Protein 1QZU (pdb70)

Organism: Homo sapiens (NCBI:txid9606)

Sequence (630 aa):
MERKFHVLVGVTGSVAALKLPLLVSKLLGLEVAVVTTERAKHFYSPQDIPVTLYSDADEWEMWKSRSDPVLHIDLRRWADLLLVAPLDANTLGKVASGICDNLLTCVMRAWDRSKPLLFCPAMNTAMWEHPITAQQVDQLKAFGYVEIPVGTIVDKVKEVRKFHVLVGVTGSVAALKLPLLVSKLLGLEVAVVTTERAKHFYSPQDIPVTLYSDADEWEMWKSRSDPVLHIDLRRWADLLLVAPLDANTLGKVASGICDNLLTCVMRAWDRSKPLLFCPAMNTAMWEHPITAQQVDQLKAFGYVEIPVGTIVDKVMERKFHVLVGVTGSVAALKLPLLVSKLLGLEVAVVTTERAKHFYSPQDIPVTLYSDADEWEMWKSRSDPVLHIDLRRWADLLLVAPLDANTLGKVASGICDNLLTCVMRAWDRSKPLLFCPAMNTAMWEHPITAQQVDQLKAFGYVEIPVGTIVDKVKEVRKFHVLVGVTGSVAALKLPLLVSKLLGLEVAVVTTERAKHFYSPQDIPVTLYSDADEWEMWKSRSDPVLHIDLRRWADLLLVAPLDANTLGKVASGICDNLLTCVMRAWDRSKPLLFCPAMNTAMWEHPITAQQVDQLKAFGYVEIPVGTIVDKV

Secondary structure (DSSP, 8-state):
--SSEEEEEEE-SSGGGGTHHHHHHHH--EEEEEEE-TGGGGSS-GGGS-S-EE-HHHHHHT-SSTTS--HHHHHHTT-SEEEEEEE-HHHHHHHHTT---SHHHHHHHT--TTS---EEE---HHHHTSSTHHHHHHHHHTT--------HHHHHH---/---EEEEEE-SSGGGGGHHHHHHHH---EEEEEE-TGGGGSS-GGGS-S-EE-HHHHHHT-SSTTS--HHHHHHTT-SEEEEEEE-HHHHHHHHTT---SHHHHHHHT--TTS---EEE---HHHHTSSTHHHHHHHHHTT--------HHHHH-/--SSEEEEEEE-SSGGGGTHHHHHHHH--EEEEEEE-TGGGGSS-GGGS-S-EE-HHHHHHT-SSTTS--HHHHHHTT-SEEEEEEE-HHHHHHHHTT---SHHHHHHHT--TTS---EEE---HHHHTSSTHHHHHHHHHTT--------HHHHHHS--/--EEEEEEE-SSGGGGGHHHHHHHH--EEEEEEE-TGGGGSS-GGGS-S-EE-HHHHHHT-SSTTS--HHHHHHTT-SEEEEEEE-HHHHHHHHTT---SHHHHHHHT--TTS---EEE---HHHHTSSTHHHHHHHHHTT--------HHHHH-

Nearest PDB structures (foldseek):
  1qzu-assembly1_A  TM=1.005E+00  e=1.403E-34  Homo sapiens
  1mvn-assembly1_A  TM=9.849E-01  e=8.236E-20  Arabidopsis thaliana
  1e20-assembly1_A  TM=9.730E-01  e=1.568E-19  Arabidopsis thaliana
  1mvl-assembly1_A  TM=9.650E-01  e=3.623E-19  Arabidopsis thaliana
  6eoa-assembly1_A  TM=9.359E-01  e=1.672E-15  Cryptococcus neoformans

Foldseek 3Di:
DDQQAEEEEEFEQALQCLCVLVLQVLQVVHDYEYEYEVNRCVRDPPVSHPHHYHWQVNQVVQDDDPVTDGVLVVSQVRHLEYEYPAQELVNLVCLLVQHPPISVSSNSSVHDLNHAAEYEYDHDCVSCVDPCVPVRVVSNCVSPRHYQVVPSVNVVVDPD/DFAEEEEEFEQALQCLCVLVLQVLLPSHDYEYEYEVNRCVRDPPVSHPHHYHWQVNQVVQDDDPVTDGVLVVSQVRHLEYEYPADELVNLVCLLVQHPPISVSSNSSVHDLVHAAEYEYDHDCVSCVDPCVPVRVVSVCVSPRHYQVVPSVNVVD/DDAQAEEEEEFEQALQCLCVLVLQVLLVVHAYEYEYEVNRCVRDPPVSHPHHYHWQVNQVVQDDDPVTDGVLVVSQVRHLEYEYPAQELVNLVCLLVQHPPISVSSNSSVHDLNHAAAYEYDHDCVSCVDPCVPVRVVSNCVSDRHYQVVPSVNVVVDDD/DQAEEEEEEEQALQCLCVLVLQVLLVNHAYEYEYEVNRCVRDPPVSHPHHYHWQVNQVVQDDDPVTDGVLVVSQVRHLEYEYPADELVNLVCLLVQHPPISVSSNSSVHDLVHAAEYEYDHDCVSCVDPCVPVRVVSNCVSPRHYQVVPSVNVVD

InterPro domains:
  IPR003382 Flavoprotein [PF02441] (19-194)
  IPR036551 Flavin prenyltransferase-like [G3DSA:3.40.50.1950] (1-204)
  IPR036551 Flavin prenyltransferase-like [SSF52507] (15-192)

Radius of gyration: 54.29 Å; Cα contacts (8 Å, |Δi|>4): 1115; chains: 4; bounding box: 129×92×107 Å

GO terms:
  GO:0004633 phosphopantothenoylcysteine decarboxylase activity (F, IDA)
  GO:0042802 identical protein binding (F, IDA)
  GO:0010181 FMN binding (F, IDA)
  GO:0004633 phosphopantothenoylcysteine decarboxylase activity (F, EXP)
  GO:0005829 cytosol (C, TAS)
  GO:0015937 coenzyme A biosynthetic process (P, TAS)
  GO:0042802 identical protein binding (F, IPI)
  GO:0005515 protein binding (F, IPI)
  GO:0015937 coenzyme A biosynthetic process (P, IDA)

CATH classification: 3.40.50.1950

Solvent-accessible surface area: 32653 Å² total; per-residue (Å²): 167,90,108,48,36,50,4,5,2,3,0,0,31,15,92,38,0,100,140,5,41,56,11,7,50,68,19,79,98,66,81,12,5,4,2,3,16,109,179,0,50,141,48,20,49,79,140,54,7,104,44,75,42,59,27,27,53,48,20,185,145,72,107,83,47,102,102,46,58,57,5,44,26,71,9,62,190,72,0,51,20,8,5,4,15,8,1,19,35,96,3,1,20,39,27,43,72,37,76,63,94,25,3,5,1,13,6,10,166,37,20,8,160,108,52,64,6,20,2,14,12,28,35,79,83,70,107,99,88,86,98,97,11,63,80,24,22,103,55,6,46,95,38,53,27,58,52,40,111,89,42,78,14,34,78,42,16,78,88,151,145,60,47,42,3,6,1,3,0,0,31,15,91,43,0,103,57,4,41,58,10,8,50,68,18,67,114,62,74,20,5,3,2,4,15,108,177,0,49,140,48,20,50,80,141,52,7,106,45,75,43,60,28,28,52,46,20,185,143,72,104,92,46,102,105,46,56,52,6,39,35,66,9,39,168,69,0,65,17,7,5,4,15,9,0,19,36,96,2,1,19,38,27,44,72,36,78,62,95,24,4,5,2,13,6,11,164,28,29,37,112,106,48,62,6,25,2,14,13,28,36,78,113,70,109,100,81,87,92,92,11,65,140,26,22,102,55,8,49,96,60,52,42,54,53,43,113,106,41,79,15,35,95,60,56,154,119,94,57,36,51,5,5,1,3,0,0,31,15,92,39,0,102,141,5,40,58,10,8,50,68,22,74,108,75,87,10,5,4,1,3,15,110,177,0,50,142,50,18,47,81,142,53,8,104,44,74,41,59,28,28,54,48,21,188,143,71,108,90,47,104,101,45,57,55,5,44,25,70,10,70,185,68,0,68,27,8,9,3,14,8,1,19,34,98,4,1,20,40,26,43,71,37,76,63,94,24,4,5,2,12,6,12,166,35,27,8,105,109,54,73,8,16,2,15,13,28,36,79,82,70,106,99,89,88,97,96,11,64,82,24,22,99,57,7,48,97,60,53,41,62,52,42,112,92,40,80,15,36,78,46,25,84,81,159,161,69,39,10,3,5,1,3,0,0,31,15,93,42,0,104,58,4,40,59,10,8,50,70,20,71,115,69,80,13,5,3,2,4,15,111,180,0,50,142,50,20,47,82,141,53,7,106,45,74,42,59,28,29,54,47,20,187,144,71,105,82,47,103,103,45,57,52,5,38,50,69,9,2,195,81,0,70,22,8,4,3,16,8,1,19,37,96,3,1,20,39,24,42,71,36,78,64,95,24,4,5,2,13,6,11,167,33,28,54,110,105,48,63,7,20,2,14,13,29,37,77,112,69,106,99,82,88,97,95,10,65,153,26,24,101,54,6,49,96,59,54,41,57,52,41,112,109,40,80,14,36,96,59,56

Structure (mmCIF, N/CA/C/O backbone):
data_1QZU
#
_entry.id   1QZU
#
_cell.length_a   124.780
_cell.length_b   124.780
_cell.length_c   153.500
_cell.angle_alpha   90.00
_cell.angle_beta   90.00
_cell.angle_gamma   120.00
#
_symmetry.space_group_name_H-M   'H 3'
#
loop_
_entity.id
_entity.type
_entity.pdbx_description
1 polymer 'hypothetical protein MDS018'
2 non-polymer 'FLAVIN MONONUCLEOTIDE'
#
loop_
_atom_site.group_PDB
_atom_site.id
_atom_site.type_symbol
_atom_site.label_atom_id
_atom_site.label_alt_id
_atom_site.label_comp_id
_atom_site.label_asym_id
_atom_site.label_entity_id
_atom_site.label_seq_id
_atom_site.pdbx_PDB_ins_code
_atom_site.Cartn_x
_atom_site.Cartn_y
_atom_site.Cartn_z
_atom_site.occupancy
_atom_site.B_iso_or_equiv
_atom_site.auth_seq_id
_atom_site.auth_comp_id
_atom_site.auth_asym_id
_atom_site.auth_atom_id
_atom_site.pdbx_PDB_model_num
ATOM 1 N N . MET A 1 16 ? 98.101 44.264 -5.177 1.00 94.30 14 MET A N 1
ATOM 2 C CA . MET A 1 16 ? 98.452 44.300 -3.730 1.00 94.30 14 MET A CA 1
ATOM 3 C C . MET A 1 16 ? 97.984 43.035 -2.992 1.00 94.30 14 MET A C 1
ATOM 4 O O . MET A 1 16 ? 97.271 43.123 -1.980 1.00 94.30 14 MET A O 1
ATOM 6 N N . GLU A 1 17 ? 98.381 41.862 -3.498 1.00 78.61 15 GLU A N 1
ATOM 7 C CA . GLU A 1 17 ? 98.010 40.577 -2.877 1.00 78.61 15 GLU A CA 1
ATOM 8 C C . GLU A 1 17 ? 99.233 39.736 -2.490 1.00 78.61 15 GLU A C 1
ATOM 9 O O . GLU A 1 17 ? 100.172 39.549 -3.298 1.00 78.61 15 GLU A O 1
ATOM 11 N N . ARG A 1 18 ? 99.195 39.244 -1.246 1.00 94.30 16 ARG A N 1
ATOM 12 C CA . ARG A 1 18 ? 100.226 38.383 -0.659 1.00 94.30 16 ARG A CA 1
ATOM 13 C C . ARG A 1 18 ? 99.535 37.053 -0.340 1.00 94.30 16 ARG A C 1
ATOM 14 O O . ARG A 1 18 ? 99.450 36.174 -1.209 1.00 94.30 16 ARG A O 1
ATOM 16 N N . LYS A 1 19 ? 99.054 36.913 0.902 1.00 78.61 17 LYS A N 1
ATOM 17 C CA . LYS A 1 19 ? 98.328 35.714 1.331 1.00 78.61 17 LYS A CA 1
ATOM 18 C C . LYS A 1 19 ? 96.925 35.889 0.766 1.00 78.61 17 LYS A C 1
ATOM 19 O O . LYS A 1 19 ? 96.303 36.931 0.972 1.00 78.61 17 LYS A O 1
ATOM 21 N N . PHE A 1 20 ? 96.439 34.891 0.036 1.00 100.43 18 PHE A N 1
ATOM 22 C CA . PHE A 1 20 ? 95.116 34.989 -0.557 1.00 100.43 18 PHE A CA 1
ATOM 23 C C . PHE A 1 20 ? 94.002 34.985 0.505 1.00 100.43 18 PHE A C 1
ATOM 24 O O . PHE A 1 20 ? 94.063 34.239 1.488 1.00 100.43 18 PHE A O 1
ATOM 26 N N . HIS A 1 21 ? 93.000 35.842 0.302 1.00 93.81 19 HIS A N 1
ATOM 27 C CA . HIS A 1 21 ? 91.842 35.954 1.200 1.00 93.81 19 HIS A CA 1
ATOM 28 C C . HIS A 1 21 ? 90.625 35.235 0.630 1.00 93.81 19 HIS A C 1
ATOM 29 O O . HIS A 1 21 ? 89.950 35.743 -0.276 1.00 93.81 19 HIS A O 1
ATOM 36 N N . VAL A 1 22 ? 90.327 34.061 1.156 1.00 79.72 20 VAL A N 1
ATOM 37 C CA . VAL A 1 22 ? 89.159 33.358 0.684 1.00 79.72 20 VAL A CA 1
ATOM 38 C C . VAL A 1 22 ? 88.054 33.445 1.738 1.00 79.72 20 VAL A C 1
ATOM 39 O O . VAL A 1 22 ? 88.282 33.409 2.960 1.00 79.72 20 VAL A O 1
ATOM 43 N N . LEU A 1 23 ? 86.846 33.604 1.235 1.00 54.13 21 LEU A N 1
ATOM 44 C CA . LEU A 1 23 ? 85.699 33.697 2.073 1.00 54.13 21 LEU A CA 1
ATOM 45 C C . LEU A 1 23 ? 84.762 32.549 1.730 1.00 54.13 21 LEU A C 1
ATOM 46 O O . LEU A 1 23 ? 84.271 32.448 0.591 1.00 54.13 21 LEU A O 1
ATOM 51 N N . VAL A 1 24 ? 84.548 31.666 2.704 1.00 52.85 22 VAL A N 1
ATOM 52 C CA . VAL A 1 24 ? 83.618 30.555 2.515 1.00 52.85 22 VAL A CA 1
ATOM 53 C C . VAL A 1 24 ? 82.223 30.871 3.100 1.00 52.85 22 VAL A C 1
ATOM 54 O O . VAL A 1 24 ? 82.098 31.175 4.280 1.00 52.85 22 VAL A O 1
ATOM 58 N N . GLY A 1 25 ? 81.199 30.803 2.251 1.00 52.26 23 GLY A N 1
ATOM 59 C CA . GLY A 1 25 ? 79.834 31.044 2.674 1.00 52.26 23 GLY A CA 1
ATOM 60 C C . GLY A 1 25 ? 79.166 29.696 2.928 1.00 52.26 23 GLY A C 1
ATOM 61 O O . GLY A 1 25 ? 79.379 28.757 2.176 1.00 52.26 23 GLY A O 1
ATOM 62 N N . VAL A 1 26 ? 78.366 29.581 3.985 1.00 59.98 24 VAL A N 1
ATOM 63 C CA . VAL A 1 26 ? 77.711 28.306 4.281 1.00 59.98 24 VAL A CA 1
ATOM 64 C C . VAL A 1 26 ? 76.212 28.516 4.474 1.00 59.98 24 VAL A C 1
ATOM 65 O O . VAL A 1 26 ? 75.802 29.462 5.136 1.00 59.98 24 VAL A O 1
ATOM 69 N N . THR A 1 27 ? 75.403 27.634 3.891 1.00 44.83 25 THR A N 1
ATOM 70 C CA . THR A 1 27 ? 73.951 27.731 3.989 1.00 44.83 25 THR A CA 1
ATOM 71 C C . THR A 1 27 ? 73.374 26.485 4.636 1.00 44.83 25 THR A C 1
ATOM 72 O O . THR A 1 27 ? 74.119 25.585 5.024 1.00 44.83 25 THR A O 1
ATOM 76 N N . GLY A 1 28 ? 72.042 26.431 4.708 1.00 54.26 26 GLY A N 1
ATOM 77 C CA . GLY A 1 28 ? 71.334 25.334 5.359 1.00 54.26 26 GLY A CA 1
ATOM 78 C C . GLY A 1 28 ? 71.178 23.967 4.719 1.00 54.26 26 GLY A C 1
ATOM 79 O O . GLY A 1 28 ? 70.106 23.371 4.778 1.00 54.26 26 GLY A O 1
ATOM 80 N N . SER A 1 29 ? 72.248 23.446 4.136 1.00 52.40 27 SER A N 1
ATOM 81 C CA . SER A 1 29 ? 72.201 22.126 3.519 1.00 52.40 27 SER A CA 1
ATOM 82 C C . SER A 1 29 ? 72.972 21.130 4.383 1.00 52.40 27 SER A C 1
ATOM 83 O O . SER A 1 29 ? 73.980 21.488 4.987 1.00 52.40 27 SER A O 1
ATOM 86 N N . VAL A 1 30 ? 72.505 19.889 4.454 1.00 60.40 28 VAL A N 1
ATOM 87 C CA . VAL A 1 30 ? 73.202 18.882 5.240 1.00 60.40 28 VAL A CA 1
ATOM 88 C C . VAL A 1 30 ? 74.698 18.834 4.885 1.00 60.40 28 VAL A C 1
ATOM 89 O O . VAL A 1 30 ? 75.528 18.361 5.674 1.00 60.40 28 VAL A O 1
ATOM 93 N N . ALA A 1 31 ? 75.036 19.316 3.693 1.00 66.21 29 ALA A N 1
ATOM 94 C CA . ALA A 1 31 ? 76.424 19.338 3.245 1.00 66.21 29 ALA A CA 1
ATOM 95 C C . ALA A 1 31 ? 77.352 20.082 4.205 1.00 66.21 29 ALA A C 1
ATOM 96 O O . ALA A 1 31 ? 78.513 19.707 4.366 1.00 66.21 29 ALA A O 1
ATOM 98 N N . ALA A 1 32 ? 76.849 21.141 4.831 1.00 68.44 30 ALA A N 1
ATOM 99 C CA . ALA A 1 32 ? 77.659 21.925 5.761 1.00 68.44 30 ALA A CA 1
ATOM 100 C C . ALA A 1 32 ? 78.163 21.003 6.858 1.00 68.44 30 ALA A C 1
ATOM 101 O O . ALA A 1 32 ? 79.085 21.335 7.614 1.00 68.44 30 ALA A O 1
ATOM 103 N N . LEU A 1 33 ? 77.541 19.836 6.941 1.00 55.97 31 LEU A N 1
ATOM 104 C CA . LEU A 1 33 ? 77.948 18.852 7.914 1.00 55.97 31 LEU A CA 1
ATOM 105 C C . LEU A 1 33 ? 79.447 18.678 7.671 1.00 55.97 31 LEU A C 1
ATOM 106 O O . LEU A 1 33 ? 80.243 18.654 8.597 1.00 55.97 31 LEU A O 1
ATOM 111 N N . LYS A 1 34 ? 79.833 18.621 6.403 1.00 75.71 32 LYS A N 1
ATOM 112 C CA . LYS A 1 34 ? 81.234 18.462 6.030 1.00 75.71 32 LYS A CA 1
ATOM 113 C C . LYS A 1 34 ? 82.091 19.732 6.101 1.00 75.71 32 LYS A C 1
ATOM 114 O O . LYS A 1 34 ? 83.320 19.642 6.130 1.00 75.71 32 LYS A O 1
ATOM 120 N N . LEU A 1 35 ? 81.445 20.898 6.126 1.00 58.73 33 LEU A N 1
ATOM 121 C CA . LEU A 1 35 ? 82.128 22.210 6.176 1.00 58.73 33 LEU A CA 1
ATOM 122 C C . LEU A 1 35 ? 83.477 22.242 6.918 1.00 58.73 33 LEU A C 1
ATOM 123 O O . LEU A 1 35 ? 84.439 22.890 6.471 1.00 58.73 33 LEU A O 1
ATOM 128 N N . PRO A 1 36 ? 83.558 21.564 8.071 1.00 99.48 34 PRO A N 1
ATOM 129 C CA . PRO A 1 36 ? 84.843 21.603 8.767 1.00 99.48 34 PRO A CA 1
ATOM 130 C C . PRO A 1 36 ? 85.974 21.155 7.838 1.00 99.48 34 PRO A C 1
ATOM 131 O O . PRO A 1 36 ? 86.986 21.848 7.703 1.00 99.48 34 PRO A O 1
ATOM 135 N N . LEU A 1 37 ? 85.782 20.003 7.190 1.00 93.71 35 LEU A N 1
ATOM 136 C CA . LEU A 1 37 ? 86.769 19.430 6.269 1.00 93.71 35 LEU A CA 1
ATOM 137 C C . LEU A 1 37 ? 87.324 20.488 5.320 1.00 93.71 35 LEU A C 1
ATOM 138 O O . LEU A 1 37 ? 88.535 20.685 5.209 1.00 93.71 35 LEU A O 1
ATOM 140 N N . LEU A 1 38 ? 86.413 21.159 4.634 1.00 39.93 36 LEU A N 1
ATOM 141 C CA . LEU A 1 38 ? 86.763 22.195 3.700 1.00 39.93 36 LEU A CA 1
ATOM 142 C C . LEU A 1 38 ? 87.707 23.205 4.335 1.00 39.93 36 LEU A C 1
ATOM 143 O O . LEU A 1 38 ? 88.761 23.536 3.775 1.00 39.93 36 LEU A O 1
ATOM 148 N N . VAL A 1 39 ? 87.307 23.711 5.497 1.00 127.83 37 VAL A N 1
ATOM 149 C CA . VAL A 1 39 ? 88.102 24.702 6.198 1.00 127.83 37 VAL A CA 1
ATOM 150 C C . VAL A 1 39 ? 89.514 24.269 6.547 1.00 127.83 37 VAL A C 1
ATOM 151 O O . VAL A 1 39 ? 90.471 24.979 6.239 1.00 127.83 37 VAL A O 1
ATOM 152 N N . SER A 1 40 ? 89.636 23.110 7.195 1.00 150.00 38 SER A N 1
ATOM 153 C CA . SER A 1 40 ? 90.933 22.584 7.600 1.00 150.00 38 SER A CA 1
ATOM 154 C C . SER A 1 40 ? 91.851 22.325 6.425 1.00 150.00 38 SER A C 1
ATOM 155 O O . SER A 1 40 ? 93.075 22.401 6.544 1.00 150.00 38 SER A O 1
ATOM 156 N N . LYS A 1 41 ? 91.249 22.001 5.286 1.00 92.67 39 LYS A N 1
ATOM 157 C CA . LYS A 1 41 ? 91.988 21.751 4.063 1.00 92.67 39 LYS A CA 1
ATOM 158 C C . LYS A 1 41 ? 92.330 23.124 3.496 1.00 92.67 39 LYS A C 1
ATOM 159 O O . LYS A 1 41 ? 93.477 23.565 3.560 1.00 92.67 39 LYS A O 1
ATOM 161 N N . LEU A 1 42 ? 91.322 23.808 2.965 1.00 78.34 40 LEU A N 1
ATOM 162 C CA . LEU A 1 42 ? 91.514 25.142 2.406 1.00 78.34 40 LEU A CA 1
ATOM 163 C C . LEU A 1 42 ? 92.455 26.002 3.267 1.00 78.34 40 LEU A C 1
ATOM 164 O O . LEU A 1 42 ? 93.083 26.917 2.752 1.00 78.34 40 LEU A O 1
ATOM 166 N N . LEU A 1 43 ? 92.552 25.721 4.568 1.00 137.12 41 LEU A N 1
ATOM 167 C CA . LEU A 1 43 ? 93.454 26.487 5.442 1.00 137.12 41 LEU A CA 1
ATOM 168 C C . LEU A 1 43 ? 94.840 25.848 5.422 1.00 137.12 41 LEU A C 1
ATOM 169 O O . LEU A 1 43 ? 95.122 24.912 6.171 1.00 137.12 41 LEU A O 1
ATOM 171 N N . GLY A 1 47 ? 99.349 29.446 1.446 1.00 86.13 45 GLY A N 1
ATOM 172 C CA . GLY A 1 47 ? 99.212 30.874 1.208 1.00 86.13 45 GLY A CA 1
ATOM 173 C C . GLY A 1 47 ? 97.782 31.397 1.277 1.00 86.13 45 GLY A C 1
ATOM 174 O O . GLY A 1 47 ? 97.531 32.608 1.197 1.00 86.13 45 GLY A O 1
ATOM 175 N N . LEU A 1 48 ? 96.835 30.475 1.413 1.00 149.65 46 LEU A N 1
ATOM 176 C CA . LEU A 1 48 ? 95.430 30.834 1.503 1.00 149.65 46 LEU A CA 1
ATOM 177 C C . LEU A 1 48 ? 95.218 31.362 2.924 1.00 149.65 46 LEU A C 1
ATOM 178 O O . LEU A 1 48 ? 96.044 31.128 3.804 1.00 149.65 46 LEU A O 1
ATOM 183 N N . GLU A 1 49 ? 94.127 32.084 3.146 1.00 76.91 47 GLU A N 1
ATOM 184 C CA . GLU A 1 49 ? 93.839 32.664 4.457 1.00 76.91 47 GLU A CA 1
ATOM 185 C C . GLU A 1 49 ? 92.329 32.822 4.418 1.00 76.91 47 GLU A C 1
ATOM 186 O O . GLU A 1 49 ? 91.815 33.628 3.634 1.00 76.91 47 GLU A O 1
ATOM 192 N N . VAL A 1 50 ? 91.613 32.099 5.279 1.00 92.96 48 VAL A N 1
ATOM 193 C CA . VAL A 1 50 ? 90.149 32.102 5.191 1.00 92.96 48 VAL A CA 1
ATOM 194 C C . VAL A 1 50 ? 89.280 32.674 6.304 1.00 92.96 48 VAL A C 1
ATOM 195 O O . VAL A 1 50 ? 89.762 33.070 7.366 1.00 92.96 48 VAL A O 1
ATOM 199 N N . ALA A 1 51 ? 87.980 32.710 6.013 1.00 60.84 49 ALA A N 1
ATOM 200 C CA . ALA A 1 51 ? 86.936 33.168 6.935 1.00 60.84 49 ALA A CA 1
ATOM 201 C C . ALA A 1 51 ? 85.583 32.655 6.426 1.00 60.84 49 ALA A C 1
ATOM 202 O O . ALA A 1 51 ? 85.327 32.634 5.222 1.00 60.84 49 ALA A O 1
ATOM 204 N N . VAL A 1 52 ? 84.721 32.225 7.336 1.00 83.05 50 VAL A N 1
ATOM 205 C CA . VAL A 1 52 ? 83.421 31.743 6.909 1.00 83.05 50 VAL A CA 1
ATOM 206 C C . VAL A 1 52 ? 82.291 32.672 7.343 1.00 83.05 50 VAL A C 1
ATOM 207 O O . VAL A 1 52 ? 82.324 33.266 8.417 1.00 83.05 50 VAL A O 1
ATOM 211 N N . VAL A 1 53 ? 81.307 32.798 6.464 1.00 65.76 51 VAL A N 1
ATOM 212 C CA . VAL A 1 53 ? 80.129 33.610 6.681 1.00 65.76 51 VAL A CA 1
ATOM 213 C C . VAL A 1 53 ? 78.929 32.675 6.515 1.00 65.76 51 VAL A C 1
ATOM 214 O O . VAL A 1 53 ? 78.739 32.097 5.443 1.00 65.76 51 VAL A O 1
ATOM 218 N N . THR A 1 54 ? 78.119 32.526 7.567 1.00 37.64 52 THR A N 1
ATOM 219 C CA . THR A 1 54 ? 76.978 31.628 7.482 1.00 37.64 52 THR A CA 1
ATOM 220 C C . THR A 1 54 ? 75.614 32.224 7.521 1.00 37.64 52 THR A C 1
ATOM 221 O O . THR A 1 54 ? 75.392 33.412 7.737 1.00 37.64 52 THR A O 1
ATOM 225 N N . THR A 1 55 ? 74.677 31.335 7.293 1.00 49.34 53 THR A N 1
ATOM 226 C CA . THR A 1 55 ? 73.303 31.689 7.350 1.00 49.34 53 THR A CA 1
ATOM 227 C C . THR A 1 55 ? 72.973 31.137 8.719 1.00 49.34 53 THR A C 1
ATOM 228 O O . THR A 1 55 ? 73.784 30.444 9.327 1.00 49.34 53 THR A O 1
ATOM 232 N N . GLU A 1 56 ? 71.798 31.444 9.224 1.00 44.37 54 GLU A N 1
ATOM 233 C CA . GLU A 1 56 ? 71.467 30.918 10.514 1.00 44.37 54 GLU A CA 1
ATOM 234 C C . GLU A 1 56 ? 71.263 29.410 10.440 1.00 44.37 54 GLU A C 1
ATOM 235 O O . GLU A 1 56 ? 71.933 28.649 11.131 1.00 44.37 54 GLU A O 1
ATOM 241 N N . ARG A 1 57 ? 70.359 28.964 9.569 1.00 63.88 55 ARG A N 1
ATOM 242 C CA . ARG A 1 57 ? 70.079 27.541 9.496 1.00 63.88 55 ARG A CA 1
ATOM 243 C C . ARG A 1 57 ? 71.298 26.657 9.277 1.00 63.88 55 ARG A C 1
ATOM 244 O O . ARG A 1 57 ? 71.402 25.581 9.874 1.00 63.88 55 ARG A O 1
ATOM 252 N N . ALA A 1 58 ? 72.232 27.132 8.458 1.00 44.49 56 ALA A N 1
ATOM 253 C CA . ALA A 1 58 ? 73.463 26.396 8.194 1.00 44.49 56 ALA A CA 1
ATOM 254 C C . ALA A 1 58 ? 74.099 25.909 9.488 1.00 44.49 56 ALA A C 1
ATOM 255 O O . ALA A 1 58 ? 74.552 24.784 9.584 1.00 44.49 56 ALA A O 1
ATOM 257 N N . LYS A 1 59 ? 74.113 26.786 10.483 1.00 53.68 57 LYS A N 1
ATOM 258 C CA . LYS A 1 59 ? 74.690 26.488 11.784 1.00 53.68 57 LYS A CA 1
ATOM 259 C C . LYS A 1 59 ? 73.977 25.309 12.392 1.00 53.68 57 LYS A C 1
ATOM 260 O O . LYS A 1 59 ? 74.275 24.903 13.505 1.00 53.68 57 LYS A O 1
ATOM 262 N N . HIS A 1 60 ? 73.033 24.748 11.657 1.00 57.47 58 HIS A N 1
ATOM 263 C CA . HIS A 1 60 ? 72.319 23.601 12.175 1.00 57.47 58 HIS A CA 1
ATOM 264 C C . HIS A 1 60 ? 73.080 22.317 11.837 1.00 57.47 58 HIS A C 1
ATOM 265 O O . HIS A 1 60 ? 72.749 21.235 12.305 1.00 57.47 58 HIS A O 1
ATOM 272 N N . PHE A 1 61 ? 74.137 22.449 11.050 1.00 50.06 59 PHE A N 1
ATOM 273 C CA . PHE A 1 61 ? 74.912 21.299 10.646 1.00 50.06 59 PHE A CA 1
ATOM 274 C C . PHE A 1 61 ? 76.338 21.239 11.153 1.00 50.06 59 PHE A C 1
ATOM 275 O O . PHE A 1 61 ? 77.044 20.269 10.901 1.00 50.06 59 PHE A O 1
ATOM 283 N N . TYR A 1 62 ? 76.783 22.255 11.870 1.00 45.39 60 TYR A N 1
ATOM 284 C CA . TYR A 1 62 ? 78.140 22.221 12.416 1.00 45.39 60 TYR A CA 1
ATOM 285 C C . TYR A 1 62 ? 78.206 23.067 13.647 1.00 45.39 60 TYR A C 1
ATOM 286 O O . TYR A 1 62 ? 77.286 23.826 13.907 1.00 45.39 60 TYR A O 1
ATOM 295 N N . SER A 1 63 ? 79.283 22.952 14.410 1.00 48.65 61 SER A N 1
ATOM 296 C CA . SER A 1 63 ? 79.427 23.767 15.612 1.00 48.65 61 SER A CA 1
ATOM 297 C C . SER A 1 63 ? 80.573 24.727 15.327 1.00 48.65 61 SER A C 1
ATOM 298 O O . SER A 1 63 ? 81.586 24.339 14.744 1.00 48.65 61 SER A O 1
ATOM 301 N N . PRO A 1 64 ? 80.413 26.006 15.715 1.00 39.22 62 PRO A N 1
ATOM 302 C CA . PRO A 1 64 ? 81.420 27.042 15.488 1.00 39.22 62 PRO A CA 1
ATOM 303 C C . PRO A 1 64 ? 82.823 26.605 15.865 1.00 39.22 62 PRO A C 1
ATOM 304 O O . PRO A 1 64 ? 83.749 26.774 15.079 1.00 39.22 62 PRO A O 1
ATOM 308 N N . GLN A 1 65 ? 82.971 26.018 17.052 1.00 66.44 63 GLN A N 1
ATOM 309 C CA . GLN A 1 65 ? 84.278 25.584 17.548 1.00 66.44 63 GLN A CA 1
ATOM 310 C C . GLN A 1 65 ? 85.011 24.630 16.597 1.00 66.44 63 GLN A C 1
ATOM 311 O O . GLN A 1 65 ? 86.236 24.676 16.461 1.00 66.44 63 GLN A O 1
ATOM 317 N N . ASP A 1 66 ? 84.254 23.783 15.917 1.00 54.87 64 ASP A N 1
ATOM 318 C CA . ASP A 1 66 ? 84.828 22.830 14.969 1.00 54.87 64 ASP A CA 1
ATOM 319 C C . ASP A 1 66 ? 85.393 23.507 13.688 1.00 54.87 64 ASP A C 1
ATOM 320 O O . ASP A 1 66 ? 85.825 22.829 12.763 1.00 54.87 64 ASP A O 1
ATOM 322 N N . ILE A 1 67 ? 85.384 24.841 13.656 1.00 61.15 65 ILE A N 1
ATOM 323 C CA . ILE A 1 67 ? 85.911 25.627 12.534 1.00 61.15 65 ILE A CA 1
ATOM 324 C C . ILE A 1 67 ? 86.911 26.634 13.107 1.00 61.15 65 ILE A C 1
ATOM 325 O O . ILE A 1 67 ? 86.529 27.684 13.613 1.00 61.15 65 ILE A O 1
ATOM 330 N N . PRO A 1 68 ? 88.212 26.342 13.004 1.00 66.40 66 PRO A N 1
ATOM 331 C CA . PRO A 1 68 ? 89.274 27.207 13.525 1.00 66.40 66 PRO A CA 1
ATOM 332 C C . PRO A 1 68 ? 89.472 28.518 12.793 1.00 66.40 66 PRO A C 1
ATOM 333 O O . PRO A 1 68 ? 90.586 28.871 12.458 1.00 66.40 66 PRO A O 1
ATOM 337 N N . VAL A 1 69 ? 88.398 29.247 12.537 1.00 56.46 67 VAL A N 1
ATOM 338 C CA . VAL A 1 69 ? 88.529 30.523 11.844 1.00 56.46 67 VAL A CA 1
ATOM 339 C C . VAL A 1 69 ? 87.476 31.553 12.294 1.00 56.46 67 VAL A C 1
ATOM 340 O O . VAL A 1 69 ? 86.553 31.236 13.038 1.00 56.46 67 VAL A O 1
ATOM 344 N N . THR A 1 70 ? 87.628 32.796 11.860 1.00 40.90 68 THR A N 1
ATOM 345 C CA . THR A 1 70 ? 86.651 33.827 12.204 1.00 40.90 68 THR A CA 1
ATOM 346 C C . THR A 1 70 ? 85.344 33.531 11.472 1.00 40.90 68 THR A C 1
ATOM 347 O O . THR A 1 70 ? 85.310 33.400 10.236 1.00 40.90 68 THR A O 1
ATOM 351 N N . LEU A 1 71 ? 84.264 33.411 12.237 1.00 52.59 69 LEU A N 1
ATOM 352 C CA . LEU A 1 71 ? 82.952 33.132 11.656 1.00 52.59 69 LEU A CA 1
ATOM 353 C C . LEU A 1 71 ? 82.055 34.363 11.709 1.00 52.59 69 LEU A C 1
ATOM 354 O O . LEU A 1 71 ? 81.711 34.827 12.782 1.00 52.59 69 LEU A O 1
ATOM 359 N N . TYR A 1 72 ? 81.704 34.914 10.553 1.00 50.32 70 TYR A N 1
ATOM 360 C CA . TYR A 1 72 ? 80.828 36.068 10.533 1.00 50.32 70 TYR A CA 1
ATOM 361 C C . TYR A 1 72 ? 79.392 35.626 10.326 1.00 50.32 70 TYR A C 1
ATOM 362 O O . TYR A 1 72 ? 79.118 34.818 9.420 1.00 50.32 70 TYR A O 1
ATOM 371 N N . SER A 1 73 ? 78.498 36.171 11.167 1.00 42.90 71 SER A N 1
ATOM 372 C CA . SER A 1 73 ? 77.060 35.879 11.149 1.00 42.90 71 SER A CA 1
ATOM 373 C C . SER A 1 73 ? 76.231 37.166 11.025 1.00 42.90 71 SER A C 1
ATOM 374 O O . SER A 1 73 ? 76.714 38.268 11.289 1.00 42.90 71 SER A O 1
ATOM 377 N N . ASP A 1 74 ? 74.963 37.014 10.653 1.00 38.42 72 ASP A N 1
ATOM 378 C CA . ASP A 1 74 ? 74.077 38.146 10.459 1.00 38.42 72 ASP A CA 1
ATOM 379 C C . ASP A 1 74 ? 74.227 39.139 11.570 1.00 38.42 72 ASP A C 1
ATOM 380 O O . ASP A 1 74 ? 74.631 40.256 11.368 1.00 38.42 72 ASP A O 1
ATOM 385 N N . ALA A 1 75 ? 73.906 38.702 12.766 1.00 28.63 73 ALA A N 1
ATOM 386 C CA . ALA A 1 75 ? 73.962 39.564 13.934 1.00 28.63 73 ALA A CA 1
ATOM 387 C C . ALA A 1 75 ? 75.244 40.325 14.044 1.00 28.63 73 ALA A C 1
ATOM 388 O O . ALA A 1 75 ? 75.243 41.438 14.554 1.00 28.63 73 ALA A O 1
ATOM 390 N N . ASP A 1 76 ? 76.337 39.719 13.569 1.00 37.36 74 ASP A N 1
ATOM 391 C CA . ASP A 1 76 ? 77.651 40.352 13.633 1.00 37.36 74 ASP A CA 1
ATOM 392 C C . ASP A 1 76 ? 77.646 41.699 12.902 1.00 37.36 74 ASP A C 1
ATOM 393 O O . ASP A 1 76 ? 78.195 42.695 13.374 1.00 37.36 74 ASP A O 1
ATOM 398 N N . GLU A 1 77 ? 77.008 41.745 11.752 1.00 32.20 75 GLU A N 1
ATOM 399 C CA . GLU A 1 77 ? 76.989 42.990 11.046 1.00 32.20 75 GLU A CA 1
ATOM 400 C C . GLU A 1 77 ? 76.356 44.108 11.859 1.00 32.20 75 GLU A C 1
ATOM 401 O O . GLU A 1 77 ? 77.000 45.117 12.139 1.00 32.20 75 GLU A O 1
ATOM 407 N N . TRP A 1 78 ? 75.103 43.936 12.246 1.00 50.83 76 TRP A N 1
ATOM 408 C CA . TRP A 1 78 ? 74.423 44.993 12.960 1.00 50.83 76 TRP A CA 1
ATOM 409 C C . TRP A 1 78 ? 74.977 45.384 14.307 1.00 50.83 76 TRP A C 1
ATOM 410 O O . TRP A 1 78 ? 74.872 46.552 14.682 1.00 50.83 76 TRP A O 1
ATOM 421 N N . GLU A 1 79 ? 75.559 44.448 15.051 1.00 43.07 77 GLU A N 1
ATOM 422 C CA . GLU A 1 79 ? 76.090 44.817 16.363 1.00 43.07 77 GLU A CA 1
ATOM 423 C C . GLU A 1 79 ? 77.239 45.819 16.280 1.00 43.07 77 GLU A C 1
ATOM 424 O O . GLU A 1 79 ? 77.468 46.595 17.216 1.00 43.07 77 GLU A O 1
ATOM 430 N N . MET A 1 80 ? 77.941 45.837 15.151 1.00 68.55 78 MET A N 1
ATOM 431 C CA . MET A 1 80 ? 79.034 46.781 15.007 1.00 68.55 78 MET A CA 1
ATOM 432 C C . MET A 1 80 ? 78.668 48.103 14.331 1.00 68.55 78 MET A C 1
ATOM 433 O O . MET A 1 80 ? 79.513 48.998 14.179 1.00 68.55 78 MET A O 1
ATOM 438 N N . TRP A 1 81 ? 77.409 48.256 13.945 1.00 27.54 79 TRP A N 1
ATOM 439 C CA . TRP A 1 81 ? 77.034 49.510 13.306 1.00 27.54 79 TRP A CA 1
ATOM 440 C C . TRP A 1 81 ? 76.060 50.370 14.111 1.00 27.54 79 TRP A C 1
ATOM 441 O O . TRP A 1 81 ? 74.940 49.956 14.427 1.00 27.54 79 TRP A O 1
ATOM 452 N N . LYS A 1 82 ? 76.462 51.585 14.434 1.00 85.73 80 LYS A N 1
ATOM 453 C CA . LYS A 1 82 ? 75.553 52.433 15.172 1.00 85.73 80 LYS A CA 1
ATOM 454 C C . LYS A 1 82 ? 75.518 53.835 14.563 1.00 85.73 80 LYS A C 1
ATOM 455 O O . LYS A 1 82 ? 74.608 54.617 14.838 1.00 85.73 80 LYS A O 1
ATOM 457 N N . SER A 1 83 ? 76.494 54.135 13.708 1.00 61.32 81 SER A N 1
ATOM 458 C CA . SER A 1 83 ? 76.573 55.449 13.050 1.00 61.32 81 SER A CA 1
ATOM 459 C C . SER A 1 83 ? 77.137 55.348 11.626 1.00 61.32 81 SER A C 1
ATOM 460 O O . SER A 1 83 ? 77.857 54.403 11.295 1.00 61.32 81 SER A O 1
ATOM 462 N N . ARG A 1 84 ? 76.807 56.324 10.788 1.00 83.18 82 ARG A N 1
ATOM 463 C CA . ARG A 1 84 ? 77.281 56.332 9.406 1.00 83.18 82 ARG A CA 1
ATOM 464 C C . ARG A 1 84 ? 78.800 56.194 9.330 1.00 83.18 82 ARG A C 1
ATOM 465 O O . ARG A 1 84 ? 79.351 55.807 8.295 1.00 83.18 82 ARG A O 1
ATOM 467 N N . SER A 1 85 ? 79.466 56.519 10.435 1.00 67.54 83 SER A N 1
ATOM 468 C CA . SER A 1 85 ? 80.914 56.438 10.519 1.00 67.54 83 SER A CA 1
ATOM 469 C C . SER A 1 85 ? 81.292 54.980 10.659 1.00 67.54 83 SER A C 1
ATOM 470 O O . SER A 1 85 ? 82.261 54.516 10.061 1.00 67.54 83 SER A O 1
ATOM 472 N N . ASP A 1 86 ? 80.500 54.266 11.454 1.00 100.65 84 ASP A N 1
ATOM 473 C CA . ASP A 1 86 ? 80.710 52.850 11.708 1.00 100.65 84 ASP A CA 1
ATOM 474 C C . ASP A 1 86 ? 80.789 52.031 10.431 1.00 100.65 84 ASP A C 1
ATOM 475 O O . ASP A 1 86 ? 80.232 52.416 9.404 1.00 100.65 84 ASP A O 1
ATOM 480 N N . PRO A 1 87 ? 81.493 50.883 10.488 1.00 79.74 85 PRO A N 1
ATOM 481 C CA . PRO A 1 87 ? 81.716 49.926 9.391 1.00 79.74 85 PRO A CA 1
ATOM 482 C C . PRO A 1 87 ? 80.496 49.118 8.929 1.00 79.74 85 PRO A C 1
ATOM 483 O O . PRO A 1 87 ? 79.521 48.970 9.664 1.00 79.74 85 PRO A O 1
ATOM 487 N N . VAL A 1 88 ? 80.574 48.588 7.708 1.00 53.94 86 VAL A N 1
ATOM 488 C CA . VAL A 1 88 ? 79.480 47.813 7.115 1.00 53.94 86 VAL A CA 1
ATOM 489 C C . VAL A 1 88 ? 79.912 46.389 6.758 1.00 53.94 86 VAL A C 1
ATOM 490 O O . VAL A 1 88 ? 80.076 46.048 5.591 1.00 53.94 86 VAL A O 1
ATOM 494 N N . LEU A 1 89 ? 80.056 45.563 7.790 1.00 63.18 87 LEU A N 1
ATOM 495 C CA . LEU A 1 89 ? 80.523 44.199 7.650 1.00 63.18 87 LEU A CA 1
ATOM 496 C C . LEU A 1 89 ? 80.349 43.619 6.284 1.00 63.18 87 LEU A C 1
ATOM 497 O O . LEU A 1 89 ? 81.333 43.322 5.632 1.00 63.18 87 LEU A O 1
ATOM 502 N N . HIS A 1 90 ? 79.121 43.465 5.818 1.00 48.65 88 HIS A N 1
ATOM 503 C CA . HIS A 1 90 ? 78.965 42.868 4.504 1.00 48.65 88 HIS A CA 1
ATOM 504 C C . HIS A 1 90 ? 79.777 43.589 3.446 1.00 48.65 88 HIS A C 1
ATOM 505 O O . HIS A 1 90 ? 80.283 42.942 2.524 1.00 48.65 88 HIS A O 1
ATOM 512 N N . ILE A 1 91 ? 79.931 44.908 3.596 1.00 67.95 89 ILE A N 1
ATOM 513 C CA . ILE A 1 91 ? 80.740 45.705 2.663 1.00 67.95 89 ILE A CA 1
ATOM 514 C C . ILE A 1 91 ? 82.218 45.390 2.948 1.00 67.95 89 ILE A C 1
ATOM 515 O O . ILE A 1 91 ? 82.957 44.981 2.054 1.00 67.95 89 ILE A O 1
ATOM 517 N N . ASP A 1 92 ? 82.622 45.562 4.206 1.00 81.45 90 ASP A N 1
ATOM 518 C CA . ASP A 1 92 ? 83.997 45.297 4.647 1.00 81.45 90 ASP A CA 1
ATOM 519 C C . ASP A 1 92 ? 84.496 43.939 4.154 1.00 81.45 90 ASP A C 1
ATOM 520 O O . ASP A 1 92 ? 85.647 43.800 3.750 1.00 81.45 90 ASP A O 1
ATOM 525 N N . LEU A 1 93 ? 83.625 42.937 4.209 1.00 63.89 91 LEU A N 1
ATOM 526 C CA . LEU A 1 93 ? 83.966 41.589 3.787 1.00 63.89 91 LEU A CA 1
ATOM 527 C C . LEU A 1 93 ? 84.069 41.473 2.278 1.00 63.89 91 LEU A C 1
ATOM 528 O O . LEU A 1 93 ? 84.826 40.646 1.759 1.00 63.89 91 LEU A O 1
ATOM 533 N N . ARG A 1 94 ? 83.297 42.286 1.571 1.00 59.81 92 ARG A N 1
ATOM 534 C CA . ARG A 1 94 ? 83.329 42.244 0.117 1.00 59.81 92 ARG A CA 1
ATOM 535 C C . ARG A 1 94 ? 84.591 42.878 -0.481 1.00 59.81 92 ARG A C 1
ATOM 536 O O . ARG A 1 94 ? 85.007 42.509 -1.577 1.00 59.81 92 ARG A O 1
ATOM 544 N N . ARG A 1 95 ? 85.208 43.807 0.243 1.00 145.20 93 ARG A N 1
ATOM 545 C CA . ARG A 1 95 ? 86.429 44.459 -0.229 1.00 145.20 93 ARG A CA 1
ATOM 546 C C . ARG A 1 95 ? 87.679 43.723 0.270 1.00 145.20 93 ARG A C 1
ATOM 547 O O . ARG A 1 95 ? 88.802 44.040 -0.120 1.00 145.20 93 ARG A O 1
ATOM 555 N N . TRP A 1 96 ? 87.470 42.726 1.120 1.00 56.22 94 TRP A N 1
ATOM 556 C CA . TRP A 1 96 ? 88.562 41.944 1.708 1.00 56.22 94 TRP A CA 1
ATOM 557 C C . TRP A 1 96 ? 88.832 40.593 1.063 1.00 56.22 94 TRP A C 1
ATOM 558 O O . TRP A 1 96 ? 89.946 40.093 1.115 1.00 56.22 94 TRP A O 1
ATOM 569 N N . ALA A 1 97 ? 87.801 39.978 0.511 1.00 75.61 95 ALA A N 1
ATOM 570 C CA . ALA A 1 97 ? 87.977 38.679 -0.086 1.00 75.61 95 ALA A CA 1
ATOM 571 C C . ALA A 1 97 ? 88.549 38.808 -1.477 1.00 75.61 95 ALA A C 1
ATOM 572 O O . ALA A 1 97 ? 88.206 39.743 -2.211 1.00 75.61 95 ALA A O 1
ATOM 574 N N . ASP A 1 98 ? 89.432 37.874 -1.825 1.00 159.75 96 ASP A N 1
ATOM 575 C CA . ASP A 1 98 ? 90.046 37.828 -3.145 1.00 159.75 96 ASP A CA 1
ATOM 576 C C . ASP A 1 98 ? 89.197 36.832 -3.917 1.00 159.75 96 ASP A C 1
ATOM 577 O O . ASP A 1 98 ? 88.957 36.993 -5.113 1.00 159.75 96 ASP A O 1
ATOM 582 N N . LEU A 1 99 ? 88.740 35.808 -3.198 1.00 98.33 97 LEU A N 1
ATOM 583 C CA . LEU A 1 99 ? 87.880 34.753 -3.738 1.00 98.33 97 LEU A CA 1
ATOM 584 C C . LEU A 1 99 ? 86.755 34.477 -2.723 1.00 98.33 97 LEU A C 1
ATOM 585 O O . LEU A 1 99 ? 86.995 34.475 -1.509 1.00 98.33 97 LEU A O 1
ATOM 590 N N . LEU A 1 100 ? 85.537 34.256 -3.224 1.00 77.91 98 LEU A N 1
ATOM 591 C CA . LEU A 1 100 ? 84.377 33.962 -2.373 1.00 77.91 98 LEU A CA 1
ATOM 592 C C . LEU A 1 100 ? 83.758 32.608 -2.731 1.00 77.91 98 LEU A C 1
ATOM 593 O O . LEU A 1 100 ? 82.984 32.510 -3.677 1.00 77.91 98 LEU A O 1
ATOM 595 N N . LEU A 1 101 ? 84.100 31.561 -1.986 1.00 78.89 99 LEU A N 1
ATOM 596 C CA . LEU A 1 101 ? 83.537 30.241 -2.265 1.00 78.89 99 LEU A CA 1
ATOM 597 C C . LEU A 1 101 ? 82.344 30.027 -1.369 1.00 78.89 99 LEU A C 1
ATOM 598 O O . LEU A 1 101 ? 82.376 30.337 -0.187 1.00 78.89 99 LEU A O 1
ATOM 603 N N . VAL A 1 102 ? 81.296 29.466 -1.938 1.00 45.33 100 VAL A N 1
ATOM 604 C CA . VAL A 1 102 ? 80.079 29.221 -1.204 1.00 45.33 100 VAL A CA 1
ATOM 605 C C . VAL A 1 102 ? 79.776 27.741 -1.166 1.00 45.33 100 VAL A C 1
ATOM 606 O O . VAL A 1 102 ? 79.040 27.236 -1.996 1.00 45.33 100 VAL A O 1
ATOM 610 N N . ALA A 1 103 ? 80.310 27.046 -0.177 1.00 84.53 101 ALA A N 1
ATOM 611 C CA . ALA A 1 103 ? 80.097 25.624 -0.115 1.00 84.53 101 ALA A CA 1
ATOM 612 C C . ALA A 1 103 ? 79.412 25.151 1.151 1.00 84.53 101 ALA A C 1
ATOM 613 O O . ALA A 1 103 ? 80.006 25.175 2.221 1.00 84.53 101 ALA A O 1
ATOM 615 N N . PRO A 1 104 ? 78.144 24.710 1.053 1.00 38.13 102 PRO A N 1
ATOM 616 C CA . PRO A 1 104 ? 77.189 24.571 -0.080 1.00 38.13 102 PRO A CA 1
ATOM 617 C C . PRO A 1 104 ? 76.227 25.734 -0.335 1.00 38.13 102 PRO A C 1
ATOM 618 O O . PRO A 1 104 ? 75.971 26.567 0.534 1.00 38.13 102 PRO A O 1
ATOM 622 N N . LEU A 1 105 ? 75.669 25.766 -1.528 1.00 55.26 103 LEU A N 1
ATOM 623 C CA . LEU A 1 105 ? 74.724 26.811 -1.890 1.00 55.26 103 LEU A CA 1
ATOM 624 C C . LEU A 1 105 ? 73.403 26.054 -1.946 1.00 55.26 103 LEU A C 1
ATOM 625 O O . LEU A 1 105 ? 73.232 25.180 -2.802 1.00 55.26 103 LEU A O 1
ATOM 630 N N . ASP A 1 106 ? 72.472 26.361 -1.044 1.00 54.03 104 ASP A N 1
ATOM 631 C CA . ASP A 1 106 ? 71.223 25.621 -1.053 1.00 54.03 104 ASP A CA 1
ATOM 632 C C . ASP A 1 106 ? 70.223 26.119 -2.062 1.00 54.03 104 ASP A C 1
ATOM 633 O O . ASP A 1 106 ? 70.373 27.200 -2.639 1.00 54.03 104 ASP A O 1
ATOM 638 N N . ALA A 1 107 ? 69.192 25.314 -2.274 1.00 48.13 105 ALA A N 1
ATOM 639 C CA . ALA A 1 107 ? 68.176 25.667 -3.244 1.00 48.13 105 ALA A CA 1
ATOM 640 C C . ALA A 1 107 ? 67.529 26.981 -2.902 1.00 48.13 105 ALA A C 1
ATOM 641 O O . ALA A 1 107 ? 66.982 27.656 -3.784 1.00 48.13 105 ALA A O 1
ATOM 643 N N . ASN A 1 108 ? 67.616 27.349 -1.626 1.00 32.02 106 ASN A N 1
ATOM 644 C CA . ASN A 1 108 ? 66.981 28.553 -1.135 1.00 32.02 106 ASN A CA 1
ATOM 645 C C . ASN A 1 108 ? 67.815 29.793 -1.467 1.00 32.02 106 ASN A C 1
ATOM 646 O O . ASN A 1 108 ? 67.323 30.756 -2.084 1.00 32.02 106 ASN A O 1
ATOM 651 N N . THR A 1 109 ? 69.075 29.767 -1.073 1.00 49.02 107 THR A N 1
ATOM 652 C CA . THR A 1 109 ? 69.941 30.910 -1.311 1.00 49.02 107 THR A CA 1
ATOM 653 C C . THR A 1 109 ? 70.174 31.139 -2.796 1.00 49.02 107 THR A C 1
ATOM 654 O O . THR A 1 109 ? 70.518 32.258 -3.213 1.00 49.02 107 THR A O 1
ATOM 658 N N . LEU A 1 110 ? 70.001 30.068 -3.577 1.00 67.56 108 LEU A N 1
ATOM 659 C CA . LEU A 1 110 ? 70.162 30.122 -5.024 1.00 67.56 108 LEU A CA 1
ATOM 660 C C . LEU A 1 110 ? 69.057 31.034 -5.558 1.00 67.56 108 LEU A C 1
ATOM 661 O O . LEU A 1 110 ? 69.303 31.944 -6.363 1.00 67.56 108 LEU A O 1
ATOM 666 N N . GLY A 1 111 ? 67.837 30.780 -5.092 1.00 58.11 109 GLY A N 1
ATOM 667 C CA . GLY A 1 111 ? 66.694 31.577 -5.501 1.00 58.11 109 GLY A CA 1
ATOM 668 C C . GLY A 1 111 ? 66.765 32.981 -4.949 1.00 58.11 109 GLY A C 1
ATOM 669 O O . GLY A 1 111 ? 66.167 33.896 -5.503 1.00 58.11 109 GLY A O 1
ATOM 670 N N . LYS A 1 112 ? 67.480 33.165 -3.848 1.00 45.18 110 LYS A N 1
ATOM 671 C CA . LYS A 1 112 ? 67.597 34.508 -3.267 1.00 45.18 110 LYS A CA 1
ATOM 672 C C . LYS A 1 112 ? 68.544 35.328 -4.127 1.00 45.18 110 LYS A C 1
ATOM 673 O O . LYS A 1 112 ? 68.245 36.483 -4.513 1.00 45.18 110 LYS A O 1
ATOM 679 N N . VAL A 1 113 ? 69.681 34.693 -4.424 1.00 48.92 111 VAL A N 1
ATOM 680 C CA . VAL A 1 113 ? 70.726 35.279 -5.251 1.00 48.92 111 VAL A CA 1
ATOM 681 C C . VAL A 1 113 ? 70.205 35.524 -6.675 1.00 48.92 111 VAL A C 1
ATOM 682 O O . VAL A 1 113 ? 70.450 36.583 -7.296 1.00 48.92 111 VAL A O 1
ATOM 686 N N . ALA A 1 114 ? 69.476 34.531 -7.174 1.00 58.55 112 ALA A N 1
ATOM 687 C CA . ALA A 1 114 ? 68.894 34.596 -8.495 1.00 58.55 112 ALA A CA 1
ATOM 688 C C . ALA A 1 114 ? 68.007 35.809 -8.573 1.00 58.55 112 ALA A C 1
ATOM 689 O O . ALA A 1 114 ? 67.964 36.480 -9.591 1.00 58.55 112 ALA A O 1
ATOM 691 N N . SER A 1 115 ? 67.316 36.109 -7.483 1.00 74.83 113 SER A N 1
ATOM 692 C CA . SER A 1 115 ? 66.406 37.244 -7.463 1.00 74.83 113 SER A CA 1
ATOM 693 C C . SER A 1 115 ? 66.914 38.511 -6.780 1.00 74.83 113 SER A C 1
ATOM 694 O O . SER A 1 115 ? 66.117 39.379 -6.435 1.00 74.83 113 SER A O 1
ATOM 697 N N . GLY A 1 116 ? 68.230 38.623 -6.601 1.00 54.83 114 GLY A N 1
ATOM 698 C CA . GLY A 1 116 ? 68.810 39.803 -5.972 1.00 54.83 114 GLY A CA 1
ATOM 699 C C . GLY A 1 116 ? 68.100 40.120 -4.672 1.00 54.83 114 GLY A C 1
ATOM 700 O O . GLY A 1 116 ? 67.559 41.211 -4.485 1.00 54.83 114 GLY A O 1
ATOM 701 N N . ILE A 1 117 ? 68.122 39.144 -3.770 1.00 45.58 115 ILE A N 1
ATOM 702 C CA . ILE A 1 117 ? 67.459 39.234 -2.489 1.00 45.58 115 ILE A CA 1
ATOM 703 C C . ILE A 1 117 ? 68.496 39.200 -1.373 1.00 45.58 115 ILE A C 1
ATOM 704 O O . ILE A 1 117 ? 69.012 38.143 -1.042 1.00 45.58 115 ILE A O 1
ATOM 709 N N . CYS A 1 118 ? 68.829 40.340 -0.784 1.00 56.05 116 CYS A N 1
ATOM 710 C CA . CYS A 1 118 ? 69.827 40.320 0.280 1.00 56.05 116 CYS A CA 1
ATOM 711 C C . CYS A 1 118 ? 69.154 40.446 1.666 1.00 56.05 116 CYS A C 1
ATOM 712 O O . CYS A 1 118 ? 69.029 41.535 2.225 1.00 56.05 116 CYS A O 1
ATOM 715 N N . ASP A 1 119 ? 68.710 39.322 2.226 1.00 56.68 117 ASP A N 1
ATOM 716 C CA . ASP A 1 119 ? 68.020 39.379 3.517 1.00 56.68 117 ASP A CA 1
ATOM 717 C C . ASP A 1 119 ? 68.829 38.846 4.661 1.00 56.68 117 ASP A C 1
ATOM 718 O O . ASP A 1 119 ? 68.318 38.670 5.766 1.00 56.68 117 ASP A O 1
ATOM 723 N N . ASN A 1 120 ? 70.094 38.566 4.381 1.00 47.21 118 ASN A N 1
ATOM 724 C CA . ASN A 1 120 ? 71.008 38.065 5.396 1.00 47.21 118 ASN A CA 1
ATOM 725 C C . ASN A 1 120 ? 72.459 38.369 4.987 1.00 47.21 118 ASN A C 1
ATOM 726 O O . ASN A 1 120 ? 72.757 38.534 3.817 1.00 47.21 118 ASN A O 1
ATOM 731 N N . LEU A 1 121 ? 73.353 38.440 5.960 1.00 52.80 119 LEU A N 1
ATOM 732 C CA . LEU A 1 121 ? 74.755 38.751 5.718 1.00 52.80 119 LEU A CA 1
ATOM 733 C C . LEU A 1 121 ? 75.387 38.040 4.513 1.00 52.80 119 LEU A C 1
ATOM 734 O O . LEU A 1 121 ? 76.197 38.637 3.801 1.00 52.80 119 LEU A O 1
ATOM 739 N N . LEU A 1 122 ? 75.039 36.776 4.286 1.00 69.15 120 LEU A N 1
ATOM 740 C CA . LEU A 1 122 ? 75.601 36.076 3.145 1.00 69.15 120 LEU A CA 1
ATOM 741 C C . LEU A 1 122 ? 75.081 36.733 1.883 1.00 69.15 120 LEU A C 1
ATOM 742 O O . LEU A 1 122 ? 75.787 37.504 1.245 1.00 69.15 120 LEU A O 1
ATOM 747 N N . THR A 1 123 ? 73.835 36.452 1.528 1.00 40.37 121 THR A N 1
ATOM 748 C CA . THR A 1 123 ? 73.286 37.027 0.325 1.00 40.37 121 THR A CA 1
ATOM 749 C C . THR A 1 123 ? 73.620 38.505 0.112 1.00 40.37 121 THR A C 1
ATOM 750 O O . THR A 1 123 ? 73.619 38.975 -1.031 1.00 40.37 121 THR A O 1
ATOM 754 N N . CYS A 1 124 ? 73.913 39.246 1.169 1.00 58.46 122 CYS A N 1
ATOM 755 C CA . CYS A 1 124 ? 74.255 40.631 0.948 1.00 58.46 122 CYS A CA 1
ATOM 756 C C . CYS A 1 124 ? 75.701 40.728 0.456 1.00 58.46 122 CYS A C 1
ATOM 757 O O . CYS A 1 124 ? 76.006 41.473 -0.484 1.00 58.46 122 CYS A O 1
ATOM 760 N N . VAL A 1 125 ? 76.600 39.971 1.066 1.00 79.66 123 VAL A N 1
ATOM 761 C CA . VAL A 1 125 ? 77.974 39.998 0.603 1.00 79.66 123 VAL A CA 1
ATOM 762 C C . VAL A 1 125 ? 77.993 39.688 -0.897 1.00 79.66 123 VAL A C 1
ATOM 763 O O . VAL A 1 125 ? 78.671 40.362 -1.667 1.00 79.66 123 VAL A O 1
ATOM 767 N N . MET A 1 126 ? 77.232 38.677 -1.308 1.00 83.25 124 MET A N 1
ATOM 768 C CA . MET A 1 126 ? 77.169 38.283 -2.716 1.00 83.25 124 MET A CA 1
ATOM 769 C C . MET A 1 126 ? 76.644 39.398 -3.605 1.00 83.25 124 MET A C 1
ATOM 770 O O . MET A 1 126 ? 77.295 39.780 -4.567 1.00 83.25 124 MET A O 1
ATOM 775 N N . ARG A 1 127 ? 75.464 39.916 -3.277 1.00 65.58 125 ARG A N 1
ATOM 776 C CA . ARG A 1 127 ? 74.853 40.975 -4.063 1.00 65.58 125 ARG A CA 1
ATOM 777 C C . ARG A 1 127 ? 75.671 42.254 -4.114 1.00 65.58 125 ARG A C 1
ATOM 778 O O . ARG A 1 127 ? 75.343 43.168 -4.874 1.00 65.58 125 ARG A O 1
ATOM 786 N N . ALA A 1 128 ? 76.724 42.348 -3.312 1.00 95.97 126 ALA A N 1
ATOM 787 C CA . ALA A 1 128 ? 77.545 43.552 -3.341 1.00 95.97 126 ALA A CA 1
ATOM 788 C C . ALA A 1 128 ? 78.905 43.173 -3.886 1.00 95.97 126 ALA A C 1
ATOM 789 O O . ALA A 1 128 ? 79.801 44.010 -4.011 1.00 95.97 126 ALA A O 1
ATOM 791 N N . TRP A 1 129 ? 79.032 41.896 -4.229 1.00 141.98 127 TRP A N 1
ATOM 792 C CA . TRP A 1 129 ? 80.269 41.347 -4.743 1.00 141.98 127 TRP A CA 1
ATOM 793 C C . TRP A 1 129 ? 80.960 42.181 -5.793 1.00 141.98 127 TRP A C 1
ATOM 794 O O . TRP A 1 129 ? 80.381 43.091 -6.392 1.00 141.98 127 TRP A O 1
ATOM 805 N N . ASP A 1 130 ? 82.228 41.838 -5.981 1.00 107.76 128 ASP A N 1
ATOM 806 C CA . ASP A 1 130 ? 83.094 42.475 -6.942 1.00 107.76 128 ASP A CA 1
ATOM 807 C C . ASP A 1 130 ? 83.156 41.547 -8.136 1.00 107.76 128 ASP A C 1
ATOM 808 O O . ASP A 1 130 ? 83.468 40.363 -8.000 1.00 107.76 128 ASP A O 1
ATOM 810 N N . ARG A 1 131 ? 82.832 42.081 -9.302 1.00 97.13 129 ARG A N 1
ATOM 811 C CA . ARG A 1 131 ? 82.898 41.296 -10.517 1.00 97.13 129 ARG A CA 1
ATOM 812 C C . ARG A 1 131 ? 84.344 40.843 -10.660 1.00 97.13 129 ARG A C 1
ATOM 813 O O . ARG A 1 131 ? 84.643 39.659 -10.824 1.00 97.13 129 ARG A O 1
ATOM 821 N N . SER A 1 132 ? 85.223 41.836 -10.564 1.00 73.07 130 SER A N 1
ATOM 822 C CA . SER A 1 132 ? 86.680 41.717 -10.692 1.00 73.07 130 SER A CA 1
ATOM 823 C C . SER A 1 132 ? 87.310 40.534 -9.948 1.00 73.07 130 SER A C 1
ATOM 824 O O . SER A 1 132 ? 88.421 40.088 -10.274 1.00 73.07 130 SER A O 1
ATOM 827 N N . LYS A 1 133 ? 86.593 40.040 -8.941 1.00 68.74 131 LYS A N 1
ATOM 828 C CA . LYS A 1 133 ? 87.054 38.914 -8.146 1.00 68.74 131 LYS A CA 1
ATOM 829 C C . LYS A 1 133 ? 86.154 37.731 -8.489 1.00 68.74 131 LYS A C 1
ATOM 830 O O . LYS A 1 133 ? 85.048 37.909 -8.989 1.00 68.74 131 LYS A O 1
ATOM 836 N N . PRO A 1 134 ? 86.624 36.508 -8.233 1.00 61.84 132 PRO A N 1
ATOM 837 C CA . PRO A 1 134 ? 85.883 35.274 -8.517 1.00 61.84 132 PRO A CA 1
ATOM 838 C C . PRO A 1 134 ? 84.957 34.782 -7.397 1.00 61.84 132 PRO A C 1
ATOM 839 O O . PRO A 1 134 ? 85.278 34.850 -6.201 1.00 61.84 132 PRO A O 1
ATOM 843 N N . LEU A 1 135 ? 83.825 34.239 -7.820 1.00 99.21 133 LEU A N 1
ATOM 844 C CA . LEU A 1 135 ? 82.809 33.736 -6.915 1.00 99.21 133 LEU A CA 1
ATOM 845 C C . LEU A 1 135 ? 82.446 32.334 -7.370 1.00 99.21 133 LEU A C 1
ATOM 846 O O . LEU A 1 135 ? 81.526 32.167 -8.154 1.00 99.21 133 LEU A O 1
ATOM 851 N N . LEU A 1 136 ? 83.173 31.323 -6.914 1.00 80.04 134 LEU A N 1
ATOM 852 C CA . LEU A 1 136 ? 82.831 29.962 -7.325 1.00 80.04 134 LEU A CA 1
ATOM 853 C C . LEU A 1 136 ? 81.901 29.349 -6.295 1.00 80.04 134 LEU A C 1
ATOM 854 O O . LEU A 1 136 ? 82.178 29.366 -5.091 1.00 80.04 134 LEU A O 1
ATOM 859 N N . PHE A 1 137 ? 80.800 28.796 -6.786 1.00 93.79 135 PHE A N 1
ATOM 860 C CA . PHE A 1 137 ? 79.802 28.182 -5.929 1.00 93.79 135 PHE A CA 1
ATOM 861 C C . PHE A 1 137 ? 79.546 26.745 -6.313 1.00 93.79 135 PHE A C 1
ATOM 862 O O . PHE A 1 137 ? 80.000 26.295 -7.353 1.00 93.79 135 PHE A O 1
ATOM 870 N N . CYS A 1 138 ? 78.791 26.034 -5.480 1.00 63.27 136 CYS A N 1
ATOM 871 C CA . CYS A 1 138 ? 78.440 24.636 -5.759 1.00 63.27 136 CYS A CA 1
ATOM 872 C C . CYS A 1 138 ? 77.186 24.204 -5.125 1.00 63.27 136 CYS A C 1
ATOM 873 O O . CYS A 1 138 ? 77.167 23.774 -3.983 1.00 63.27 136 CYS A O 1
ATOM 876 N N . PRO A 1 139 ? 76.119 24.271 -5.889 1.00 69.02 137 PRO A N 1
ATOM 877 C CA . PRO A 1 139 ? 74.792 23.885 -5.455 1.00 69.02 137 PRO A CA 1
ATOM 878 C C . PRO A 1 139 ? 74.907 22.553 -4.766 1.00 69.02 137 PRO A C 1
ATOM 879 O O . PRO A 1 139 ? 75.728 21.730 -5.161 1.00 69.02 137 PRO A O 1
ATOM 883 N N . ALA A 1 140 ? 74.097 22.340 -3.737 1.00 78.92 138 ALA A N 1
ATOM 884 C CA . ALA A 1 140 ? 74.146 21.084 -3.003 1.00 78.92 138 ALA A CA 1
ATOM 885 C C . ALA A 1 140 ? 72.826 20.758 -2.328 1.00 78.92 138 ALA A C 1
ATOM 886 O O . ALA A 1 140 ? 72.719 20.759 -1.108 1.00 78.92 138 ALA A O 1
ATOM 888 N N . MET A 1 141 ? 71.814 20.469 -3.123 1.00 60.14 139 MET A N 1
ATOM 889 C CA . MET A 1 141 ? 70.523 20.146 -2.569 1.00 60.14 139 MET A CA 1
ATOM 890 C C . MET A 1 141 ? 70.326 18.643 -2.523 1.00 60.14 139 MET A C 1
ATOM 891 O O . MET A 1 141 ? 71.223 17.905 -2.124 1.00 60.14 139 MET A O 1
ATOM 896 N N . ASN A 1 142 ? 69.144 18.201 -2.929 1.00 68.57 140 ASN A N 1
ATOM 897 C CA . ASN A 1 142 ? 68.779 16.793 -2.934 1.00 68.57 140 ASN A CA 1
ATOM 898 C C . ASN A 1 142 ? 68.204 16.453 -4.303 1.00 68.57 140 ASN A C 1
ATOM 899 O O . ASN A 1 142 ? 67.631 17.323 -4.973 1.00 68.57 140 ASN A O 1
ATOM 904 N N . THR A 1 143 ? 68.377 15.194 -4.715 1.00 80.02 141 THR A N 1
ATOM 905 C CA . THR A 1 143 ? 67.874 14.709 -5.997 1.00 80.02 141 THR A CA 1
ATOM 906 C C . THR A 1 143 ? 66.562 15.407 -6.381 1.00 80.02 141 THR A C 1
ATO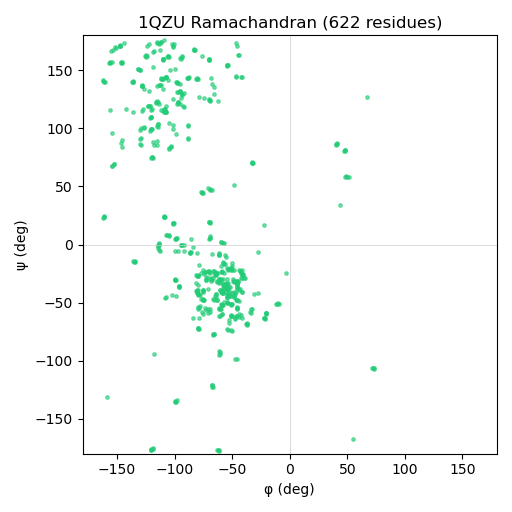M 907 O O . THR A 1 143 ? 66.462 16.019 -7.451 1.00 80.02 141 THR A O 1
ATOM 909 N N . ALA A 1 144 ? 65.573 15.333 -5.490 1.00 60.42 142 ALA A N 1
ATOM 910 C CA . ALA A 1 144 ? 64.267 15.950 -5.724 1.00 60.42 142 ALA A CA 1
ATOM 911 C C . ALA A 1 144 ? 64.393 17.428 -6.055 1.00 60.42 142 ALA A C 1
ATOM 912 O O . ALA A 1 144 ? 64.206 17.821 -7.218 1.00 60.42 142 ALA A O 1
ATOM 914 N N . MET A 1 145 ? 64.723 18.236 -5.040 1.00 78.73 143 MET A N 1
ATOM 915 C CA . MET A 1 145 ? 64.858 19.687 -5.207 1.00 78.73 143 MET A CA 1
ATOM 916 C C . MET A 1 145 ? 65.666 20.038 -6.439 1.00 78.73 143 MET A C 1
ATOM 917 O O . MET A 1 145 ? 65.405 21.048 -7.102 1.00 78.73 143 MET A O 1
ATOM 922 N N . TRP A 1 146 ? 66.649 19.198 -6.744 1.00 103.25 144 TRP A N 1
ATOM 923 C CA . TRP A 1 146 ? 67.491 19.426 -7.903 1.00 103.25 144 TRP A CA 1
ATOM 924 C C . TRP A 1 146 ? 66.793 18.943 -9.167 1.00 103.25 144 TRP A C 1
ATOM 925 O O . TRP A 1 146 ? 66.856 19.617 -10.194 1.00 103.25 144 TRP A O 1
ATOM 936 N N . GLU A 1 147 ? 66.111 17.798 -9.088 1.00 100.14 145 GLU A N 1
ATOM 937 C CA . GLU A 1 147 ? 65.397 17.241 -10.246 1.00 100.14 145 GLU A CA 1
ATOM 938 C C . GLU A 1 147 ? 64.167 18.073 -10.649 1.00 100.14 145 GLU A C 1
ATOM 939 O O . GLU A 1 147 ? 63.275 17.588 -11.352 1.00 100.14 145 GLU A O 1
ATOM 941 N N . HIS A 1 148 ? 64.142 19.327 -10.201 1.00 63.90 146 HIS A N 1
ATOM 942 C CA . HIS A 1 148 ? 63.058 20.276 -10.477 1.00 63.90 146 HIS A CA 1
ATOM 943 C C . HIS A 1 148 ? 63.579 21.295 -11.503 1.00 63.90 146 HIS A C 1
ATOM 944 O O . HIS A 1 148 ? 64.785 21.426 -11.696 1.00 63.90 146 HIS A O 1
ATOM 951 N N . PRO A 1 149 ? 62.665 22.004 -12.186 1.00 64.80 147 PRO A N 1
ATOM 952 C CA . PRO A 1 149 ? 63.041 22.997 -13.184 1.00 64.80 147 PRO A CA 1
ATOM 953 C C . PRO A 1 149 ? 63.886 24.152 -12.671 1.00 64.80 147 PRO A C 1
ATOM 954 O O . PRO A 1 149 ? 65.114 24.059 -12.641 1.00 64.80 147 PRO A O 1
ATOM 958 N N . ILE A 1 150 ? 63.220 25.234 -12.280 1.00 78.01 148 ILE A N 1
ATOM 959 C CA . ILE A 1 150 ? 63.888 26.450 -11.814 1.00 78.01 148 ILE A CA 1
ATOM 960 C C . ILE A 1 150 ? 65.380 26.289 -11.560 1.00 78.01 148 ILE A C 1
ATOM 961 O O . ILE A 1 150 ? 66.184 27.066 -12.072 1.00 78.01 148 ILE A O 1
ATOM 966 N N . THR A 1 151 ? 65.735 25.271 -10.778 1.00 59.41 149 THR A N 1
ATOM 967 C CA . THR A 1 151 ? 67.128 25.023 -10.431 1.00 59.41 149 THR A CA 1
ATOM 968 C C . THR A 1 151 ? 68.032 25.232 -11.631 1.00 59.41 149 THR A C 1
ATOM 969 O O . THR A 1 151 ? 69.121 25.806 -11.509 1.00 59.41 149 THR A O 1
ATOM 973 N N . ALA A 1 152 ? 67.559 24.773 -12.788 1.00 63.63 150 ALA A N 1
ATOM 974 C CA . ALA A 1 152 ? 68.303 24.901 -14.033 1.00 63.63 150 ALA A CA 1
ATOM 975 C C . ALA A 1 152 ? 68.204 26.347 -14.531 1.00 63.63 150 ALA A C 1
ATOM 976 O O . ALA A 1 152 ? 69.219 27.034 -14.685 1.00 63.63 150 ALA A O 1
ATOM 978 N N . GLN A 1 153 ? 66.971 26.804 -14.747 1.00 80.20 151 GLN A N 1
ATOM 979 C CA . GLN A 1 153 ? 66.694 28.167 -15.225 1.00 80.20 151 GLN A CA 1
ATOM 980 C C . GLN A 1 153 ? 67.307 29.204 -14.301 1.00 80.20 151 GLN A C 1
ATOM 981 O O . GLN A 1 153 ? 67.331 30.399 -14.606 1.00 80.20 151 GLN A O 1
ATOM 983 N N . GLN A 1 154 ? 67.796 28.725 -13.165 1.00 68.12 152 GLN A N 1
ATOM 984 C CA . GLN A 1 154 ? 68.369 29.583 -12.141 1.00 68.12 152 GLN A CA 1
ATOM 985 C C . GLN A 1 154 ? 69.877 29.447 -12.041 1.00 68.12 152 GLN A C 1
ATOM 986 O O . GLN A 1 154 ? 70.594 30.448 -11.946 1.00 68.12 152 GLN A O 1
ATOM 992 N N . VAL A 1 155 ? 70.356 28.206 -12.040 1.00 74.19 153 VAL A N 1
ATOM 993 C CA . VAL A 1 155 ? 71.790 27.967 -11.965 1.00 74.19 153 VAL A CA 1
ATOM 994 C C . VAL A 1 155 ? 72.503 28.654 -13.144 1.00 74.19 153 VAL A C 1
ATOM 995 O O . VAL A 1 155 ? 73.562 29.264 -12.975 1.00 74.19 153 VAL A O 1
ATOM 999 N N . ASP A 1 156 ? 71.918 28.559 -14.334 1.00 95.78 154 ASP A N 1
ATOM 1000 C CA . ASP A 1 156 ? 72.509 29.196 -15.495 1.00 95.78 154 ASP A CA 1
ATOM 1001 C C . ASP A 1 156 ? 72.118 30.670 -15.500 1.00 95.78 154 ASP A C 1
ATOM 1002 O O . ASP A 1 156 ? 72.843 31.508 -16.035 1.00 95.78 154 ASP A O 1
ATOM 1007 N N . GLN A 1 157 ? 70.982 30.991 -14.879 1.00 51.90 155 GLN A N 1
ATOM 1008 C CA . GLN A 1 157 ? 70.549 32.388 -14.759 1.00 51.90 155 GLN A CA 1
ATOM 1009 C C . GLN A 1 157 ? 71.599 33.005 -13.855 1.00 51.90 155 GLN A C 1
ATOM 1010 O O . GLN A 1 157 ? 71.903 34.185 -13.932 1.00 51.90 155 GLN A O 1
ATOM 1012 N N . LEU A 1 158 ? 72.170 32.172 -12.999 1.00 52.52 156 LEU A N 1
ATOM 1013 C CA . LEU A 1 158 ? 73.199 32.622 -12.073 1.00 52.52 156 LEU A CA 1
ATOM 1014 C C . LEU A 1 158 ? 74.509 32.701 -12.811 1.00 52.52 156 LEU A C 1
ATOM 1015 O O . LEU A 1 158 ? 75.389 33.464 -12.438 1.00 52.52 156 LEU A O 1
ATOM 1020 N N . LYS A 1 159 ? 74.636 31.880 -13.850 1.00 83.61 157 LYS A N 1
ATOM 1021 C CA . LYS A 1 159 ? 75.845 31.849 -14.657 1.00 83.61 157 LYS A CA 1
ATOM 1022 C C . LYS A 1 159 ? 75.925 33.164 -15.399 1.00 83.61 157 LYS A C 1
ATOM 1023 O O . LYS A 1 159 ? 77.005 33.651 -15.698 1.00 83.61 157 LYS A O 1
ATOM 1025 N N . ALA A 1 160 ? 74.770 33.734 -15.708 1.00 59.85 158 ALA A N 1
ATOM 1026 C CA . ALA A 1 160 ? 74.733 35.024 -16.389 1.00 59.85 158 ALA A CA 1
ATOM 1027 C C . ALA A 1 160 ? 75.721 35.982 -15.715 1.00 59.85 158 ALA A C 1
ATOM 1028 O O . ALA A 1 160 ? 76.287 36.861 -16.356 1.00 59.85 158 ALA A O 1
ATOM 1030 N N . PHE A 1 161 ? 75.923 35.823 -14.414 1.00 88.97 159 PHE A N 1
ATOM 1031 C CA . PHE A 1 161 ? 76.861 36.681 -13.708 1.00 88.97 159 PHE A CA 1
ATOM 1032 C C . PHE A 1 161 ? 78.154 35.900 -13.567 1.00 88.97 159 PHE A C 1
ATOM 1033 O O . PHE A 1 161 ? 79.102 36.347 -12.931 1.00 88.97 159 PHE A O 1
ATOM 1035 N N . GLY A 1 162 ? 78.176 34.723 -14.180 1.00 104.92 160 GLY A N 1
ATOM 1036 C CA . GLY A 1 162 ? 79.350 33.877 -14.146 1.00 104.92 160 GLY A CA 1
ATOM 1037 C C . GLY A 1 162 ? 79.901 33.715 -12.753 1.00 104.92 160 GLY A C 1
ATOM 1038 O O . GLY A 1 162 ? 80.856 34.395 -12.377 1.00 104.92 160 GLY A O 1
ATOM 1039 N N . TYR A 1 163 ? 79.294 32.821 -11.983 1.00 126.21 161 TYR A N 1
ATOM 1040 C CA . TYR A 1 163 ? 79.746 32.572 -10.626 1.00 126.21 161 TYR A CA 1
ATOM 1041 C C . TYR A 1 163 ? 80.421 31.202 -10.507 1.00 126.21 161 TYR A C 1
ATOM 1042 O O . TYR A 1 163 ? 80.473 30.611 -9.429 1.00 126.21 161 TYR A O 1
ATOM 1051 N N . VAL A 1 164 ? 80.928 30.693 -11.624 1.00 106.44 162 VAL A N 1
ATOM 1052 C CA . VAL A 1 164 ? 81.627 29.408 -11.639 1.00 106.44 162 VAL A CA 1
ATOM 1053 C C . VAL A 1 164 ? 81.013 28.294 -10.796 1.00 106.44 162 VAL A C 1
ATOM 1054 O O . VAL A 1 164 ? 81.405 28.097 -9.643 1.00 106.44 162 VAL A O 1
ATOM 1056 N N . GLU A 1 165 ? 80.072 27.556 -11.376 1.00 68.57 163 GLU A N 1
ATOM 1057 C CA . GLU A 1 165 ? 79.427 26.435 -10.688 1.00 68.57 163 GLU A CA 1
ATOM 1058 C C . GLU A 1 165 ? 80.441 25.347 -10.337 1.00 68.57 163 GLU A C 1
ATOM 1059 O O . GLU A 1 165 ? 81.626 25.510 -10.596 1.00 68.57 163 GLU A O 1
ATOM 1061 N N . ILE A 1 166 ? 79.968 24.235 -9.770 1.00 89.63 164 ILE A N 1
ATOM 1062 C CA . ILE A 1 166 ? 80.834 23.117 -9.357 1.00 89.63 164 ILE A CA 1
ATOM 1063 C C . ILE A 1 166 ? 79.988 21.836 -9.160 1.00 89.63 164 ILE A C 1
ATOM 1064 O O . ILE A 1 166 ? 80.382 20.906 -8.444 1.00 89.63 164 ILE A O 1
ATOM 1069 N N . PRO A 1 167 ? 78.828 21.790 -9.814 1.00 119.37 165 PRO A N 1
ATOM 1070 C CA . PRO A 1 167 ? 77.914 20.647 -9.710 1.00 119.37 165 PRO A CA 1
ATOM 1071 C C . PRO A 1 167 ? 78.635 19.317 -9.509 1.00 119.37 165 PRO A C 1
ATOM 1072 O O . PRO A 1 167 ? 78.767 18.838 -8.384 1.00 119.37 165 PRO A O 1
ATOM 1074 N N . VAL A 1 186 ? 84.043 16.334 -0.040 1.00 116.14 184 VAL A N 1
ATOM 1075 C CA . VAL A 1 186 ? 84.657 17.594 -0.446 1.00 116.14 184 VAL A CA 1
ATOM 1076 C C . VAL A 1 186 ? 85.431 17.376 -1.741 1.00 116.14 184 VAL A C 1
ATOM 1077 O O . VAL A 1 186 ? 84.846 16.989 -2.755 1.00 116.14 184 VAL A O 1
ATOM 1079 N N . GLY A 1 187 ? 86.735 17.644 -1.704 1.00 101.74 185 GLY A N 1
ATOM 1080 C CA . GLY A 1 187 ? 87.617 17.442 -2.853 1.00 101.74 185 GLY A CA 1
ATOM 1081 C C . GLY A 1 187 ? 87.469 18.425 -4.006 1.00 101.74 185 GLY A C 1
ATOM 1082 O O . GLY A 1 187 ? 87.898 19.570 -3.903 1.00 101.74 185 GLY A O 1
ATOM 1083 N N . THR A 1 188 ? 86.873 17.951 -5.103 1.00 69.15 186 THR A N 1
ATOM 1084 C CA . THR A 1 188 ? 86.680 18.752 -6.315 1.00 69.15 186 THR A CA 1
ATOM 1085 C C . THR A 1 188 ? 86.759 20.238 -6.024 1.00 69.15 186 THR A C 1
ATOM 1086 O O . THR A 1 188 ? 87.615 20.943 -6.579 1.00 69.15 186 THR A O 1
ATOM 1088 N N . ILE A 1 189 ? 85.865 20.702 -5.145 1.00 63.21 187 ILE A N 1
ATOM 1089 C CA . ILE A 1 189 ? 85.814 22.104 -4.748 1.00 63.21 187 ILE A CA 1
ATOM 1090 C C . ILE A 1 189 ? 87.215 22.540 -4.359 1.00 63.21 187 ILE A C 1
ATOM 1091 O O . ILE A 1 189 ? 87.803 23.420 -4.993 1.00 63.21 187 ILE A O 1
ATOM 1093 N N . VAL A 1 190 ? 87.749 21.889 -3.330 1.00 74.39 188 VAL A N 1
ATOM 1094 C CA . VAL A 1 190 ? 89.071 22.213 -2.814 1.00 74.39 188 VAL A CA 1
ATOM 1095 C C . VAL A 1 190 ? 90.063 22.554 -3.908 1.00 74.39 188 VAL A C 1
ATOM 1096 O O . VAL A 1 190 ? 90.492 23.702 -4.018 1.00 74.39 188 VAL A O 1
ATOM 1098 N N . ASP A 1 191 ? 90.430 21.567 -4.717 1.00 71.33 189 ASP A N 1
ATOM 1099 C CA . ASP A 1 191 ? 91.372 21.809 -5.797 1.00 71.33 189 ASP A CA 1
ATOM 1100 C C . ASP A 1 191 ? 90.933 23.068 -6.527 1.00 71.33 189 ASP A C 1
ATOM 1101 O O . ASP A 1 191 ? 91.643 24.078 -6.550 1.00 71.33 189 ASP A O 1
ATOM 1103 N N . LYS A 1 192 ? 89.732 23.001 -7.085 1.00 68.18 190 LYS A N 1
ATOM 1104 C CA . LYS A 1 192 ? 89.166 24.107 -7.838 1.00 68.18 190 LYS A CA 1
ATOM 1105 C C . LYS A 1 192 ? 89.387 25.485 -7.218 1.00 68.18 190 LYS A C 1
ATOM 1106 O O . LYS A 1 192 ? 89.450 26.480 -7.937 1.00 68.18 190 LYS A O 1
ATOM 1108 N N . VAL A 1 193 ? 89.503 25.566 -5.897 1.00 85.76 191 VAL A N 1
ATOM 1109 C CA . VAL A 1 193 ? 89.714 26.875 -5.292 1.00 85.76 191 VAL A CA 1
ATOM 1110 C C . VAL A 1 193 ? 90.906 27.502 -5.991 1.00 85.76 191 VAL A C 1
ATOM 1111 O O . VAL A 1 193 ? 90.766 28.461 -6.750 1.00 85.76 191 VAL A O 1
ATOM 1113 N N . LYS A 1 194 ? 92.075 26.918 -5.766 1.00 116.01 192 LYS A N 1
ATOM 1114 C CA . LYS A 1 194 ? 93.318 27.403 -6.355 1.00 116.01 192 LYS A CA 1
ATOM 1115 C C . LYS A 1 194 ? 93.224 27.696 -7.848 1.00 116.01 192 LYS A C 1
ATOM 1116 O O . LYS A 1 194 ? 92.763 28.770 -8.270 1.00 116.01 192 LYS A O 1
ATOM 1118 N N . GLU A 1 195 ? 93.685 26.718 -8.627 1.00 71.65 193 GLU A N 1
ATOM 1119 C CA . GLU A 1 195 ? 93.707 26.792 -10.082 1.00 71.65 193 GLU A CA 1
ATOM 1120 C C . GLU A 1 195 ? 94.201 28.160 -10.640 1.00 71.65 193 GLU A C 1
ATOM 1121 O O . GLU A 1 195 ? 93.749 28.618 -11.698 1.00 71.65 193 GLU A O 1
ATOM 1123 N N . VAL A 1 196 ? 95.148 28.784 -9.929 1.00 71.65 194 VAL A N 1
ATOM 1124 C CA . VAL A 1 196 ? 95.721 30.086 -10.309 1.00 71.65 194 VAL A CA 1
ATOM 1125 C C . VAL A 1 196 ? 95.605 30.401 -11.808 1.00 71.65 194 VAL A C 1
ATOM 1126 O O . VAL A 1 196 ? 94.727 31.160 -12.245 1.00 71.65 194 VAL A O 1
ATOM 1128 N N . ARG B 1 18 ? 100.235 41.074 74.568 1.00 133.77 16 ARG B N 1
ATOM 1129 C CA . ARG B 1 18 ? 99.639 40.300 73.483 1.00 133.77 16 ARG B CA 1
ATOM 1130 C C . ARG B 1 18 ? 98.767 39.176 74.018 1.00 133.77 16 ARG B C 1
ATOM 1131 O O . ARG B 1 18 ? 97.865 39.402 74.826 1.00 133.77 16 ARG B O 1
ATOM 1133 N N . LYS B 1 19 ? 99.052 37.961 73.555 1.00 141.32 17 LYS B N 1
ATOM 1134 C CA . LYS B 1 19 ? 98.312 36.773 73.960 1.00 141.32 17 LYS B CA 1
ATOM 1135 C C . LYS B 1 19 ? 96.910 36.912 73.395 1.00 141.32 17 LYS B C 1
ATOM 1136 O O . LYS B 1 19 ? 96.256 37.932 73.597 1.00 141.32 17 LYS B O 1
ATOM 1138 N N . PHE B 1 20 ? 96.452 35.898 72.673 1.00 126.64 18 PHE B N 1
ATOM 1139 C CA . PHE B 1 20 ? 95.127 35.958 72.076 1.00 126.64 18 PHE B CA 1
ATOM 1140 C C . PHE B 1 20 ? 94.008 35.911 73.122 1.00 126.64 18 PHE B C 1
ATOM 1141 O O . PHE B 1 20 ? 94.117 35.204 74.130 1.00 126.64 18 PHE B O 1
ATOM 1143 N N . HIS B 1 21 ? 92.933 36.666 72.859 1.00 101.96 19 HIS B N 1
ATOM 1144 C CA . HIS B 1 21 ? 91.741 36.741 73.729 1.00 101.96 19 HIS B CA 1
ATOM 1145 C C . HIS B 1 21 ? 90.562 35.957 73.158 1.00 101.96 19 HIS B C 1
ATOM 1146 O O . HIS B 1 21 ? 89.903 36.404 72.211 1.00 101.96 19 HIS B O 1
ATOM 1153 N N . VAL B 1 22 ? 90.289 34.793 73.727 1.00 101.49 20 VAL B N 1
ATOM 1154 C CA . VAL B 1 22 ? 89.151 34.031 73.258 1.00 101.49 20 VAL B CA 1
ATOM 1155 C C . VAL B 1 22 ? 88.087 34.066 74.338 1.00 101.49 20 VAL B C 1
ATOM 1156 O O . VAL B 1 22 ? 88.348 33.907 75.535 1.00 101.49 20 VAL B O 1
ATOM 1160 N N . LEU B 1 23 ? 86.880 34.330 73.879 1.00 50.30 21 LEU B N 1
ATOM 1161 C CA . LEU B 1 23 ? 85.731 34.404 74.724 1.00 50.30 21 LEU B CA 1
ATOM 1162 C C . LEU B 1 23 ? 84.829 33.227 74.397 1.00 50.30 21 LEU B C 1
ATOM 1163 O O . LEU B 1 23 ? 84.327 33.103 73.266 1.00 50.30 21 LEU B O 1
ATOM 1168 N N . VAL B 1 24 ? 84.654 32.344 75.378 1.00 56.60 22 VAL B N 1
ATOM 1169 C CA . VAL B 1 24 ? 83.775 31.194 75.195 1.00 56.60 22 VAL B CA 1
ATOM 1170 C C . VAL B 1 24 ? 82.386 31.461 75.779 1.00 56.60 22 VAL B C 1
ATOM 1171 O O . VAL B 1 24 ? 82.258 31.747 76.968 1.00 56.60 22 VAL B O 1
ATOM 1175 N N . GLY B 1 25 ? 81.363 31.369 74.925 1.00 68.99 23 GLY B N 1
ATOM 1176 C CA . GLY B 1 25 ? 79.993 31.580 75.356 1.00 68.99 23 GLY B CA 1
ATOM 1177 C C . GLY B 1 25 ? 79.368 30.227 75.610 1.00 68.99 23 GLY B C 1
ATOM 1178 O O . GLY B 1 25 ? 79.612 29.311 74.847 1.00 68.99 23 GLY B O 1
ATOM 1179 N N . VAL B 1 26 ? 78.571 30.088 76.666 1.00 57.08 24 VAL B N 1
ATOM 1180 C CA . VAL B 1 26 ? 77.949 28.800 76.975 1.00 57.08 24 VAL B CA 1
ATOM 1181 C C . VAL B 1 26 ? 76.443 28.955 77.167 1.00 57.08 24 VAL B C 1
ATOM 1182 O O . VAL B 1 26 ? 75.992 29.885 77.819 1.00 57.08 24 VAL B O 1
ATOM 1186 N N . THR B 1 27 ? 75.675 28.037 76.593 1.00 38.49 25 THR B N 1
ATOM 1187 C CA . THR B 1 27 ? 74.227 28.077 76.695 1.00 38.49 25 THR B CA 1
ATOM 1188 C C . THR B 1 27 ? 73.680 26.821 77.358 1.00 38.49 25 THR B C 1
ATOM 1189 O O . THR B 1 27 ? 74.451 25.933 77.772 1.00 38.49 25 THR B O 1
ATOM 1193 N N . GLY B 1 28 ? 72.349 26.742 77.437 1.00 63.80 26 GLY B N 1
ATOM 1194 C CA . GLY B 1 28 ? 71.672 25.635 78.096 1.00 63.80 26 GLY B CA 1
ATOM 1195 C C . GLY B 1 28 ? 71.561 24.263 77.452 1.00 63.80 26 GLY B C 1
ATOM 1196 O O . GLY B 1 28 ? 70.497 23.643 77.509 1.00 63.80 26 GLY B O 1
ATOM 1197 N N . SER B 1 29 ? 72.645 23.765 76.868 1.00 60.35 27 SER B N 1
ATOM 1198 C CA . SER B 1 29 ? 72.638 22.445 76.245 1.00 60.35 27 SER B CA 1
ATOM 1199 C C . SER B 1 29 ? 73.436 21.472 77.094 1.00 60.35 27 SER B C 1
ATOM 1200 O O . SER B 1 29 ? 74.440 21.858 77.683 1.00 60.35 27 SER B O 1
ATOM 1203 N N . VAL B 1 30 ? 73.004 20.215 77.163 1.00 60.00 28 VAL B N 1
ATOM 1204 C CA . VAL B 1 30 ? 73.725 19.223 77.958 1.00 60.00 28 VAL B CA 1
ATOM 1205 C C . VAL B 1 30 ? 75.198 19.205 77.605 1.00 60.00 28 VAL B C 1
ATOM 1206 O O . VAL B 1 30 ? 76.019 18.730 78.392 1.00 60.00 28 VAL B O 1
ATOM 1210 N N . ALA B 1 31 ? 75.529 19.719 76.423 1.00 47.37 29 ALA B N 1
ATOM 1211 C CA . ALA B 1 31 ? 76.924 19.769 75.982 1.00 47.37 29 ALA B CA 1
ATOM 1212 C C . ALA B 1 31 ? 77.836 20.546 76.943 1.00 47.37 29 ALA B C 1
ATOM 1213 O O . ALA B 1 31 ? 79.010 20.202 77.112 1.00 47.37 29 ALA B O 1
ATOM 1215 N N . ALA B 1 32 ? 77.299 21.592 77.575 1.00 54.56 30 ALA B N 1
ATOM 1216 C CA . ALA B 1 32 ? 78.082 22.406 78.510 1.00 54.56 30 ALA B CA 1
ATOM 1217 C C . ALA B 1 32 ? 78.628 21.506 79.589 1.00 54.56 30 ALA B C 1
ATOM 1218 O O . ALA B 1 32 ? 79.548 21.863 80.324 1.00 54.56 30 ALA B O 1
ATOM 1220 N N . LEU B 1 33 ? 78.033 20.328 79.685 1.00 75.79 31 LEU B N 1
ATOM 1221 C CA . LEU B 1 33 ? 78.473 19.345 80.645 1.00 75.79 31 LEU B CA 1
ATOM 1222 C C . LEU B 1 33 ? 79.972 19.222 80.397 1.00 75.79 31 LEU B C 1
ATOM 1223 O O . LEU B 1 33 ? 80.766 19.238 81.333 1.00 75.79 31 LEU B O 1
ATOM 1228 N N . LYS B 1 34 ? 80.349 19.157 79.119 1.00 60.72 32 LYS B N 1
ATOM 1229 C CA . LYS B 1 34 ? 81.750 19.028 78.719 1.00 60.72 32 LYS B CA 1
ATOM 1230 C C . LYS B 1 34 ? 82.520 20.360 78.606 1.00 60.72 32 LYS B C 1
ATOM 1231 O O . LYS B 1 34 ? 83.687 20.381 78.207 1.00 60.72 32 LYS B O 1
ATOM 1233 N N . LEU B 1 35 ? 81.866 21.461 78.972 1.00 70.02 33 LEU B N 1
ATOM 1234 C CA . LEU B 1 35 ? 82.475 22.801 78.940 1.00 70.02 33 LEU B CA 1
ATOM 1235 C C . LEU B 1 35 ? 83.847 22.898 79.631 1.00 70.02 33 LEU B C 1
ATOM 1236 O O . LEU B 1 35 ? 84.764 23.554 79.133 1.00 70.02 33 LEU B O 1
ATOM 1241 N N . PRO B 1 36 ? 84.000 22.261 80.799 1.00 81.88 34 PRO B N 1
ATOM 1242 C CA . PRO B 1 36 ? 85.290 22.334 81.483 1.00 81.88 34 PRO B CA 1
ATOM 1243 C C . PRO B 1 36 ? 86.429 21.910 80.551 1.00 81.88 34 PRO B C 1
ATOM 1244 O O . PRO B 1 36 ? 87.418 22.626 80.423 1.00 81.88 34 PRO B O 1
ATOM 1248 N N . LEU B 1 37 ? 86.269 20.750 79.902 1.00 124.93 35 LEU B N 1
ATOM 1249 C CA . LEU B 1 37 ? 87.269 20.194 78.976 1.00 124.93 35 LEU B CA 1
ATOM 1250 C C . LEU B 1 37 ? 87.786 21.255 78.026 1.00 124.93 35 LEU B C 1
ATOM 1251 O O . LEU B 1 37 ? 88.989 21.480 77.900 1.00 124.93 35 LEU B O 1
ATOM 1253 N N . LEU B 1 38 ? 86.849 21.895 77.348 1.00 44.69 36 LEU B N 1
ATOM 1254 C CA . LEU B 1 38 ? 87.169 22.938 76.406 1.00 44.69 36 LEU B CA 1
ATOM 1255 C C . LEU B 1 38 ? 88.084 23.981 77.028 1.00 44.69 36 LEU B C 1
ATOM 1256 O O . LEU B 1 38 ? 89.118 24.337 76.460 1.00 44.69 36 LEU B O 1
ATOM 1261 N N . VAL B 1 39 ? 87.684 24.478 78.195 1.00 84.24 37 VAL B N 1
ATOM 1262 C CA . VAL B 1 39 ? 88.449 25.502 78.887 1.00 84.24 37 VAL B CA 1
ATOM 1263 C C . VAL B 1 39 ? 89.872 25.117 79.231 1.00 84.24 37 VAL B C 1
ATOM 1264 O O . VAL B 1 39 ? 90.806 25.859 78.921 1.00 84.24 37 VAL B O 1
ATOM 1265 N N . SER B 1 40 ? 90.032 23.961 79.881 1.00 150.00 38 SER B N 1
ATOM 1266 C CA . SER B 1 40 ? 91.346 23.470 80.283 1.00 150.00 38 SER B CA 1
ATOM 1267 C C . SER B 1 40 ? 92.273 23.235 79.107 1.00 150.00 38 SER B C 1
ATOM 1268 O O . SER B 1 40 ? 93.495 23.348 79.225 1.00 150.00 38 SER B O 1
ATOM 1269 N N . LYS B 1 41 ? 91.679 22.888 77.971 1.00 95.56 39 LYS B N 1
ATOM 1270 C CA . LYS B 1 41 ? 92.417 22.661 76.745 1.00 95.56 39 LYS B CA 1
ATOM 1271 C C . LYS B 1 41 ? 92.710 24.045 76.172 1.00 95.56 39 LYS B C 1
ATOM 1272 O O . LYS B 1 41 ? 93.844 24.515 76.223 1.00 95.56 39 LYS B O 1
ATOM 1274 N N . LEU B 1 42 ? 91.679 24.703 75.650 1.00 92.44 40 LEU B N 1
ATOM 1275 C CA . LEU B 1 42 ? 91.827 26.036 75.080 1.00 92.44 40 LEU B CA 1
ATOM 1276 C C . LEU B 1 42 ? 92.745 26.922 75.932 1.00 92.44 40 LEU B C 1
ATOM 1277 O O . LEU B 1 42 ? 93.343 27.858 75.410 1.00 92.44 40 LEU B O 1
ATOM 1279 N N . LEU B 1 43 ? 92.861 26.638 77.232 1.00 126.84 41 LEU B N 1
ATOM 1280 C CA . LEU B 1 43 ? 93.737 27.430 78.110 1.00 126.84 41 LEU B CA 1
ATOM 1281 C C . LEU B 1 43 ? 95.152 26.850 78.103 1.00 126.84 41 LEU B C 1
ATOM 1282 O O . LEU B 1 43 ? 95.469 25.935 78.863 1.00 126.84 41 LEU B O 1
ATOM 1284 N N . GLY B 1 47 ? 98.500 28.606 74.748 1.00 113.95 45 GLY B N 1
ATOM 1285 C CA . GLY B 1 47 ? 99.022 29.693 73.936 1.00 113.95 45 GLY B CA 1
ATOM 1286 C C . GLY B 1 47 ? 98.242 31.005 74.000 1.00 113.95 45 GLY B C 1
ATOM 1287 O O . GLY B 1 47 ? 98.808 32.071 73.751 1.00 113.95 45 GLY B O 1
ATOM 1288 N N . LEU B 1 48 ? 96.955 30.938 74.345 1.00 145.05 46 LEU B N 1
ATOM 1289 C CA . LEU B 1 48 ? 96.084 32.123 74.422 1.00 145.05 46 LEU B CA 1
ATOM 1290 C C . LEU B 1 48 ? 95.500 32.372 75.830 1.00 145.05 46 LEU B C 1
ATOM 1291 O O . LEU B 1 48 ? 95.868 31.684 76.778 1.00 145.05 46 LEU B O 1
ATOM 1296 N N . GLU B 1 49 ? 94.620 33.365 75.975 1.00 99.56 47 GLU B N 1
ATOM 1297 C CA . GLU B 1 49 ? 93.992 33.648 77.276 1.00 99.56 47 GLU B CA 1
ATOM 1298 C C . GLU B 1 49 ? 92.461 33.676 77.113 1.00 99.56 47 GLU B C 1
ATOM 1299 O O . GLU B 1 49 ? 91.941 34.299 76.191 1.00 99.56 47 GLU B O 1
ATOM 1305 N N . VAL B 1 50 ? 91.731 33.015 78.007 1.00 59.14 48 VAL B N 1
ATOM 1306 C CA . VAL B 1 50 ? 90.270 32.952 77.862 1.00 59.14 48 VAL B CA 1
ATOM 1307 C C . VAL B 1 50 ? 89.382 33.469 78.992 1.00 59.14 48 VAL B C 1
ATOM 1308 O O . VAL B 1 50 ? 89.849 33.838 80.072 1.00 59.14 48 VAL B O 1
ATOM 1312 N N . ALA B 1 51 ? 88.085 33.502 78.693 1.00 63.70 49 ALA B N 1
ATOM 1313 C CA . ALA B 1 51 ? 87.022 33.929 79.610 1.00 63.70 49 ALA B CA 1
ATOM 1314 C C . ALA B 1 51 ? 85.697 33.383 79.089 1.00 63.70 49 ALA B C 1
ATOM 1315 O O . ALA B 1 51 ? 85.441 33.382 77.881 1.00 63.70 49 ALA B O 1
ATOM 1317 N N . VAL B 1 52 ? 84.851 32.919 80.000 1.00 84.03 50 VAL B N 1
ATOM 1318 C CA . VAL B 1 52 ? 83.563 32.406 79.587 1.00 84.03 50 VAL B CA 1
ATOM 1319 C C . VAL B 1 52 ? 82.411 33.313 80.029 1.00 84.03 50 VAL B C 1
ATOM 1320 O O . VAL B 1 52 ? 82.427 33.911 81.104 1.00 84.03 50 VAL B O 1
ATOM 1324 N N . VAL B 1 53 ? 81.426 33.420 79.146 1.00 59.48 51 VAL B N 1
ATOM 1325 C CA . VAL B 1 53 ? 80.220 34.183 79.361 1.00 59.48 51 VAL B CA 1
ATOM 1326 C C . VAL B 1 53 ? 79.050 33.196 79.214 1.00 59.48 51 VAL B C 1
ATOM 1327 O O . VAL B 1 53 ? 78.869 32.594 78.143 1.00 59.48 51 VAL B O 1
ATOM 1331 N N . THR B 1 54 ? 78.260 33.019 80.276 1.00 50.65 52 THR B N 1
ATOM 1332 C CA . THR B 1 54 ? 77.146 32.084 80.173 1.00 50.65 52 THR B CA 1
ATOM 1333 C C . THR B 1 54 ? 75.762 32.641 80.198 1.00 50.65 52 THR B C 1
ATOM 1334 O O . THR B 1 54 ? 75.518 33.823 80.396 1.00 50.65 52 THR B O 1
ATOM 1338 N N . THR B 1 55 ? 74.840 31.732 79.974 1.00 48.83 53 THR B N 1
ATOM 1339 C CA . THR B 1 55 ? 73.449 32.042 80.036 1.00 48.83 53 THR B CA 1
ATOM 1340 C C . THR B 1 55 ? 73.138 31.468 81.395 1.00 48.83 53 THR B C 1
ATOM 1341 O O . THR B 1 55 ? 73.963 30.779 81.998 1.00 48.83 53 THR B O 1
ATOM 1345 N N . GLU B 1 56 ? 71.958 31.738 81.902 1.00 31.02 54 GLU B N 1
ATOM 1346 C CA . GLU B 1 56 ? 71.648 31.206 83.187 1.00 31.02 54 GLU B CA 1
ATOM 1347 C C . GLU B 1 56 ? 71.498 29.697 83.116 1.00 31.02 54 GLU B C 1
ATOM 1348 O O . GLU B 1 56 ? 72.209 28.964 83.795 1.00 31.02 54 GLU B O 1
ATOM 1354 N N . ARG B 1 57 ? 70.586 29.220 82.276 1.00 66.26 55 ARG B N 1
ATOM 1355 C CA . ARG B 1 57 ? 70.346 27.794 82.210 1.00 66.26 55 ARG B CA 1
ATOM 1356 C C . ARG B 1 57 ? 71.581 26.949 81.988 1.00 66.26 55 ARG B C 1
ATOM 1357 O O . ARG B 1 57 ? 71.704 25.877 82.562 1.00 66.26 55 ARG B O 1
ATOM 1365 N N . ALA B 1 58 ? 72.510 27.446 81.184 1.00 56.19 56 ALA B N 1
ATOM 1366 C CA . ALA B 1 58 ? 73.760 26.749 80.929 1.00 56.19 56 ALA B CA 1
ATOM 1367 C C . ALA B 1 58 ? 74.394 26.285 82.226 1.00 56.19 56 ALA B C 1
ATOM 1368 O O . ALA B 1 58 ? 74.862 25.156 82.334 1.00 56.19 56 ALA B O 1
ATOM 1370 N N . LYS B 1 59 ? 74.406 27.178 83.208 1.00 51.84 57 LYS B N 1
ATOM 1371 C CA . LYS B 1 59 ? 74.999 26.904 84.508 1.00 51.84 57 LYS B CA 1
ATOM 1372 C C . LYS B 1 59 ? 74.334 25.707 85.133 1.00 51.84 57 LYS B C 1
ATOM 1373 O O . LYS B 1 59 ? 74.667 25.307 86.248 1.00 51.84 57 LYS B O 1
ATOM 1375 N N . HIS B 1 60 ? 73.397 25.121 84.407 1.00 60.58 58 HIS B N 1
ATOM 1376 C CA . HIS B 1 60 ? 72.718 23.954 84.922 1.00 60.58 58 HIS B CA 1
ATOM 1377 C C . HIS B 1 60 ? 73.518 22.689 84.584 1.00 60.58 58 HIS B C 1
ATOM 1378 O O . HIS B 1 60 ? 73.216 21.589 85.074 1.00 60.58 58 HIS B O 1
ATOM 1385 N 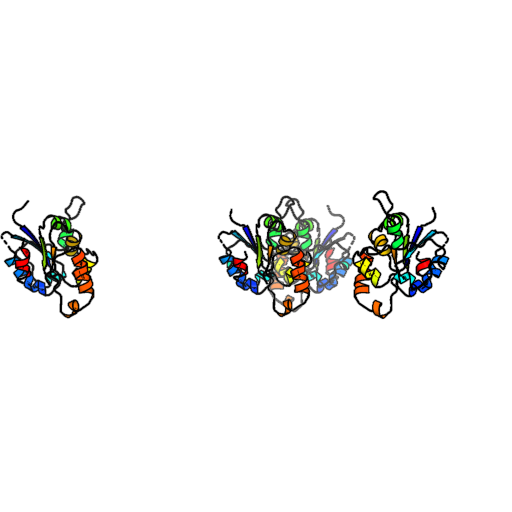N . PHE B 1 61 ? 74.565 22.857 83.775 1.00 58.76 59 PHE B N 1
ATOM 1386 C CA . PHE B 1 61 ? 75.382 21.725 83.365 1.00 58.76 59 PHE B CA 1
ATOM 1387 C C . PHE B 1 61 ? 76.809 21.685 83.875 1.00 58.76 59 PHE B C 1
ATOM 1388 O O . PHE B 1 61 ? 77.509 20.712 83.670 1.00 58.76 59 PHE B O 1
ATOM 1396 N N . TYR B 1 62 ? 77.242 22.726 84.564 1.00 69.50 60 TYR B N 1
ATOM 1397 C CA . TYR B 1 62 ? 78.587 22.730 85.116 1.00 69.50 60 TYR B CA 1
ATOM 1398 C C . TYR B 1 62 ? 78.609 23.584 86.370 1.00 69.50 60 TYR B C 1
ATOM 1399 O O . TYR B 1 62 ? 77.650 24.298 86.652 1.00 69.50 60 TYR B O 1
ATOM 1408 N N . SER B 1 63 ? 79.693 23.521 87.128 1.00 51.76 61 SER B N 1
ATOM 1409 C CA . SER B 1 63 ? 79.799 24.329 88.331 1.00 51.76 61 SER B CA 1
ATOM 1410 C C . SER B 1 63 ? 80.916 25.316 88.041 1.00 51.76 61 SER B C 1
ATOM 1411 O O . SER B 1 63 ? 81.932 24.948 87.476 1.00 51.76 61 SER B O 1
ATOM 1414 N N . PRO B 1 64 ? 80.724 26.592 88.406 1.00 57.07 62 PRO B N 1
ATOM 1415 C CA . PRO B 1 64 ? 81.703 27.651 88.179 1.00 57.07 62 PRO B CA 1
ATOM 1416 C C . PRO B 1 64 ? 83.130 27.273 88.557 1.00 57.07 62 PRO B C 1
ATOM 1417 O O . PRO B 1 64 ? 84.047 27.505 87.778 1.00 57.07 62 PRO B O 1
ATOM 1421 N N . GLN B 1 65 ? 83.307 26.694 89.747 1.00 49.71 63 GLN B N 1
ATOM 1422 C CA . GLN B 1 65 ? 84.630 26.306 90.239 1.00 49.71 63 GLN B CA 1
ATOM 1423 C C . GLN B 1 65 ? 85.385 25.378 89.280 1.00 49.71 63 GLN B C 1
ATOM 1424 O O . GLN B 1 65 ? 86.606 25.470 89.126 1.00 49.71 63 GLN B O 1
ATOM 1430 N N . ASP B 1 66 ? 84.650 24.501 88.611 1.00 75.73 64 ASP B N 1
ATOM 1431 C CA . ASP B 1 66 ? 85.240 23.562 87.651 1.00 75.73 64 ASP B CA 1
ATOM 1432 C C . ASP B 1 66 ? 85.774 24.241 86.347 1.00 75.73 64 ASP B C 1
ATOM 1433 O O . ASP B 1 66 ? 86.184 23.566 85.394 1.00 75.73 64 ASP B O 1
ATOM 1435 N N . ILE B 1 67 ? 85.770 25.576 86.334 1.00 51.41 65 ILE B N 1
ATOM 1436 C CA . ILE B 1 67 ? 86.258 26.383 85.206 1.00 51.41 65 ILE B CA 1
ATOM 1437 C C . ILE B 1 67 ? 87.219 27.427 85.782 1.00 51.41 65 ILE B C 1
ATOM 1438 O O . ILE B 1 67 ? 86.800 28.480 86.269 1.00 51.41 65 ILE B O 1
ATOM 1443 N N . PRO B 1 68 ? 88.532 27.162 85.703 1.00 86.93 66 PRO B N 1
ATOM 1444 C CA . PRO B 1 68 ? 89.568 28.060 86.223 1.00 86.93 66 PRO B CA 1
ATOM 144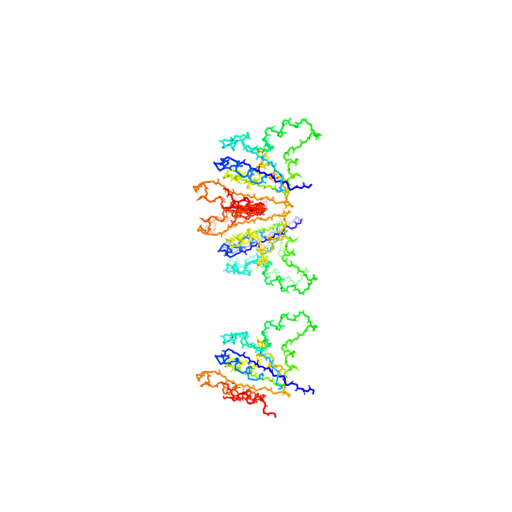5 C C . PRO B 1 68 ? 89.721 29.384 85.493 1.00 86.93 66 PRO B C 1
ATOM 1446 O O . PRO B 1 68 ? 90.832 29.773 85.183 1.00 86.93 66 PRO B O 1
ATOM 1450 N N . VAL B 1 69 ? 88.626 30.082 85.216 1.00 58.73 67 VAL B N 1
ATOM 1451 C CA . VAL B 1 69 ? 88.729 31.355 84.512 1.00 58.73 67 VAL B CA 1
ATOM 1452 C C . VAL B 1 69 ? 87.642 32.345 84.952 1.00 58.73 67 VAL B C 1
ATOM 1453 O O . VAL B 1 69 ? 86.724 31.980 85.690 1.00 58.73 67 VAL B O 1
ATOM 1457 N N . THR B 1 70 ? 87.753 33.598 84.511 1.00 37.81 68 THR B N 1
ATOM 1458 C CA . THR B 1 70 ? 86.751 34.599 84.855 1.00 37.81 68 THR B CA 1
ATOM 1459 C C . THR B 1 70 ? 85.448 34.267 84.135 1.00 37.81 68 THR B C 1
ATOM 1460 O O . THR B 1 70 ? 85.417 34.129 82.905 1.00 37.81 68 THR B O 1
ATOM 1464 N N . LEU B 1 71 ? 84.373 34.123 84.903 1.00 56.05 69 LEU B N 1
ATOM 1465 C CA . LEU B 1 71 ? 83.073 33.800 84.326 1.00 56.05 69 LEU B CA 1
ATOM 1466 C C . LEU B 1 71 ? 82.137 35.004 84.396 1.00 56.05 69 LEU B C 1
ATOM 1467 O O . LEU B 1 71 ? 81.804 35.475 85.472 1.00 56.05 69 LEU B O 1
ATOM 1472 N N . TYR B 1 72 ? 81.736 35.517 83.242 1.00 40.05 70 TYR B N 1
ATOM 1473 C CA . TYR B 1 72 ? 80.818 36.646 83.210 1.00 40.05 70 TYR B CA 1
ATOM 1474 C C . TYR B 1 72 ? 79.401 36.151 83.005 1.00 40.05 70 TYR B C 1
ATOM 1475 O O . TYR B 1 72 ? 79.141 35.326 82.115 1.00 40.05 70 TYR B O 1
ATOM 1484 N N . SER B 1 73 ? 78.499 36.664 83.851 1.00 44.13 71 SER B N 1
ATOM 1485 C CA . SER B 1 73 ? 77.069 36.328 83.844 1.00 44.13 71 SER B CA 1
ATOM 1486 C C . SER B 1 73 ? 76.195 37.571 83.703 1.00 44.13 71 SER B C 1
ATOM 1487 O O . SER B 1 73 ? 76.619 38.687 83.968 1.00 44.13 71 SER B O 1
ATOM 1490 N N . ASP B 1 74 ? 74.944 37.378 83.320 1.00 55.51 72 ASP B N 1
ATOM 1491 C CA . ASP B 1 74 ? 74.041 38.508 83.131 1.00 55.51 72 ASP B CA 1
ATOM 1492 C C . ASP B 1 74 ? 74.148 39.496 84.242 1.00 55.51 72 ASP B C 1
ATOM 1493 O O . ASP B 1 74 ? 74.491 40.635 84.033 1.00 55.51 72 ASP B O 1
ATOM 1498 N N . ALA B 1 75 ? 73.871 39.041 85.443 1.00 26.57 73 ALA B N 1
ATOM 1499 C CA . ALA B 1 75 ? 73.910 39.909 86.604 1.00 26.57 73 ALA B CA 1
ATOM 1500 C C . ALA B 1 75 ? 75.162 40.742 86.725 1.00 26.57 73 ALA B C 1
ATOM 1501 O O . ALA B 1 75 ? 75.112 41.863 87.263 1.00 26.57 73 ALA B O 1
ATOM 1503 N N . ASP B 1 76 ? 76.283 40.188 86.243 1.00 29.17 74 ASP B N 1
ATOM 1504 C CA . ASP B 1 76 ? 77.573 40.872 86.300 1.00 29.17 74 ASP B CA 1
ATOM 1505 C C . ASP B 1 76 ? 77.526 42.215 85.560 1.00 29.17 74 ASP B C 1
ATOM 1506 O O . ASP B 1 76 ? 78.065 43.223 86.029 1.00 29.17 74 ASP B O 1
ATOM 1511 N N . GLU B 1 77 ? 76.848 42.247 84.426 1.00 35.21 75 GLU B N 1
ATOM 1512 C CA . GLU B 1 77 ? 76.803 43.480 83.703 1.00 35.21 75 GLU B CA 1
ATOM 1513 C C . GLU B 1 77 ? 76.148 44.561 84.521 1.00 35.21 75 GLU B C 1
ATOM 1514 O O . GLU B 1 77 ? 76.776 45.580 84.848 1.00 35.21 75 GLU B O 1
ATOM 1520 N N . TRP B 1 78 ? 74.888 44.362 84.884 1.00 52.03 76 TRP B N 1
ATOM 1521 C CA . TRP B 1 78 ? 74.181 45.411 85.625 1.00 52.03 76 TRP B CA 1
ATOM 1522 C C . TRP B 1 78 ? 74.737 45.824 86.980 1.00 52.03 76 TRP B C 1
ATOM 1523 O O . TRP B 1 78 ? 74.630 46.990 87.360 1.00 52.03 76 TRP B O 1
ATOM 1534 N N . GLU B 1 79 ? 75.332 44.896 87.715 1.00 60.84 77 GLU B N 1
ATOM 1535 C CA . GLU B 1 79 ? 75.859 45.269 89.009 1.00 60.84 77 GLU B CA 1
ATOM 1536 C C . GLU B 1 79 ? 76.976 46.305 88.909 1.00 60.84 77 GLU B C 1
ATOM 1537 O O . GLU B 1 79 ? 77.202 47.081 89.852 1.00 60.84 77 GLU B O 1
ATOM 1543 N N . MET B 1 80 ? 77.653 46.355 87.761 1.00 57.09 78 MET B N 1
ATOM 1544 C CA . MET B 1 80 ? 78.730 47.321 87.619 1.00 57.09 78 MET B CA 1
ATOM 1545 C C . MET B 1 80 ? 78.349 48.631 86.966 1.00 57.09 78 MET B C 1
ATOM 1546 O O . MET B 1 80 ? 79.173 49.538 86.833 1.00 57.09 78 MET B O 1
ATOM 1551 N N . TRP B 1 81 ? 77.090 48.761 86.591 1.00 40.32 79 TRP B N 1
ATOM 1552 C CA . TRP B 1 81 ? 76.673 49.997 85.953 1.00 40.32 79 TRP B CA 1
ATOM 1553 C C . TRP B 1 81 ? 75.643 50.795 86.746 1.00 40.32 79 TRP B C 1
ATOM 1554 O O . TRP B 1 81 ? 74.543 50.326 87.038 1.00 40.32 79 TRP B O 1
ATOM 1565 N N . LYS B 1 82 ? 75.990 52.027 87.073 1.00 70.12 80 LYS B N 1
ATOM 1566 C CA . LYS B 1 82 ? 75.065 52.849 87.809 1.00 70.12 80 LYS B CA 1
ATOM 1567 C C . LYS B 1 82 ? 74.994 54.261 87.203 1.00 70.12 80 LYS B C 1
ATOM 1568 O O . LYS B 1 82 ? 74.073 55.014 87.499 1.00 70.12 80 LYS B O 1
ATOM 1570 N N . SER B 1 83 ? 75.949 54.598 86.334 1.00 69.32 81 SER B N 1
ATOM 1571 C CA . SER B 1 83 ? 75.993 55.916 85.673 1.00 69.32 81 SER B CA 1
ATOM 1572 C C . SER B 1 83 ? 76.558 55.827 84.249 1.00 69.32 81 SER B C 1
ATOM 1573 O O . SER B 1 83 ? 77.296 54.894 83.918 1.00 69.32 81 SER B O 1
ATOM 1575 N N . ARG B 1 84 ? 76.212 56.795 83.407 1.00 103.97 82 ARG B N 1
ATOM 1576 C CA . ARG B 1 84 ? 76.689 56.800 82.023 1.00 103.97 82 ARG B CA 1
ATOM 1577 C C . ARG B 1 84 ? 78.225 56.698 81.931 1.00 103.97 82 ARG B C 1
ATOM 1578 O O . ARG B 1 84 ? 78.780 56.300 80.900 1.00 103.97 82 ARG B O 1
ATOM 1580 N N . SER B 1 85 ? 78.901 57.056 83.021 1.00 72.43 83 SER B N 1
ATOM 1581 C CA . SER B 1 85 ? 80.355 57.014 83.094 1.00 72.43 83 SER B CA 1
ATOM 1582 C C . SER B 1 85 ? 80.773 55.567 83.253 1.00 72.43 83 SER B C 1
ATOM 1583 O O . SER B 1 85 ? 81.767 55.122 82.677 1.00 72.43 83 SER B O 1
ATOM 1585 N N . ASP B 1 86 ? 79.997 54.839 84.051 1.00 104.13 84 ASP B N 1
ATOM 1586 C CA . ASP B 1 86 ? 80.245 53.432 84.316 1.00 104.13 84 ASP B CA 1
ATOM 1587 C C . ASP B 1 86 ? 80.342 52.614 83.038 1.00 104.13 84 ASP B C 1
ATOM 1588 O O . ASP B 1 86 ? 79.775 52.974 82.007 1.00 104.13 84 ASP B O 1
ATOM 1593 N N . PRO B 1 87 ? 81.066 51.491 83.102 1.00 92.18 85 PRO B N 1
ATOM 1594 C CA . PRO B 1 87 ? 81.313 50.546 82.008 1.00 92.18 85 PRO B CA 1
ATOM 1595 C C . PRO B 1 87 ? 80.116 49.700 81.546 1.00 92.18 85 PRO B C 1
ATOM 1596 O O . PRO B 1 87 ? 79.147 49.523 82.281 1.00 92.18 85 PRO B O 1
ATOM 1600 N N . VAL B 1 88 ? 80.201 49.184 80.320 1.00 62.75 86 VAL B N 1
ATOM 1601 C CA . VAL B 1 88 ? 79.135 48.360 79.743 1.00 62.75 86 VAL B CA 1
ATOM 1602 C C . VAL B 1 88 ? 79.610 46.930 79.393 1.00 62.75 86 VAL B C 1
ATOM 1603 O O . VAL B 1 88 ? 79.786 46.577 78.227 1.00 62.75 86 VAL B O 1
ATOM 1607 N N . LEU B 1 89 ? 79.776 46.111 80.426 1.00 61.02 87 LEU B N 1
ATOM 1608 C CA . LEU B 1 89 ? 80.282 44.757 80.283 1.00 61.02 87 LEU B CA 1
ATOM 1609 C C . LEU B 1 89 ? 80.130 44.162 78.921 1.00 61.02 87 LEU B C 1
ATOM 1610 O O . LEU B 1 89 ? 81.130 43.871 78.285 1.00 61.02 87 LEU B O 1
ATOM 1615 N N . HIS B 1 90 ? 78.904 43.982 78.445 1.00 74.93 88 HIS B N 1
ATOM 1616 C CA . HIS B 1 90 ? 78.761 43.365 77.130 1.00 74.93 88 HIS B CA 1
ATOM 1617 C C . HIS B 1 90 ? 79.543 44.098 76.054 1.00 74.93 88 HIS B C 1
ATOM 1618 O O . HIS B 1 90 ? 80.059 43.472 75.135 1.00 74.93 88 HIS B O 1
ATOM 1625 N N . ILE B 1 91 ? 79.657 45.415 76.170 1.00 56.65 89 ILE B N 1
ATOM 1626 C CA . ILE B 1 91 ? 80.445 46.188 75.210 1.00 56.65 89 ILE B CA 1
ATOM 1627 C C . ILE B 1 91 ? 81.964 46.063 75.564 1.00 56.65 89 ILE B C 1
ATOM 1628 O O . ILE B 1 91 ? 82.790 45.877 74.681 1.00 56.65 89 ILE B O 1
ATOM 1633 N N . ASP B 1 92 ? 82.320 46.139 76.849 1.00 66.89 90 ASP B N 1
ATOM 1634 C CA . ASP B 1 92 ? 83.712 45.971 77.284 1.00 66.89 90 ASP B CA 1
ATOM 1635 C C . ASP B 1 92 ? 84.263 44.629 76.791 1.00 66.89 90 ASP B C 1
ATOM 1636 O O . ASP B 1 92 ? 85.423 44.536 76.379 1.00 66.89 90 ASP B O 1
ATOM 1641 N N . LEU B 1 93 ? 83.433 43.589 76.867 1.00 58.25 91 LEU B N 1
ATOM 1642 C CA . LEU B 1 93 ? 83.825 42.252 76.444 1.00 58.25 91 LEU B CA 1
ATOM 1643 C C . LEU B 1 93 ? 83.916 42.152 74.931 1.00 58.25 91 LEU B C 1
ATOM 1644 O O . LEU B 1 93 ? 84.685 41.351 74.404 1.00 58.25 91 LEU B O 1
ATOM 1649 N N . ARG B 1 94 ? 83.122 42.967 74.241 1.00 95.04 92 ARG B N 1
ATOM 1650 C CA . ARG B 1 94 ? 83.092 42.969 72.784 1.00 95.04 92 ARG B CA 1
ATOM 1651 C C . ARG B 1 94 ? 84.314 43.617 72.144 1.00 95.04 92 ARG B C 1
ATOM 1652 O O . ARG B 1 94 ? 84.643 43.332 70.996 1.00 95.04 92 ARG B O 1
ATOM 1660 N N . ARG B 1 95 ? 84.977 44.492 72.886 1.00 107.48 93 ARG B N 1
ATOM 1661 C CA . ARG B 1 95 ? 86.171 45.167 72.397 1.00 107.48 93 ARG B CA 1
ATOM 1662 C C . ARG B 1 95 ? 87.442 44.462 72.894 1.00 107.48 93 ARG B C 1
ATOM 1663 O O . ARG B 1 95 ? 88.553 44.803 72.489 1.00 107.48 93 ARG B O 1
ATOM 1671 N N . TRP B 1 96 ? 87.267 43.461 73.752 1.00 78.17 94 TRP B N 1
ATOM 1672 C CA . TRP B 1 96 ? 88.390 42.728 74.332 1.00 78.17 94 TRP B CA 1
ATOM 1673 C C . TRP B 1 96 ? 88.704 41.391 73.679 1.00 78.17 94 TRP B C 1
ATOM 1674 O O . TRP B 1 96 ? 89.843 40.937 73.689 1.00 78.17 94 TRP B O 1
ATOM 1685 N N . ALA B 1 97 ? 87.690 40.739 73.145 1.00 72.77 95 ALA B N 1
ATOM 1686 C CA . ALA B 1 97 ? 87.909 39.447 72.535 1.00 72.77 95 ALA B CA 1
ATOM 1687 C C . ALA B 1 97 ? 88.475 39.590 71.141 1.00 72.77 95 ALA B C 1
ATOM 1688 O O . ALA B 1 97 ? 88.116 40.506 70.397 1.00 72.77 95 ALA B O 1
ATOM 1690 N N . ASP B 1 98 ? 89.377 38.674 70.804 1.00 89.95 96 ASP B N 1
ATOM 1691 C CA . ASP B 1 98 ? 89.986 38.639 69.491 1.00 89.95 96 ASP B CA 1
ATOM 1692 C C . ASP B 1 98 ? 89.158 37.625 68.730 1.00 89.95 96 ASP B C 1
ATOM 1693 O O . ASP B 1 98 ? 88.901 37.788 67.540 1.00 89.95 96 ASP B O 1
ATOM 1698 N N . LEU B 1 99 ? 88.735 36.585 69.450 1.00 88.28 97 LEU B N 1
ATOM 1699 C CA . LEU B 1 99 ? 87.892 35.509 68.916 1.00 88.28 97 LEU B CA 1
ATOM 1700 C C . LEU B 1 99 ? 86.783 35.197 69.928 1.00 88.28 97 LEU B C 1
ATOM 1701 O O . LEU B 1 99 ? 87.018 35.196 71.136 1.00 88.28 97 LEU B O 1
ATOM 1706 N N . LEU B 1 100 ? 85.578 34.940 69.429 1.00 82.05 98 LEU B N 1
ATOM 1707 C CA . LEU B 1 100 ? 84.438 34.620 70.285 1.00 82.05 98 LEU B CA 1
ATOM 1708 C C . LEU B 1 100 ? 83.884 33.240 69.948 1.00 82.05 98 LEU B C 1
ATOM 1709 O O . LEU B 1 100 ? 83.128 33.083 68.987 1.00 82.05 98 LEU B O 1
ATOM 1711 N N . LEU B 1 101 ? 84.269 32.249 70.750 1.00 87.27 99 LEU B N 1
ATOM 1712 C CA . LEU B 1 101 ? 83.827 30.868 70.571 1.00 87.27 99 LEU B CA 1
ATOM 1713 C C . LEU B 1 101 ? 82.586 30.584 71.431 1.00 87.27 99 LEU B C 1
ATOM 1714 O O . LEU 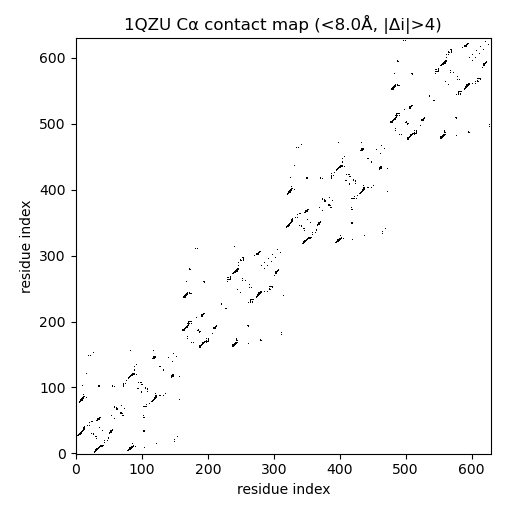B 1 101 ? 82.584 30.854 72.632 1.00 87.27 99 LEU B O 1
ATOM 1719 N N . VAL B 1 102 ? 81.538 30.040 70.810 1.00 47.62 100 VAL B N 1
ATOM 1720 C CA . VAL B 1 102 ? 80.298 29.741 71.509 1.00 47.62 100 VAL B CA 1
ATOM 1721 C C . VAL B 1 102 ? 80.027 28.248 71.545 1.00 47.62 100 VAL B C 1
ATOM 1722 O O . VAL B 1 102 ? 79.289 27.714 70.720 1.00 47.62 100 VAL B O 1
ATOM 1726 N N . ALA B 1 103 ? 80.585 27.566 72.524 1.00 90.27 101 ALA B N 1
ATOM 1727 C CA . ALA B 1 103 ? 80.403 26.132 72.584 1.00 90.27 101 ALA B CA 1
ATOM 1728 C C . ALA B 1 103 ? 79.732 25.665 73.859 1.00 90.27 101 ALA B C 1
ATOM 1729 O O . ALA B 1 103 ? 80.341 25.717 74.928 1.00 90.27 101 ALA B O 1
ATOM 1731 N N . PRO B 1 104 ? 78.465 25.196 73.775 1.00 43.53 102 PRO B N 1
ATOM 1732 C CA . PRO B 1 104 ? 77.520 25.022 72.654 1.00 43.53 102 PRO B CA 1
ATOM 1733 C C . PRO B 1 104 ? 76.518 26.157 72.416 1.00 43.53 102 PRO B C 1
ATOM 1734 O O . PRO B 1 104 ? 76.242 26.966 73.292 1.00 43.53 102 PRO B O 1
ATOM 1738 N N . LEU B 1 105 ? 75.970 26.190 71.216 1.00 68.22 103 LEU B N 1
ATOM 1739 C CA . LEU B 1 105 ? 74.984 27.189 70.847 1.00 68.22 103 LEU B CA 1
ATOM 1740 C C . LEU B 1 105 ? 73.693 26.382 70.786 1.00 68.22 103 LEU B C 1
ATOM 1741 O O . LEU B 1 105 ? 73.548 25.496 69.940 1.00 68.22 103 LEU B O 1
ATOM 1746 N N . ASP B 1 106 ? 72.757 26.664 71.683 1.00 78.06 104 ASP B N 1
ATOM 1747 C CA . ASP B 1 106 ? 71.529 25.892 71.671 1.00 78.06 104 ASP B CA 1
ATOM 1748 C C . ASP B 1 106 ? 70.513 26.371 70.669 1.00 78.06 104 ASP B C 1
ATOM 1749 O O . ASP B 1 106 ? 70.627 27.463 70.101 1.00 78.06 104 ASP B O 1
ATOM 1754 N N . ALA B 1 107 ? 69.509 25.529 70.458 1.00 45.98 105 ALA B N 1
ATOM 1755 C CA . ALA B 1 107 ? 68.460 25.833 69.497 1.00 45.98 105 ALA B CA 1
ATOM 1756 C C . ALA B 1 107 ? 67.784 27.128 69.827 1.00 45.98 105 ALA B C 1
ATOM 1757 O O . ALA B 1 107 ? 67.203 27.774 68.953 1.00 45.98 105 ALA B O 1
ATOM 1759 N N . ASN B 1 108 ? 67.862 27.492 71.103 1.00 35.01 106 ASN B N 1
ATOM 1760 C CA . ASN B 1 108 ? 67.196 28.678 71.596 1.00 35.01 106 ASN B CA 1
ATOM 1761 C C . ASN B 1 108 ? 67.987 29.955 71.250 1.00 35.01 106 ASN B C 1
ATOM 1762 O O . ASN B 1 108 ? 67.460 30.878 70.630 1.00 35.01 106 ASN B O 1
ATOM 1767 N N . THR B 1 109 ? 69.252 29.978 71.641 1.00 61.00 107 THR B N 1
ATOM 1768 C CA . THR B 1 109 ? 70.076 31.141 71.404 1.00 61.00 107 THR B CA 1
ATOM 1769 C C . THR B 1 109 ? 70.286 31.368 69.919 1.00 61.00 107 THR B C 1
ATOM 1770 O O . THR B 1 109 ? 70.543 32.511 69.496 1.00 61.00 107 THR B O 1
ATOM 1774 N N . LEU B 1 110 ? 70.181 30.281 69.138 1.00 64.36 108 LEU B N 1
ATOM 1775 C CA . LEU B 1 110 ? 70.337 30.346 67.681 1.00 64.36 108 LEU B CA 1
ATOM 1776 C C . LEU B 1 110 ? 69.211 31.236 67.128 1.00 64.36 108 LEU B C 1
ATOM 1777 O O . LEU B 1 110 ? 69.450 32.149 66.327 1.00 64.36 108 LEU B O 1
ATOM 1782 N N . GLY B 1 111 ? 67.990 30.954 67.585 1.00 55.89 109 GLY B N 1
ATOM 1783 C CA . GLY B 1 111 ? 66.821 31.712 67.176 1.00 55.89 109 GLY B CA 1
ATOM 1784 C C . GLY B 1 111 ? 66.829 33.109 67.761 1.00 55.89 109 GLY B C 1
ATOM 1785 O O . GLY B 1 111 ? 66.185 34.003 67.231 1.00 55.89 109 GLY B O 1
ATOM 1786 N N . LYS B 1 112 ? 67.545 33.315 68.858 1.00 61.72 110 LYS B N 1
ATOM 1787 C CA . LYS B 1 112 ? 67.602 34.649 69.439 1.00 61.72 110 LYS B CA 1
ATOM 1788 C C . LYS B 1 112 ? 68.527 35.489 68.578 1.00 61.72 110 LYS B C 1
ATOM 1789 O O . LYS B 1 112 ? 68.196 36.627 68.216 1.00 61.72 110 LYS B O 1
ATOM 1795 N N . VAL B 1 113 ? 69.690 34.902 68.274 1.00 64.26 111 VAL B N 1
ATOM 1796 C CA . VAL B 1 113 ? 70.723 35.532 67.450 1.00 64.26 111 VAL B CA 1
ATOM 1797 C C . VAL B 1 113 ? 70.175 35.746 66.039 1.00 64.26 111 VAL B C 1
ATOM 1798 O O . VAL B 1 113 ? 70.334 36.824 65.442 1.00 64.26 111 VAL B O 1
ATOM 1802 N N . ALA B 1 114 ? 69.516 34.707 65.533 1.00 40.14 112 ALA B N 1
ATOM 1803 C CA . ALA B 1 114 ? 68.929 34.743 64.221 1.00 40.14 112 ALA B CA 1
ATOM 1804 C C . ALA B 1 114 ? 68.024 35.946 64.125 1.00 40.14 112 ALA B C 1
ATOM 1805 O O . ALA B 1 114 ? 67.988 36.618 63.097 1.00 40.14 112 ALA B O 1
ATOM 1807 N N . SER B 1 115 ? 67.298 36.224 65.205 1.00 63.64 113 SER B N 1
ATOM 1808 C CA . SER B 1 115 ? 66.352 37.343 65.232 1.00 63.64 113 SER B CA 1
ATOM 1809 C C . SER B 1 115 ? 66.832 38.617 65.918 1.00 63.64 113 SER B C 1
ATOM 1810 O O . SER B 1 115 ? 66.020 39.454 66.283 1.00 63.64 113 SER B O 1
ATOM 1813 N N . GLY B 1 116 ? 68.147 38.762 66.084 1.00 65.79 114 GLY B N 1
ATOM 1814 C CA . GLY B 1 116 ? 68.697 39.948 66.731 1.00 65.79 114 GLY B CA 1
ATOM 1815 C C . GLY B 1 116 ? 67.978 40.269 68.030 1.00 65.79 114 GLY B C 1
ATOM 1816 O O . GLY B 1 116 ? 67.438 41.358 68.233 1.00 65.79 114 GLY B O 1
ATOM 1817 N N . ILE B 1 117 ? 68.006 39.293 68.924 1.00 55.22 115 ILE B N 1
ATOM 1818 C CA . ILE B 1 117 ? 67.339 39.374 70.197 1.00 55.22 115 ILE B CA 1
ATOM 1819 C C . ILE B 1 117 ? 68.382 39.379 71.295 1.00 55.22 115 ILE B C 1
ATOM 1820 O O . ILE B 1 117 ? 68.954 38.346 71.582 1.00 55.22 115 ILE B O 1
ATOM 1825 N N . CYS B 1 118 ? 68.663 40.527 71.899 1.00 43.68 116 CYS B N 1
ATOM 1826 C CA . CYS B 1 118 ? 69.669 40.540 72.960 1.00 43.68 116 CYS B CA 1
ATOM 1827 C C . CYS B 1 118 ? 69.019 40.646 74.345 1.00 43.68 116 CYS B C 1
ATOM 1828 O O . CYS B 1 118 ? 68.904 41.725 74.914 1.00 43.68 116 CYS B O 1
ATOM 1831 N N . ASP B 1 119 ? 68.573 39.523 74.895 1.00 46.24 117 ASP B N 1
ATOM 1832 C CA . ASP B 1 119 ? 67.911 39.579 76.199 1.00 46.24 117 ASP B CA 1
ATOM 1833 C C . ASP B 1 119 ? 68.756 39.072 77.356 1.00 46.24 117 ASP B C 1
ATOM 1834 O O . ASP B 1 119 ? 68.262 38.940 78.473 1.00 46.24 117 ASP B O 1
ATOM 1839 N N . ASN B 1 120 ? 70.027 38.781 77.074 1.00 42.56 118 ASN B N 1
ATOM 1840 C CA . ASN B 1 120 ? 70.965 38.308 78.083 1.00 42.56 118 ASN B CA 1
ATOM 1841 C C . ASN B 1 120 ? 72.386 38.659 77.680 1.00 42.56 118 ASN B C 1
ATOM 1842 O O . ASN B 1 120 ? 72.663 38.859 76.512 1.00 42.56 118 ASN B O 1
ATOM 1847 N N . LEU B 1 121 ? 73.292 38.724 78.650 1.00 48.49 119 LEU B N 1
ATOM 1848 C CA . LEU B 1 121 ? 74.678 39.108 78.391 1.00 48.49 119 LEU B CA 1
ATOM 1849 C C . LEU B 1 121 ? 75.334 38.436 77.175 1.00 48.49 119 LEU B C 1
ATOM 1850 O O . LEU B 1 121 ? 76.109 39.061 76.454 1.00 48.49 119 LEU B O 1
ATOM 1855 N N . LEU B 1 122 ? 75.021 37.169 76.942 1.00 75.38 120 LEU B N 1
ATOM 1856 C CA . LEU B 1 122 ? 75.599 36.488 75.802 1.00 75.38 120 LEU B CA 1
ATOM 1857 C C . LEU B 1 122 ? 75.059 37.127 74.566 1.00 75.38 120 LEU B C 1
ATOM 1858 O O . LEU B 1 122 ? 75.719 37.929 73.935 1.00 75.38 120 LEU B O 1
ATOM 1863 N N . THR B 1 123 ? 73.839 36.785 74.219 1.00 49.37 121 THR B N 1
ATOM 1864 C CA . THR B 1 123 ? 73.269 37.358 73.015 1.00 49.37 121 THR B CA 1
ATOM 1865 C C . THR B 1 123 ? 73.545 38.853 72.804 1.00 49.37 121 THR B C 1
ATOM 1866 O O . THR B 1 123 ? 73.488 39.347 71.677 1.00 49.37 121 THR B O 1
ATOM 1870 N N . CYS B 1 124 ? 73.856 39.587 73.857 1.00 59.33 122 CYS B N 1
ATOM 1871 C CA . CYS B 1 124 ? 74.132 40.988 73.620 1.00 59.33 122 CYS B CA 1
ATOM 1872 C C . CYS B 1 124 ? 75.564 41.138 73.123 1.00 59.33 122 CYS B C 1
ATOM 1873 O O . CYS B 1 124 ? 75.833 41.897 72.198 1.00 59.33 122 CYS B O 1
ATOM 1876 N N . VAL B 1 125 ? 76.488 40.404 73.724 1.00 81.91 123 VAL B N 1
ATOM 1877 C CA . VAL B 1 125 ? 77.859 40.471 73.260 1.00 81.91 123 VAL B CA 1
ATOM 1878 C C . VAL B 1 125 ? 77.877 40.160 71.754 1.00 81.91 123 VAL B C 1
ATOM 1879 O O . VAL B 1 125 ? 78.532 40.858 70.976 1.00 81.91 123 VAL B O 1
ATOM 1883 N N . MET B 1 126 ? 77.148 39.120 71.348 1.00 76.55 124 MET B N 1
ATOM 1884 C CA . MET B 1 126 ? 77.097 38.722 69.946 1.00 76.55 124 MET B CA 1
ATOM 1885 C C . MET B 1 126 ? 76.531 39.828 69.066 1.00 76.55 124 MET B C 1
ATOM 1886 O O . MET B 1 126 ? 77.168 40.256 68.111 1.00 76.55 124 MET B O 1
ATOM 1891 N N . ARG B 1 127 ? 75.334 40.298 69.391 1.00 50.49 125 ARG B N 1
ATOM 1892 C CA . ARG B 1 127 ? 74.691 41.340 68.603 1.00 50.49 125 ARG B CA 1
ATOM 1893 C C . ARG B 1 127 ? 75.467 42.640 68.556 1.00 50.49 125 ARG B C 1
ATOM 1894 O O . ARG B 1 127 ? 75.103 43.544 67.828 1.00 50.49 125 ARG B O 1
ATOM 1902 N N . ALA B 1 128 ? 76.527 42.753 69.339 1.00 87.82 126 ALA B N 1
ATOM 1903 C CA . ALA B 1 128 ? 77.322 43.979 69.320 1.00 87.82 126 ALA B CA 1
ATOM 1904 C C . ALA B 1 128 ? 78.699 43.646 68.756 1.00 87.82 126 ALA B C 1
ATOM 1905 O O . ALA B 1 128 ? 79.565 44.519 68.604 1.00 87.82 126 ALA B O 1
ATOM 1907 N N . TRP B 1 129 ? 78.876 42.370 68.431 1.00 107.64 127 TRP B N 1
ATOM 1908 C CA . TRP B 1 129 ? 80.131 41.863 67.907 1.00 107.64 127 TRP B CA 1
ATOM 1909 C C . TRP B 1 129 ? 80.750 42.713 66.811 1.00 107.64 127 TRP B C 1
ATOM 1910 O O . TRP B 1 129 ? 80.120 43.635 66.298 1.00 107.64 127 TRP B O 1
ATOM 1921 N N . ASP B 1 130 ? 81.988 42.384 66.447 1.00 130.23 128 ASP B N 1
ATOM 1922 C CA . ASP B 1 130 ? 82.687 43.085 65.373 1.00 130.23 128 ASP B CA 1
ATOM 1923 C C . ASP B 1 130 ? 82.949 42.096 64.248 1.00 130.23 128 ASP B C 1
ATOM 1924 O O . ASP B 1 130 ? 83.571 41.064 64.472 1.00 130.23 128 ASP B O 1
ATOM 1929 N N . ARG B 1 131 ? 82.473 42.397 63.044 1.00 124.84 129 ARG B N 1
ATOM 1930 C CA . ARG B 1 131 ? 82.703 41.494 61.926 1.00 124.84 129 ARG B CA 1
ATOM 1931 C C . ARG B 1 131 ? 84.189 41.470 61.556 1.00 124.84 129 ARG B C 1
ATOM 1932 O O . ARG B 1 131 ? 84.599 40.663 60.727 1.00 124.84 129 ARG B O 1
ATOM 1934 N N . SER B 1 132 ? 84.984 42.362 62.158 1.00 64.59 130 SER B N 1
ATOM 1935 C CA . SER B 1 132 ? 86.437 42.413 61.929 1.00 64.59 130 SER B CA 1
ATOM 1936 C C . SER B 1 132 ? 87.127 41.261 62.683 1.00 64.59 130 SER B C 1
ATOM 1937 O O . SER B 1 132 ? 88.257 40.854 62.349 1.00 64.59 130 SER B O 1
ATOM 1940 N N . LYS B 1 133 ? 86.443 40.749 63.709 1.00 52.04 131 LYS B N 1
ATOM 1941 C CA . LYS B 1 133 ? 86.965 39.635 64.496 1.00 52.04 131 LYS B CA 1
ATOM 1942 C C . LYS B 1 133 ? 86.098 38.421 64.159 1.00 52.04 131 LYS B C 1
ATOM 1943 O O . LYS B 1 133 ? 84.987 38.572 63.663 1.00 52.04 131 LYS B O 1
ATOM 1949 N N . PRO B 1 134 ? 86.596 37.209 64.415 1.00 92.32 132 PRO B N 1
ATOM 1950 C CA . PRO B 1 134 ? 85.885 35.953 64.138 1.00 92.32 132 PRO B CA 1
ATOM 1951 C C . PRO B 1 134 ? 84.976 35.449 65.256 1.00 92.32 132 PRO B C 1
ATOM 1952 O O . PRO B 1 134 ? 85.308 35.551 66.446 1.00 92.32 132 PRO B O 1
ATOM 1956 N N . LEU B 1 135 ? 83.848 34.866 64.848 1.00 80.32 133 LEU B N 1
ATOM 1957 C CA . LEU B 1 135 ? 82.839 34.331 65.763 1.00 80.32 133 LEU B CA 1
ATOM 1958 C C . LEU B 1 135 ? 82.537 32.909 65.319 1.00 80.32 133 LEU B C 1
ATOM 1959 O O . LEU B 1 135 ? 81.665 32.697 64.488 1.00 80.32 133 LEU B O 1
ATOM 1964 N N . LEU B 1 136 ? 83.257 31.944 65.880 1.00 98.34 134 LEU B N 1
ATOM 1965 C CA . LEU B 1 136 ? 83.086 30.538 65.517 1.00 98.34 134 LEU B CA 1
ATOM 1966 C C . LEU B 1 136 ? 82.093 29.864 66.452 1.00 98.34 134 LEU B C 1
ATOM 1967 O O . LEU B 1 136 ? 82.320 29.799 67.657 1.00 98.34 134 LEU B O 1
ATOM 1972 N N . PHE B 1 137 ? 80.995 29.351 65.908 1.00 77.57 135 PHE B N 1
ATOM 1973 C CA . PHE B 1 137 ? 80.012 28.705 66.754 1.00 77.57 135 PHE B CA 1
ATOM 1974 C C . PHE B 1 137 ? 79.820 27.249 66.407 1.00 77.57 135 PHE B C 1
ATOM 1975 O O . PHE B 1 137 ? 80.225 26.807 65.340 1.00 77.57 135 PHE B O 1
ATOM 1983 N N . CYS B 1 138 ? 79.176 26.508 67.299 1.00 70.38 136 CYS B N 1
ATOM 1984 C CA . CYS B 1 138 ? 78.959 25.103 67.049 1.00 70.38 136 CYS B CA 1
ATOM 1985 C C . CYS B 1 138 ? 77.620 24.619 67.624 1.00 70.38 136 CYS B C 1
ATOM 1986 O O . CYS B 1 138 ? 77.570 24.183 68.766 1.00 70.38 136 CYS B O 1
ATOM 1988 N N . PRO B 1 139 ? 76.521 24.685 66.834 1.00 73.39 137 PRO B N 1
ATOM 1989 C CA . PRO B 1 139 ? 75.191 24.256 67.272 1.00 73.39 137 PRO B CA 1
ATOM 1990 C C . PRO B 1 139 ? 75.312 22.917 67.949 1.00 73.39 137 PRO B C 1
ATOM 1991 O O . PRO B 1 139 ? 76.121 22.098 67.524 1.00 73.39 137 PRO B O 1
ATOM 1995 N N . ALA B 1 140 ? 74.517 22.687 68.993 1.00 65.78 138 ALA B N 1
ATOM 1996 C CA . ALA B 1 140 ? 74.581 21.420 69.725 1.00 65.78 138 ALA B CA 1
ATOM 1997 C C . ALA B 1 140 ? 73.268 21.062 70.393 1.00 65.78 138 ALA B C 1
ATOM 1998 O O . ALA B 1 140 ? 73.147 21.080 71.614 1.00 65.78 138 ALA B O 1
ATOM 2000 N N . MET B 1 141 ? 72.277 20.725 69.594 1.00 59.60 139 MET B N 1
ATOM 2001 C CA . MET B 1 141 ? 70.998 20.375 70.165 1.00 59.60 139 MET B CA 1
ATOM 2002 C C . MET B 1 141 ? 70.832 18.866 70.224 1.00 59.60 139 MET B C 1
ATOM 2003 O O . MET B 1 141 ? 71.741 18.139 70.639 1.00 59.60 139 MET B O 1
ATOM 2008 N N . ASN B 1 142 ? 69.659 18.402 69.823 1.00 74.51 140 ASN B N 1
ATOM 2009 C CA . ASN B 1 142 ? 69.341 16.990 69.833 1.00 74.51 140 ASN B CA 1
ATOM 2010 C C . ASN B 1 142 ? 68.780 16.637 68.474 1.00 74.51 140 ASN B C 1
ATOM 2011 O O . ASN B 1 142 ? 68.177 17.476 67.798 1.00 74.51 140 ASN B O 1
ATOM 2016 N N . THR B 1 143 ? 68.998 15.395 68.069 1.00 90.92 141 THR B N 1
ATOM 2017 C CA . THR B 1 143 ? 68.511 14.926 66.790 1.00 90.92 141 THR B CA 1
ATOM 2018 C C . THR B 1 143 ? 67.182 15.589 66.439 1.00 90.92 141 THR B C 1
ATOM 2019 O O . THR B 1 143 ? 67.077 16.272 65.419 1.00 90.92 141 THR B O 1
ATOM 2023 N N . ALA B 1 144 ? 66.185 15.412 67.301 1.00 83.25 142 ALA B N 1
ATOM 2024 C CA . ALA B 1 144 ? 64.868 15.997 67.071 1.00 83.25 142 ALA B CA 1
ATOM 2025 C C . ALA B 1 144 ? 64.951 17.481 66.731 1.00 83.25 142 ALA B C 1
ATOM 2026 O O . ALA B 1 144 ? 64.772 17.864 65.573 1.00 83.25 142 ALA B O 1
ATOM 2028 N N . MET B 1 145 ? 65.230 18.308 67.738 1.00 138.93 143 MET B N 1
ATOM 2029 C CA . MET B 1 145 ? 65.319 19.759 67.550 1.00 138.93 143 MET B CA 1
ATOM 2030 C C . MET B 1 145 ? 66.127 20.118 66.316 1.00 138.93 143 MET B C 1
ATOM 2031 O O . MET B 1 145 ? 65.850 21.115 65.649 1.00 138.93 143 MET B O 1
ATOM 2036 N N . TRP B 1 146 ? 67.132 19.303 66.016 1.00 117.02 144 TRP B N 1
ATOM 2037 C CA . TRP B 1 146 ? 67.965 19.552 64.857 1.00 117.02 144 TRP B CA 1
ATOM 2038 C C . TRP B 1 146 ? 67.283 19.043 63.591 1.00 117.02 144 TRP B C 1
ATOM 2039 O O . TRP B 1 146 ? 67.327 19.708 62.557 1.00 117.02 144 TRP B O 1
ATOM 2050 N N . GLU B 1 147 ? 66.633 17.884 63.675 1.00 79.60 145 GLU B N 1
ATOM 2051 C CA . GLU B 1 147 ? 65.946 17.307 62.515 1.00 79.60 145 GLU B CA 1
ATOM 2052 C C . GLU B 1 147 ? 64.692 18.100 62.108 1.00 79.60 145 GLU B C 1
ATOM 2053 O O . GLU B 1 147 ? 63.815 17.590 61.401 1.00 79.60 145 GLU B O 1
ATOM 2055 N N . HIS B 1 148 ? 64.622 19.349 62.562 1.00 78.98 146 HIS B N 1
ATOM 2056 C CA . HIS B 1 148 ? 63.511 20.263 62.273 1.00 78.98 146 HIS B CA 1
ATOM 2057 C C . HIS B 1 148 ? 63.997 21.294 61.238 1.00 78.98 146 HIS B C 1
ATOM 2058 O O . HIS B 1 148 ? 65.199 21.448 61.015 1.00 78.98 146 HIS B O 1
ATOM 2065 N N . PRO B 1 149 ? 63.064 21.984 60.570 1.00 58.59 147 PRO B N 1
ATOM 2066 C CA . PRO B 1 149 ? 63.395 22.989 59.569 1.00 58.59 147 PRO B CA 1
ATOM 2067 C C . PRO B 1 149 ? 64.202 24.160 60.097 1.00 58.59 147 PRO B C 1
ATOM 2068 O O . PRO B 1 149 ? 65.432 24.081 60.170 1.00 58.59 147 PRO B O 1
ATOM 2072 N N . ILE B 1 150 ? 63.512 25.240 60.456 1.00 107.84 148 ILE B N 1
ATOM 2073 C CA . ILE B 1 150 ? 64.155 26.470 60.927 1.00 107.84 148 ILE B CA 1
ATOM 2074 C C . ILE B 1 150 ? 65.656 26.372 61.188 1.00 107.84 148 ILE B C 1
ATOM 2075 O O . ILE B 1 150 ? 66.423 27.193 60.688 1.00 107.84 148 ILE B O 1
ATOM 2080 N N . THR B 1 151 ? 66.065 25.369 61.964 1.00 69.43 149 THR B N 1
ATOM 2081 C CA . THR B 1 151 ? 67.473 25.155 62.308 1.00 69.43 149 THR B CA 1
ATOM 2082 C C . THR B 1 151 ? 68.390 25.284 61.097 1.00 69.43 149 THR B C 1
ATOM 2083 O O . THR B 1 151 ? 69.554 25.678 61.214 1.00 69.43 149 THR B O 1
ATOM 2085 N N . ALA B 1 152 ? 67.862 24.923 59.934 1.00 73.00 150 ALA B N 1
ATOM 2086 C CA . ALA B 1 152 ? 68.620 25.018 58.700 1.00 73.00 150 ALA B CA 1
ATOM 2087 C C . ALA B 1 152 ? 68.490 26.452 58.202 1.00 73.00 150 ALA B C 1
ATOM 2088 O O . ALA B 1 152 ? 69.461 27.198 58.094 1.00 73.00 150 ALA B O 1
ATOM 2090 N N . GLN B 1 153 ? 67.258 26.813 57.901 1.00 92.08 151 GLN B N 1
ATOM 2091 C CA . GLN B 1 153 ? 66.933 28.134 57.416 1.00 92.08 151 GLN B CA 1
ATOM 2092 C C . GLN B 1 153 ? 67.546 29.211 58.331 1.00 92.08 151 GLN B C 1
ATOM 2093 O O . GLN B 1 153 ? 67.671 30.377 57.923 1.00 92.08 151 GLN B O 1
ATOM 2099 N N . GLN B 1 154 ? 67.960 28.792 59.539 1.00 42.64 152 GLN B N 1
ATOM 2100 C CA . GLN B 1 154 ? 68.526 29.681 60.569 1.00 42.64 152 GLN B CA 1
ATOM 2101 C C . GLN B 1 154 ? 70.041 29.619 60.696 1.00 42.64 152 GLN B C 1
ATOM 2102 O O . GLN B 1 154 ? 70.712 30.643 60.833 1.00 42.64 152 GLN B O 1
ATOM 2108 N N . VAL B 1 155 ? 70.573 28.408 60.665 1.00 53.99 153 VAL B N 1
ATOM 2109 C CA . VAL B 1 155 ? 72.010 28.224 60.759 1.00 53.99 153 VAL B CA 1
ATOM 2110 C C . VAL B 1 155 ? 72.684 28.934 59.569 1.00 53.99 153 VAL B C 1
ATOM 2111 O O . VAL B 1 155 ? 73.733 29.562 59.716 1.00 53.99 153 VAL B O 1
ATOM 2115 N N . ASP B 1 156 ? 72.072 28.852 58.390 1.00 84.51 154 ASP B N 1
ATOM 2116 C CA . ASP B 1 156 ? 72.647 29.500 57.216 1.00 84.51 154 ASP B CA 1
ATOM 2117 C C . ASP B 1 156 ? 72.263 30.950 57.269 1.00 84.51 154 ASP B C 1
ATOM 2118 O O . ASP B 1 156 ? 73.015 31.831 56.865 1.00 84.51 154 ASP B O 1
ATOM 2123 N N . GLN B 1 157 ? 71.080 31.192 57.801 1.00 76.67 155 GLN B N 1
ATOM 2124 C CA . GLN B 1 157 ? 70.609 32.554 57.951 1.00 76.67 155 GLN B CA 1
ATOM 2125 C C . GLN B 1 157 ? 71.648 33.213 58.841 1.00 76.67 155 GLN B C 1
ATOM 2126 O O . GLN B 1 157 ? 71.917 34.411 58.738 1.00 76.67 155 GLN B O 1
ATOM 2128 N N . LEU B 1 158 ? 72.250 32.395 59.696 1.00 50.84 156 LEU B N 1
ATOM 2129 C CA . LEU B 1 158 ? 73.274 32.864 60.619 1.00 50.84 156 LEU B CA 1
ATOM 2130 C C . LEU B 1 158 ? 74.587 32.982 59.891 1.00 50.84 156 LEU B C 1
ATOM 2131 O O . LEU B 1 158 ? 75.465 33.772 60.268 1.00 50.84 156 LEU B O 1
ATOM 2136 N N . LYS B 1 159 ? 74.714 32.180 58.843 1.00 77.78 157 LYS B N 1
ATOM 2137 C CA . LYS B 1 159 ? 75.917 32.188 58.035 1.00 77.78 157 LYS B CA 1
ATOM 2138 C C . LYS B 1 159 ? 75.959 33.516 57.284 1.00 77.78 157 LYS B C 1
ATOM 2139 O O . LYS B 1 159 ? 77.025 34.039 56.977 1.00 77.78 157 LYS B O 1
ATOM 2141 N N . ALA B 1 160 ? 74.783 34.062 56.995 1.00 67.15 158 ALA B N 1
ATOM 2142 C CA . ALA B 1 160 ? 74.704 35.343 56.304 1.00 67.15 158 ALA B CA 1
ATOM 2143 C C . ALA B 1 160 ? 75.671 36.336 56.963 1.00 67.15 158 ALA B C 1
ATOM 2144 O O . ALA B 1 160 ? 76.212 37.222 56.310 1.00 67.15 158 ALA B O 1
ATOM 2146 N N . PHE B 1 161 ? 75.876 36.190 58.265 1.00 87.70 159 PHE B N 1
ATOM 2147 C CA . PHE B 1 161 ? 76.791 37.074 58.970 1.00 87.70 159 PHE B CA 1
ATOM 2148 C C . PHE B 1 161 ? 78.113 36.323 59.106 1.00 87.70 159 PHE B C 1
ATOM 2149 O O . PHE B 1 161 ? 79.059 36.803 59.741 1.00 87.70 159 PHE B O 1
ATOM 2151 N N . GLY B 1 162 ? 78.164 35.140 58.495 1.00 77.08 160 GLY B N 1
ATOM 2152 C CA . GLY B 1 162 ? 79.366 34.323 58.529 1.00 77.08 160 GLY B CA 1
ATOM 2153 C C . GLY B 1 162 ? 79.941 34.193 59.919 1.00 77.08 160 GLY B C 1
ATOM 2154 O O . GLY B 1 162 ? 80.874 34.910 60.291 1.00 77.08 160 GLY B O 1
ATOM 2155 N N . TYR B 1 163 ? 79.364 33.284 60.696 1.00 136.49 161 TYR B N 1
ATOM 2156 C CA . TYR B 1 163 ? 79.823 33.056 62.053 1.00 136.49 161 TYR B CA 1
ATOM 2157 C C . TYR B 1 163 ? 80.533 31.709 62.176 1.00 136.49 161 TYR B C 1
ATOM 2158 O O . TYR B 1 163 ? 80.592 31.126 63.255 1.00 136.49 161 TYR B O 1
ATOM 2167 N N . VAL B 1 164 ? 81.064 31.217 61.060 1.00 124.63 162 VAL B N 1
ATOM 2168 C CA . VAL B 1 164 ? 81.795 29.951 61.029 1.00 124.63 162 VAL B CA 1
ATOM 2169 C C . VAL B 1 164 ? 81.220 28.814 61.878 1.00 124.63 162 VAL B C 1
ATOM 2170 O O . VAL B 1 164 ? 81.630 28.615 63.022 1.00 124.63 162 VAL B O 1
ATOM 2172 N N . GLU B 1 165 ? 80.279 28.063 61.312 1.00 59.40 163 GLU B N 1
ATOM 2173 C CA . GLU B 1 165 ? 79.672 26.924 62.007 1.00 59.40 163 GLU B CA 1
ATOM 2174 C C . GLU B 1 165 ? 80.732 25.855 62.357 1.00 59.40 163 GLU B C 1
ATOM 2175 O O . GLU B 1 165 ? 81.918 26.046 62.095 1.00 59.40 163 GLU B O 1
ATOM 2177 N N . ILE B 1 166 ? 80.293 24.738 62.940 1.00 135.20 164 ILE B N 1
ATOM 2178 C CA . ILE B 1 166 ? 81.190 23.645 63.345 1.00 135.20 164 ILE B CA 1
ATOM 2179 C C . ILE B 1 166 ? 80.385 22.335 63.555 1.00 135.20 164 ILE B C 1
ATOM 2180 O O . ILE B 1 166 ? 80.809 21.426 64.278 1.00 135.20 164 ILE B O 1
ATOM 2185 N N . PRO B 1 167 ? 79.227 22.241 62.901 1.00 131.70 165 PRO B N 1
ATOM 2186 C CA . PRO B 1 167 ? 78.357 21.067 63.018 1.00 131.70 165 PRO B CA 1
ATOM 2187 C C . PRO B 1 167 ? 79.126 19.766 63.222 1.00 131.70 165 PRO B C 1
ATOM 2188 O O . PRO B 1 167 ? 79.265 19.286 64.349 1.00 131.70 165 PRO B O 1
ATOM 2190 N N . VAL B 1 186 ? 84.620 16.982 72.667 1.00 113.28 184 VAL B N 1
ATOM 2191 C CA . VAL B 1 186 ? 85.208 18.257 72.274 1.00 113.28 184 VAL B CA 1
ATOM 2192 C C . VAL B 1 186 ? 85.978 18.049 70.982 1.00 113.28 184 VAL B C 1
ATOM 2193 O O . VAL B 1 186 ? 85.401 17.619 69.976 1.00 113.28 184 VAL B O 1
ATOM 2195 N N . GLY B 1 187 ? 87.271 18.371 71.015 1.00 88.33 185 GLY B N 1
ATOM 2196 C CA . GLY B 1 187 ? 88.156 18.193 69.865 1.00 88.33 185 GLY B CA 1
ATOM 2197 C C . GLY B 1 187 ? 87.981 19.183 68.701 1.00 88.33 185 GLY B C 1
ATOM 2198 O O . GLY B 1 187 ? 88.380 20.351 68.808 1.00 88.33 185 GLY B O 1
ATOM 2199 N N . THR B 1 188 ? 87.396 18.695 67.599 1.00 106.96 186 THR B N 1
ATOM 2200 C CA . THR B 1 188 ? 87.171 19.488 66.380 1.00 106.96 186 THR B CA 1
ATOM 2201 C C . THR B 1 188 ? 87.197 20.969 66.671 1.00 106.96 186 THR B C 1
ATOM 2202 O O . THR B 1 188 ? 88.006 21.711 66.108 1.00 106.96 186 THR B O 1
ATOM 2204 N N . ILE B 1 189 ? 86.305 21.390 67.560 1.00 93.60 187 ILE B N 1
ATOM 2205 C CA . ILE B 1 189 ? 86.215 22.781 67.943 1.00 93.60 187 ILE B CA 1
ATOM 2206 C C . ILE B 1 189 ? 87.601 23.243 68.332 1.00 93.60 187 ILE B C 1
ATOM 2207 O O . ILE B 1 189 ? 88.154 24.147 67.703 1.00 93.60 187 ILE B O 1
ATOM 2209 N N . VAL B 1 190 ? 88.159 22.599 69.356 1.00 71.37 188 VAL B N 1
ATOM 2210 C CA . VAL B 1 190 ? 89.473 22.942 69.881 1.00 71.37 188 VAL B CA 1
ATOM 2211 C C . VAL B 1 190 ? 90.464 23.342 68.791 1.00 71.37 188 VAL B C 1
ATOM 2212 O O . VAL B 1 190 ? 90.878 24.511 68.692 1.00 71.37 188 VAL B O 1
ATOM 2214 N N . ASP B 1 191 ? 90.842 22.372 67.965 1.00 68.41 189 ASP B N 1
ATOM 2215 C CA . ASP B 1 191 ? 91.775 22.641 66.879 1.00 68.41 189 ASP B CA 1
ATOM 2216 C C . ASP B 1 191 ? 91.296 23.886 66.158 1.00 68.41 189 ASP B C 1
ATOM 2217 O O . ASP B 1 191 ? 91.960 24.926 66.172 1.00 68.41 189 ASP B O 1
ATOM 2219 N N . LYS B 1 192 ? 90.113 23.774 65.564 1.00 52.37 190 LYS B N 1
ATOM 2220 C CA . LYS B 1 192 ? 89.499 24.880 64.822 1.00 52.37 190 LYS B CA 1
ATOM 2221 C C . LYS B 1 192 ? 89.678 26.287 65.451 1.00 52.37 190 LYS B C 1
ATOM 2222 O O . LYS B 1 192 ? 89.710 27.290 64.732 1.00 52.37 190 LYS B O 1
ATOM 2224 N N . VAL B 1 193 ? 89.805 26.370 66.774 1.00 100.71 191 VAL B N 1
ATOM 2225 C CA . VAL B 1 193 ? 89.978 27.677 67.391 1.00 100.71 191 VAL B CA 1
ATOM 2226 C C . VAL B 1 193 ? 91.147 28.390 66.722 1.00 100.71 191 VAL B C 1
ATOM 2227 O O . VAL B 1 193 ? 90.954 29.289 65.901 1.00 100.71 191 VAL B O 1
ATOM 2229 N N . MET C 1 16 ? -10.740 106.838 10.147 1.00 94.30 14 MET C N 1
ATOM 2230 C CA . MET C 1 16 ? -11.395 107.222 8.896 1.00 94.30 14 MET C CA 1
ATOM 2231 C C . MET C 1 16 ? -12.754 106.519 8.656 1.00 94.30 14 MET C C 1
ATOM 2232 O O . MET C 1 16 ? -12.943 105.845 7.627 1.00 94.30 14 MET C O 1
ATOM 2234 N N . GLU C 1 17 ? -13.697 106.695 9.591 1.00 78.61 15 GLU C N 1
ATOM 2235 C CA . GLU C 1 17 ? -15.036 106.085 9.485 1.00 78.61 15 GLU C CA 1
ATOM 2236 C C . GLU C 1 17 ? -15.828 106.578 8.261 1.00 78.61 15 GLU C C 1
ATOM 2237 O O . GLU C 1 17 ? -16.070 107.786 8.077 1.00 78.61 15 GLU C O 1
ATOM 2239 N N . ARG C 1 18 ? -16.235 105.619 7.437 1.00 132.13 16 ARG C N 1
ATOM 2240 C CA . ARG C 1 18 ? -16.980 105.893 6.219 1.00 132.13 16 ARG C CA 1
ATOM 2241 C C . ARG C 1 18 ? -17.712 104.621 5.827 1.00 132.13 16 ARG C C 1
ATOM 2242 O O . ARG C 1 18 ? -18.376 104.007 6.665 1.00 132.13 16 ARG C O 1
ATOM 2244 N N . LYS C 1 19 ? -17.598 104.227 4.558 1.00 95.82 17 LYS C N 1
ATOM 2245 C CA . LYS C 1 19 ? -18.244 102.994 4.112 1.00 95.82 17 LYS C CA 1
ATOM 2246 C C . LYS C 1 19 ? -17.392 101.872 4.678 1.00 95.82 17 LYS C C 1
ATOM 2247 O O . LYS C 1 19 ? -16.182 101.851 4.473 1.00 95.82 17 LYS C O 1
ATOM 2249 N N . PHE C 1 20 ? -18.012 100.955 5.411 1.00 125.93 18 PHE C N 1
ATOM 2250 C CA . PHE C 1 20 ? -17.263 99.859 6.004 1.00 125.93 18 PHE C CA 1
ATOM 2251 C C . PHE C 1 20 ? -16.689 98.918 4.934 1.00 125.93 18 PHE C C 1
ATOM 2252 O O . PHE C 1 20 ? -17.372 98.569 3.967 1.00 125.93 18 PHE C O 1
ATOM 2254 N N . HIS C 1 21 ? -15.418 98.545 5.109 1.00 92.00 19 HIS C N 1
ATOM 2255 C CA . HIS C 1 21 ? -14.695 97.640 4.205 1.00 92.00 19 HIS C CA 1
ATOM 2256 C C . HIS C 1 21 ? -14.665 96.212 4.741 1.00 92.00 19 HIS C C 1
ATOM 2257 O O . HIS C 1 21 ? -13.786 95.863 5.542 1.00 92.00 19 HIS C O 1
ATOM 2264 N N . VAL C 1 22 ? -15.591 95.374 4.302 1.00 73.68 20 VAL C N 1
ATOM 2265 C CA . VAL C 1 22 ? -15.569 94.001 4.765 1.00 73.68 20 VAL C CA 1
ATOM 2266 C C . VAL C 1 22 ? -14.918 93.080 3.718 1.00 73.68 20 VAL C C 1
ATOM 2267 O O . VAL C 1 22 ? -14.933 93.333 2.500 1.00 73.68 20 VAL C O 1
ATOM 2271 N N . LEU C 1 23 ? -14.319 92.015 4.219 1.00 49.69 21 LEU C N 1
ATOM 2272 C CA . LEU C 1 23 ? -13.670 91.063 3.374 1.00 49.69 21 LEU C CA 1
ATOM 2273 C C . LEU C 1 23 ? -14.196 89.675 3.709 1.00 49.69 21 LEU C C 1
ATOM 2274 O O . LEU C 1 23 ? -14.036 89.191 4.848 1.00 49.69 21 LEU C O 1
ATOM 2279 N N . VAL C 1 24 ? -14.853 89.053 2.727 1.00 44.07 22 VAL C N 1
ATOM 2280 C CA . VAL C 1 24 ? -15.352 87.695 2.908 1.00 44.07 22 VAL C CA 1
ATOM 2281 C C . VAL C 1 24 ? -14.378 86.655 2.320 1.00 44.07 22 VAL C C 1
ATOM 2282 O O . VAL C 1 24 ? -14.030 86.718 1.147 1.00 44.07 22 VAL C O 1
ATOM 2286 N N . GLY C 1 25 ? -13.936 85.728 3.166 1.00 44.85 23 GLY C N 1
ATOM 2287 C CA . GLY C 1 25 ? -13.044 84.671 2.739 1.00 44.85 23 GLY C CA 1
ATOM 2288 C C . GLY C 1 25 ? -13.871 83.414 2.485 1.00 44.85 23 GLY C C 1
ATOM 2289 O O . GLY C 1 25 ? -14.792 83.124 3.244 1.00 44.85 23 GLY C O 1
ATOM 2290 N N . VAL C 1 26 ? -13.568 82.664 1.430 1.00 65.75 24 VAL C N 1
ATOM 2291 C CA . VAL C 1 26 ? -14.348 81.460 1.145 1.00 65.75 24 VAL C CA 1
ATOM 2292 C C . VAL C 1 26 ? -13.425 80.261 0.960 1.00 65.75 24 VAL C C 1
ATOM 2293 O O . VAL C 1 26 ? -12.390 80.368 0.306 1.00 65.75 24 VAL C O 1
ATOM 2297 N N . THR C 1 27 ? -13.798 79.124 1.539 1.00 58.28 25 THR C N 1
ATOM 2298 C CA . THR C 1 27 ? -12.986 77.917 1.436 1.00 58.28 25 THR C CA 1
ATOM 2299 C C . THR C 1 27 ? -13.772 76.792 0.776 1.00 58.28 25 THR C C 1
ATOM 2300 O O . THR C 1 27 ? -14.924 76.980 0.386 1.00 58.28 25 THR C O 1
ATOM 2304 N N . GLY C 1 28 ? -13.152 75.615 0.691 1.00 49.63 26 GLY C N 1
ATOM 2305 C CA . GLY C 1 28 ? -13.753 74.459 0.031 1.00 49.63 26 GLY C CA 1
ATOM 2306 C C . GLY C 1 28 ? -14.854 73.645 0.682 1.00 49.63 26 GLY C C 1
ATOM 2307 O O . GLY C 1 28 ? -14.830 72.412 0.644 1.00 49.63 26 GLY C O 1
ATOM 2308 N N . SER C 1 29 ? -15.841 74.318 1.261 1.00 42.16 27 SER C N 1
ATOM 2309 C CA . SER C 1 29 ? -16.954 73.609 1.889 1.00 42.16 27 SER C CA 1
ATOM 2310 C C . SER C 1 29 ? -18.200 73.773 1.027 1.00 42.16 27 SER C C 1
ATOM 2311 O O . SER C 1 29 ? -18.394 74.826 0.424 1.00 42.16 27 SER C O 1
ATOM 2314 N N . VAL C 1 30 ? -19.036 72.741 0.955 1.00 51.88 28 VAL C N 1
ATOM 2315 C CA . VAL C 1 30 ? -20.258 72.834 0.170 1.00 51.88 28 VAL C CA 1
ATOM 2316 C C . VAL C 1 30 ? -21.053 74.103 0.527 1.00 51.88 28 VAL C C 1
ATOM 2317 O O . VAL C 1 30 ? -21.878 74.576 -0.266 1.00 51.88 28 VAL C O 1
ATOM 2321 N N . ALA C 1 31 ? -20.806 74.641 1.723 1.00 54.75 29 ALA C N 1
ATOM 2322 C CA . ALA C 1 31 ? -21.477 75.855 2.182 1.00 54.75 29 ALA C CA 1
ATOM 2323 C C . ALA C 1 31 ? -21.287 77.043 1.237 1.00 54.75 29 ALA C C 1
ATOM 2324 O O . ALA C 1 31 ? -22.187 77.877 1.094 1.00 54.75 29 ALA C O 1
ATOM 2326 N N . ALA C 1 32 ? -20.122 77.129 0.601 1.00 78.79 30 ALA C N 1
ATOM 2327 C CA . ALA C 1 32 ? -19.843 78.222 -0.329 1.00 78.79 30 ALA C CA 1
ATOM 2328 C C . ALA C 1 32 ? -20.900 78.207 -1.427 1.00 78.79 30 ALA C C 1
ATOM 2329 O O . ALA C 1 32 ? -21.074 79.181 -2.170 1.00 78.79 30 ALA C O 1
ATOM 2331 N N . LEU C 1 33 ? -21.600 77.083 -1.523 1.00 54.00 31 LEU C N 1
ATOM 2332 C CA . LEU C 1 33 ? -22.661 76.941 -2.494 1.00 54.00 31 LEU C CA 1
ATOM 2333 C C . LEU C 1 33 ? -23.572 78.144 -2.250 1.00 54.00 31 LEU C C 1
ATOM 2334 O O . LEU C 1 33 ? -23.988 78.819 -3.181 1.00 54.00 31 LEU C O 1
ATOM 2339 N N . LYS C 1 34 ? -23.826 78.447 -0.982 1.00 89.25 32 LYS C N 1
ATOM 2340 C CA . LYS C 1 34 ? -24.684 79.574 -0.610 1.00 89.25 32 LYS C CA 1
ATOM 2341 C C . LYS C 1 34 ? -24.049 80.976 -0.707 1.00 89.25 32 LYS C C 1
ATOM 2342 O O . LYS C 1 34 ? -24.761 81.973 -0.860 1.00 89.25 32 LYS C O 1
ATOM 2348 N N . LEU C 1 35 ? -22.719 81.034 -0.619 1.00 46.09 33 LEU C N 1
ATOM 2349 C CA . LEU C 1 35 ? -21.924 82.287 -0.680 1.00 46.09 33 LEU C CA 1
ATOM 2350 C C . LEU C 1 35 ? -22.538 83.463 -1.470 1.00 46.09 33 LEU C C 1
ATOM 2351 O O . LEU C 1 35 ? -22.430 84.638 -1.067 1.00 46.09 33 LEU C O 1
ATOM 2356 N N . PRO C 1 36 ? -23.145 83.167 -2.629 1.00 79.42 34 PRO C N 1
ATOM 2357 C CA . PRO C 1 36 ? -23.717 84.301 -3.346 1.00 79.42 34 PRO C CA 1
ATOM 2358 C C . PRO C 1 36 ? -24.670 85.051 -2.414 1.00 79.42 34 PRO C C 1
ATOM 2359 O O . PRO C 1 36 ? -24.571 86.269 -2.277 1.00 79.42 34 PRO C O 1
ATOM 2363 N N . LEU C 1 37 ? -25.573 84.308 -1.763 1.00 84.76 35 LEU C N 1
ATOM 2364 C CA . LEU C 1 37 ? -26.563 84.873 -0.840 1.00 84.76 35 LEU C CA 1
ATOM 2365 C C . LEU C 1 37 ? -25.928 85.883 0.113 1.00 84.76 35 LEU C C 1
ATOM 2366 O O . LEU C 1 37 ? -26.353 87.030 0.224 1.00 84.76 35 LEU C O 1
ATOM 2368 N N . LEU C 1 38 ? -24.903 85.427 0.807 1.00 38.78 36 LEU C N 1
ATOM 2369 C CA . LEU C 1 38 ? -24.169 86.246 1.741 1.00 38.78 36 LEU C CA 1
ATOM 2370 C C . LEU C 1 38 ? -23.754 87.564 1.112 1.00 38.78 36 LEU C C 1
ATOM 2371 O O . LEU C 1 38 ? -23.971 88.634 1.687 1.00 38.78 36 LEU C O 1
ATOM 2376 N N . VAL C 1 39 ? -23.131 87.473 -0.059 1.00 114.68 37 VAL C N 1
ATOM 2377 C CA . VAL C 1 39 ? -22.666 88.656 -0.760 1.00 114.68 37 VAL C CA 1
ATOM 2378 C C . VAL C 1 39 ? -23.745 89.665 -1.110 1.00 114.68 37 VAL C C 1
ATOM 2379 O O . VAL C 1 39 ? -23.608 90.850 -0.804 1.00 114.68 37 VAL C O 1
ATOM 2380 N N . SER C 1 40 ? -24.811 89.193 -1.758 1.00 148.91 38 SER C N 1
ATOM 2381 C CA . SER C 1 40 ? -25.913 90.057 -2.163 1.00 148.91 38 SER C CA 1
ATOM 2382 C C . SER C 1 40 ? -26.594 90.723 -0.988 1.00 148.91 38 SER C C 1
ATOM 2383 O O . SER C 1 40 ? -27.137 91.822 -1.106 1.00 148.91 38 SER C O 1
ATOM 2384 N N . LYS C 1 41 ? -26.575 90.038 0.148 1.00 99.99 39 LYS C N 1
ATOM 2385 C CA . LYS C 1 41 ? -27.160 90.551 1.375 1.00 99.99 39 LYS C CA 1
ATOM 2386 C C . LYS C 1 41 ? -26.150 91.542 1.945 1.00 99.99 39 LYS C C 1
ATOM 2387 O O . LYS C 1 41 ? -26.351 92.760 1.886 1.00 99.99 39 LYS C O 1
ATOM 2389 N N . LEU C 1 42 ? -25.053 91.011 2.479 1.00 75.13 40 LEU C N 1
ATOM 2390 C CA . LEU C 1 42 ? -23.992 91.842 3.042 1.00 75.13 40 LEU C CA 1
ATOM 2391 C C . LEU C 1 42 ? -23.715 93.088 2.182 1.00 75.13 40 LEU C C 1
ATOM 2392 O O . LEU C 1 42 ? -23.226 94.086 2.694 1.00 75.13 40 LEU C O 1
ATOM 2394 N N . LEU C 1 43 ? -24.015 93.032 0.882 1.00 132.86 41 LEU C N 1
ATOM 2395 C CA . LEU C 1 43 ? -23.800 94.193 0.008 1.00 132.86 41 LEU C CA 1
ATOM 2396 C C . LEU C 1 43 ? -25.046 95.074 0.031 1.00 132.86 41 LEU C C 1
ATOM 2397 O O . LEU C 1 43 ? -25.999 94.849 -0.714 1.00 132.86 41 LEU C O 1
ATOM 2399 N N . GLY C 1 47 ? -24.811 100.239 3.577 1.00 94.31 45 GLY C N 1
ATOM 2400 C CA . GLY C 1 47 ? -23.702 101.036 4.070 1.00 94.31 45 GLY C CA 1
ATOM 2401 C C . GLY C 1 47 ? -22.393 100.262 4.122 1.00 94.31 45 GLY C C 1
ATOM 2402 O O . GLY C 1 47 ? -21.436 100.674 4.792 1.00 94.31 45 GLY C O 1
ATOM 2403 N N . LEU C 1 48 ? -22.353 99.137 3.406 1.00 150.00 46 LEU C N 1
ATOM 2404 C CA . LEU C 1 48 ? -21.175 98.268 3.351 1.00 150.00 46 LEU C CA 1
ATOM 2405 C C . LEU C 1 48 ? -20.597 98.137 1.933 1.00 150.00 46 LEU C C 1
ATOM 2406 O O . LEU C 1 48 ? -21.312 98.287 0.943 1.00 150.00 46 LEU C O 1
ATOM 2411 N N . GLU C 1 49 ? -19.296 97.869 1.848 1.00 81.67 47 GLU C N 1
ATOM 2412 C CA . GLU C 1 49 ? -18.609 97.687 0.570 1.00 81.67 47 GLU C CA 1
ATOM 2413 C C . GLU C 1 49 ? -17.716 96.477 0.792 1.00 81.67 47 GLU C C 1
ATOM 2414 O O . GLU C 1 49 ? -16.758 96.539 1.571 1.00 81.67 47 GLU C O 1
ATOM 2420 N N . VAL C 1 50 ? -18.015 95.390 0.088 1.00 77.14 48 VAL C N 1
ATOM 2421 C CA . VAL C 1 50 ? -17.283 94.132 0.251 1.00 77.14 48 VAL C CA 1
ATOM 2422 C C . VAL C 1 50 ? -16.351 93.658 -0.874 1.00 77.14 48 VAL C C 1
ATOM 2423 O O . VAL C 1 50 ? -16.247 94.269 -1.943 1.00 77.14 48 VAL C O 1
ATOM 2427 N N . ALA C 1 51 ? -15.667 92.553 -0.586 1.00 67.08 49 ALA C N 1
ATOM 2428 C CA . ALA C 1 51 ? -14.756 91.880 -1.512 1.00 67.08 49 ALA C CA 1
ATOM 2429 C C . ALA C 1 51 ? -14.524 90.454 -0.999 1.00 67.08 49 ALA C C 1
ATOM 2430 O O . ALA C 1 51 ? -14.434 90.223 0.205 1.00 67.08 49 ALA C O 1
ATOM 2432 N N . VAL C 1 52 ? -14.451 89.492 -1.907 1.00 71.43 50 VAL C N 1
ATOM 2433 C CA . VAL C 1 52 ? -14.222 88.125 -1.479 1.00 71.43 50 VAL C CA 1
ATOM 2434 C C . VAL C 1 52 ? -12.852 87.612 -1.908 1.00 71.43 50 VAL C C 1
ATOM 2435 O O . VAL C 1 52 ? -12.350 87.932 -2.985 1.00 71.43 50 VAL C O 1
ATOM 2439 N N . VAL C 1 53 ? -12.254 86.823 -1.025 1.00 59.19 51 VAL C N 1
ATOM 2440 C CA . VAL C 1 53 ? -10.961 86.206 -1.247 1.00 59.19 51 VAL C CA 1
ATOM 2441 C C . VAL C 1 53 ? -11.175 84.703 -1.090 1.00 59.19 51 VAL C C 1
ATOM 2442 O O . VAL C 1 53 ? -11.592 84.249 -0.022 1.00 59.19 51 VAL C O 1
ATOM 2446 N N . THR C 1 54 ? -10.903 83.927 -2.142 1.00 42.24 52 THR C N 1
ATOM 2447 C CA . THR C 1 54 ? -11.110 82.489 -2.055 1.00 42.24 52 THR C CA 1
ATOM 2448 C C . THR C 1 54 ? -9.911 81.607 -2.105 1.00 42.24 52 THR C C 1
ATOM 2449 O O . THR C 1 54 ? -8.780 82.005 -2.337 1.00 42.24 52 THR C O 1
ATOM 2453 N N . THR C 1 55 ? -10.201 80.356 -1.863 1.00 49.86 53 THR C N 1
ATOM 2454 C CA . THR C 1 55 ? -9.200 79.353 -1.934 1.00 49.86 53 THR C CA 1
ATOM 2455 C C . THR C 1 55 ? -9.523 78.790 -3.307 1.00 49.86 53 THR C C 1
ATOM 2456 O O . THR C 1 55 ? -10.522 79.161 -3.935 1.00 49.86 53 THR C O 1
ATOM 2460 N N . GLU C 1 56 ? -8.683 77.906 -3.798 1.00 39.36 54 GLU C N 1
ATOM 2461 C CA . GLU C 1 56 ? -8.976 77.366 -5.088 1.00 39.36 54 GLU C CA 1
ATOM 2462 C C . GLU C 1 56 ? -10.175 76.436 -5.010 1.00 39.36 54 GLU C C 1
ATOM 2463 O O . GLU C 1 56 ? -11.162 76.640 -5.695 1.00 39.36 54 GLU C O 1
ATOM 2469 N N . ARG C 1 57 ? -10.112 75.425 -4.146 1.00 56.89 55 ARG C N 1
ATOM 2470 C CA . ARG C 1 57 ? -11.203 74.469 -4.089 1.00 56.89 55 ARG C CA 1
ATOM 2471 C C . ARG C 1 57 ? -12.573 75.093 -3.875 1.00 56.89 55 ARG C C 1
ATOM 2472 O O . ARG C 1 57 ? -13.557 74.660 -4.470 1.00 56.89 55 ARG C O 1
ATOM 2480 N N . ALA C 1 58 ? -12.621 76.138 -3.058 1.00 47.10 56 ALA C N 1
ATOM 2481 C CA . ALA C 1 58 ? -13.871 76.836 -2.780 1.00 47.10 56 ALA C CA 1
ATOM 2482 C C . ALA C 1 58 ? -14.618 77.143 -4.068 1.00 47.10 56 ALA C C 1
ATOM 2483 O O . ALA C 1 58 ? -15.816 76.976 -4.157 1.00 47.10 56 ALA C O 1
ATOM 2485 N N . LYS C 1 59 ? -13.877 77.598 -5.064 1.00 47.32 57 LYS C N 1
ATOM 2486 C CA . LYS C 1 59 ? -14.431 77.947 -6.357 1.00 47.32 57 LYS C CA 1
ATOM 2487 C C . LYS C 1 59 ? -15.093 76.731 -6.972 1.00 47.32 57 LYS C C 1
ATOM 2488 O O . LYS C 1 59 ? -15.610 76.789 -8.086 1.00 47.32 57 LYS C O 1
ATOM 2490 N N . HIS C 1 60 ? -15.095 75.627 -6.242 1.00 60.80 58 HIS C N 1
ATOM 2491 C CA . HIS C 1 60 ? -15.726 74.440 -6.765 1.00 60.80 58 HIS C CA 1
ATOM 2492 C C . HIS C 1 60 ? -17.209 74.456 -6.432 1.00 60.80 58 HIS C C 1
ATOM 2493 O O . HIS C 1 60 ? -17.971 73.630 -6.915 1.00 60.80 58 HIS C O 1
ATOM 2500 N N . PHE C 1 61 ? -17.629 75.428 -5.631 1.00 56.90 59 PHE C N 1
ATOM 2501 C CA . PHE C 1 61 ? -19.020 75.528 -5.221 1.00 56.90 59 PHE C CA 1
ATOM 2502 C C . PHE C 1 61 ? -19.786 76.744 -5.721 1.00 56.90 59 PHE C C 1
ATOM 2503 O O . PHE C 1 61 ? -20.971 76.891 -5.447 1.00 56.90 59 PHE C O 1
ATOM 2511 N N . TYR C 1 62 ? -19.134 77.619 -6.462 1.00 34.14 60 TYR C N 1
ATOM 2512 C CA . TYR C 1 62 ? -19.838 78.792 -6.992 1.00 34.14 60 TYR C CA 1
ATOM 2513 C C . TYR C 1 62 ? -19.132 79.277 -8.227 1.00 34.14 60 TYR C C 1
ATOM 2514 O O . TYR C 1 62 ? -18.011 78.855 -8.490 1.00 34.14 60 TYR C O 1
ATOM 2523 N N . SER C 1 63 ? -19.769 80.156 -8.986 1.00 39.95 61 SER C N 1
ATOM 2524 C CA . SER C 1 63 ? -19.134 80.684 -10.186 1.00 39.95 61 SER C CA 1
ATOM 2525 C C . SER C 1 63 ? -18.885 82.151 -9.898 1.00 39.95 61 SER C C 1
ATOM 2526 O O . SER C 1 63 ? -19.730 82.821 -9.310 1.00 39.95 61 SER C O 1
ATOM 2529 N N . PRO C 1 64 ? -17.697 82.661 -10.280 1.00 45.30 62 PRO C N 1
ATOM 2530 C CA . PRO C 1 64 ? -17.301 84.048 -10.058 1.00 45.30 62 PRO C CA 1
ATOM 2531 C C . PRO C 1 64 ? -18.379 85.056 -10.422 1.00 45.30 62 PRO C C 1
ATOM 2532 O O . PRO C 1 64 ? -18.666 85.941 -9.641 1.00 45.30 62 PRO C O 1
ATOM 2536 N N . GLN C 1 65 ? -18.970 84.896 -11.607 1.00 87.42 63 GLN C N 1
ATOM 2537 C CA . GLN C 1 65 ? -19.995 85.805 -12.118 1.00 87.42 63 GLN C CA 1
ATOM 2538 C C . GLN C 1 65 ? -21.183 85.963 -11.170 1.00 87.42 63 GLN C C 1
ATOM 2539 O O . GLN C 1 65 ? -21.753 87.048 -11.032 1.00 87.42 63 GLN C O 1
ATOM 2545 N N . ASP C 1 66 ? -21.541 84.878 -10.493 1.00 51.75 64 ASP C N 1
ATOM 2546 C CA . ASP C 1 66 ? -22.653 84.903 -9.538 1.00 51.75 64 ASP C CA 1
ATOM 2547 C C . ASP C 1 66 ? -22.347 85.726 -8.260 1.00 51.75 64 ASP C C 1
ATOM 2548 O O . ASP C 1 66 ? -23.146 85.762 -7.332 1.00 51.75 64 ASP C O 1
ATOM 2550 N N . ILE C 1 67 ? -21.189 86.385 -8.236 1.00 62.32 65 ILE C N 1
ATOM 2551 C CA . ILE C 1 67 ? -20.759 87.236 -7.109 1.00 62.32 65 ILE C CA 1
ATOM 2552 C C . ILE C 1 67 ? -20.394 88.605 -7.686 1.00 62.32 65 ILE C C 1
ATOM 2553 O O . ILE C 1 67 ? -19.305 88.795 -8.210 1.00 62.32 65 ILE C O 1
ATOM 2558 N N . PRO C 1 68 ? -21.293 89.587 -7.566 1.00 80.22 66 PRO C N 1
ATOM 2559 C CA . PRO C 1 68 ? -21.077 90.936 -8.089 1.00 80.22 66 PRO C CA 1
ATOM 2560 C C . PRO C 1 68 ? -20.045 91.761 -7.347 1.00 80.22 66 PRO C C 1
ATOM 2561 O O . PRO C 1 68 ? -20.301 92.904 -7.006 1.00 80.22 66 PRO C O 1
ATOM 2565 N N . VAL C 1 69 ? -18.875 91.194 -7.095 1.00 58.76 67 VAL C N 1
ATOM 2566 C CA . VAL C 1 69 ? -17.836 91.936 -6.394 1.00 58.76 67 VAL C CA 1
ATOM 2567 C C . VAL C 1 69 ? -16.423 91.547 -6.852 1.00 58.76 67 VAL C C 1
ATOM 2568 O O . VAL C 1 69 ? -16.245 90.606 -7.612 1.00 58.76 67 VAL C O 1
ATOM 2572 N N . THR C 1 70 ? -15.418 92.289 -6.408 1.00 44.37 68 THR C N 1
ATOM 2573 C CA . THR C 1 70 ? -14.038 91.962 -6.769 1.00 44.37 68 THR C CA 1
ATOM 2574 C C . THR C 1 70 ? -13.645 90.679 -6.043 1.00 44.37 68 THR C C 1
ATOM 2575 O O . THR C 1 70 ? -13.755 90.578 -4.815 1.00 44.37 68 THR C O 1
ATOM 2579 N N . LEU C 1 71 ? -13.204 89.689 -6.808 1.00 48.16 69 LEU C N 1
ATOM 2580 C CA . LEU C 1 71 ? -12.791 88.414 -6.224 1.00 48.16 69 LEU C CA 1
ATOM 2581 C C . LEU C 1 71 ? -11.275 88.250 -6.280 1.00 48.16 69 LEU C C 1
ATOM 2582 O O . LEU C 1 71 ? -10.694 88.197 -7.352 1.00 48.16 69 LEU C O 1
ATOM 2587 N N . TYR C 1 72 ? -10.629 88.209 -5.122 1.00 56.85 70 TYR C N 1
ATOM 2588 C CA . TYR C 1 72 ? -9.191 88.034 -5.099 1.00 56.85 70 TYR C CA 1
ATOM 2589 C C . TYR C 1 72 ? -8.847 86.572 -4.905 1.00 56.85 70 TYR C C 1
ATOM 2590 O O . TYR C 1 72 ? -9.403 85.928 -4.008 1.00 56.85 70 TYR C O 1
ATOM 2599 N N . SER C 1 73 ? -7.932 86.070 -5.745 1.00 45.30 71 SER C N 1
ATOM 2600 C CA . SER C 1 73 ? -7.478 84.681 -5.713 1.00 45.30 71 SER C CA 1
ATOM 2601 C C . SER C 1 73 ? -5.957 84.604 -5.595 1.00 45.30 71 SER C C 1
ATOM 2602 O O . SER C 1 73 ? -5.255 85.564 -5.891 1.00 45.30 71 SER C O 1
ATOM 2605 N N . ASP C 1 74 ? -5.447 83.443 -5.188 1.00 42.83 72 ASP C N 1
ATOM 2606 C CA . ASP C 1 74 ? -4.011 83.241 -5.014 1.00 42.83 72 ASP C CA 1
ATOM 2607 C C . ASP C 1 74 ? -3.218 83.872 -6.135 1.00 42.83 72 ASP C C 1
ATOM 2608 O O . ASP C 1 74 ? -2.453 84.800 -5.932 1.00 42.83 72 ASP C O 1
ATOM 2613 N N . ALA C 1 75 ? -3.435 83.370 -7.331 1.00 33.32 73 ALA C N 1
ATOM 2614 C CA . ALA C 1 75 ? -2.720 83.845 -8.495 1.00 33.32 73 ALA C CA 1
ATOM 2615 C C . ALA C 1 75 ? -2.717 85.343 -8.627 1.00 33.32 73 ALA C C 1
ATOM 2616 O O . ALA C 1 75 ? -1.783 85.904 -9.184 1.00 33.32 73 ALA C O 1
ATOM 2618 N N . ASP C 1 76 ? -3.776 85.986 -8.133 1.00 39.57 74 ASP C N 1
ATOM 2619 C CA . ASP C 1 76 ? -3.887 87.437 -8.206 1.00 39.57 74 ASP C CA 1
ATOM 2620 C C . ASP C 1 76 ? -2.724 88.092 -7.466 1.00 39.57 74 ASP C C 1
ATOM 2621 O O . ASP C 1 76 ? -2.142 89.065 -7.931 1.00 39.57 74 ASP C O 1
ATOM 2626 N N . GLU C 1 77 ? -2.362 87.550 -6.319 1.00 45.80 75 GLU C N 1
ATOM 2627 C CA . GLU C 1 77 ? -1.276 88.160 -5.612 1.00 45.80 75 GLU C CA 1
ATOM 2628 C C . GLU C 1 77 ? 0.003 88.189 -6.424 1.00 45.80 75 GLU C C 1
ATOM 2629 O O . GLU C 1 77 ? 0.544 89.255 -6.705 1.00 45.80 75 GLU C O 1
ATOM 2635 N N . TRP C 1 78 ? 0.488 87.021 -6.812 1.00 50.29 76 TRP C N 1
ATOM 2636 C CA . TRP C 1 78 ? 1.744 86.955 -7.536 1.00 50.29 76 TRP C CA 1
ATOM 2637 C C . TRP C 1 78 ? 1.808 87.627 -8.885 1.00 50.29 76 TRP C C 1
ATOM 2638 O O . TRP C 1 78 ? 2.875 88.105 -9.266 1.00 50.29 76 TRP C O 1
ATOM 2649 N N . GLU C 1 79 ? 0.707 87.678 -9.624 1.00 53.81 77 GLU C N 1
ATOM 2650 C CA . GLU C 1 79 ? 0.768 88.318 -10.939 1.00 53.81 77 GLU C CA 1
ATOM 2651 C C . GLU C 1 79 ? 1.066 89.808 -10.855 1.00 53.81 77 GLU C C 1
ATOM 2652 O O . GLU C 1 79 ? 1.638 90.390 -11.786 1.00 53.81 77 GLU C O 1
ATOM 2658 N N . MET C 1 80 ? 0.715 90.426 -9.728 1.00 66.12 78 MET C N 1
ATOM 2659 C CA . MET C 1 80 ? 0.988 91.845 -9.569 1.00 66.12 78 MET C CA 1
ATOM 2660 C C . MET C 1 80 ? 2.320 92.188 -8.900 1.00 66.12 78 MET C C 1
ATOM 2661 O O . MET C 1 80 ? 2.669 93.365 -8.753 1.00 66.12 78 MET C O 1
ATOM 2666 N N . TRP C 1 81 ? 3.089 91.178 -8.522 1.00 36.05 79 TRP C N 1
ATOM 2667 C CA . TRP C 1 81 ? 4.354 91.473 -7.889 1.00 36.05 79 TRP C CA 1
ATOM 2668 C C . TRP C 1 81 ? 5.570 91.050 -8.708 1.00 36.05 79 TRP C C 1
ATOM 2669 O O . TRP C 1 81 ? 5.746 89.878 -9.063 1.00 36.05 79 TRP C O 1
ATOM 2680 N N . LYS C 1 82 ? 6.434 92.002 -9.010 1.00 66.87 80 LYS C N 1
ATOM 2681 C CA . LYS C 1 82 ? 7.624 91.653 -9.757 1.00 66.87 80 LYS C CA 1
ATOM 2682 C C . LYS C 1 82 ? 8.866 92.326 -9.142 1.00 66.87 80 LYS C C 1
ATOM 2683 O O . LYS C 1 82 ? 10.003 91.923 -9.414 1.00 66.87 80 LYS C O 1
ATOM 2685 N N . SER C 1 83 ? 8.642 93.321 -8.278 1.00 65.11 81 SER C N 1
ATOM 2686 C CA . SER C 1 83 ? 9.740 94.047 -7.618 1.00 65.11 81 SER C CA 1
ATOM 2687 C C . SER C 1 83 ? 9.365 94.475 -6.207 1.00 65.11 81 SER C C 1
ATOM 2688 O O . SER C 1 83 ? 8.187 94.614 -5.892 1.00 65.11 81 SER C O 1
ATOM 2690 N N . ARG C 1 84 ? 10.372 94.692 -5.367 1.00 91.21 82 ARG C N 1
ATOM 2691 C CA . ARG C 1 84 ? 10.141 95.105 -3.982 1.00 91.21 82 ARG C CA 1
ATOM 2692 C C . ARG C 1 84 ? 9.270 96.353 -3.902 1.00 91.21 82 ARG C C 1
ATOM 2693 O O . ARG C 1 84 ? 8.660 96.640 -2.866 1.00 91.21 82 ARG C O 1
ATOM 2695 N N . SER C 1 85 ? 9.220 97.092 -5.006 1.00 76.35 83 SER C N 1
ATOM 2696 C CA . SER C 1 85 ? 8.422 98.305 -5.091 1.00 76.35 83 SER C CA 1
ATOM 2697 C C . SER C 1 85 ? 6.967 97.899 -5.224 1.00 76.35 83 SER C C 1
ATOM 2698 O O . SER C 1 85 ? 6.081 98.496 -4.612 1.00 76.35 83 SER C O 1
ATOM 2700 N N . ASP C 1 86 ? 6.742 96.862 -6.025 1.00 114.27 84 ASP C N 1
ATOM 2701 C CA . ASP C 1 86 ? 5.409 96.335 -6.274 1.00 114.27 84 ASP C CA 1
ATOM 2702 C C . ASP C 1 86 ? 4.661 95.999 -4.993 1.00 114.27 84 ASP C C 1
ATOM 2703 O O . ASP C 1 86 ? 5.273 95.723 -3.964 1.00 114.27 84 ASP C O 1
ATOM 2708 N N . PRO C 1 87 ? 3.317 96.028 -5.048 1.00 81.25 85 PRO C N 1
ATOM 2709 C CA . PRO C 1 87 ? 2.380 95.747 -3.951 1.00 81.25 85 PRO C CA 1
ATOM 2710 C C . PRO C 1 87 ? 2.286 94.280 -3.487 1.00 81.25 85 PRO C C 1
ATOM 2711 O O . PRO C 1 87 ? 2.635 93.356 -4.232 1.00 81.25 85 PRO C O 1
ATOM 2715 N N . VAL C 1 88 ? 1.799 94.083 -2.259 1.00 62.49 86 VAL C N 1
ATOM 2716 C CA . VAL C 1 88 ? 1.673 92.746 -1.672 1.00 62.49 86 VAL C CA 1
ATOM 2717 C C . VAL C 1 88 ? 0.225 92.406 -1.321 1.00 62.49 86 VAL C C 1
ATOM 2718 O O . VAL C 1 88 ? -0.154 92.382 -0.155 1.00 62.49 86 VAL C O 1
ATOM 2722 N N . LEU C 1 89 ? -0.560 92.107 -2.353 1.00 65.85 87 LEU C N 1
ATOM 2723 C CA . LEU C 1 89 ? -1.978 91.829 -2.218 1.00 65.85 87 LEU C CA 1
ATOM 2724 C C . LEU C 1 89 ? -2.402 91.392 -0.851 1.00 65.85 87 LEU C C 1
ATOM 2725 O O . LEU C 1 89 ? -3.165 92.092 -0.206 1.00 65.85 87 LEU C O 1
ATOM 2730 N N . HIS C 1 90 ? -1.914 90.259 -0.376 1.00 55.77 88 HIS C N 1
ATOM 2731 C CA . HIS C 1 90 ? -2.364 89.832 0.937 1.00 55.77 88 HIS C CA 1
ATOM 2732 C C . HIS C 1 90 ? -2.148 90.907 1.984 1.00 55.77 88 HIS C C 1
ATOM 2733 O O . HIS C 1 90 ? -2.970 91.040 2.894 1.00 55.77 88 HIS C O 1
ATOM 2740 N N . ILE C 1 91 ? -1.075 91.692 1.841 1.00 67.84 89 ILE C N 1
ATOM 2741 C CA . ILE C 1 91 ? -0.798 92.797 2.773 1.00 67.84 89 ILE C CA 1
ATOM 2742 C C . ILE C 1 91 ? -1.821 93.897 2.474 1.00 67.84 89 ILE C C 1
ATOM 2743 O O . ILE C 1 91 ? -2.574 94.308 3.352 1.00 67.84 89 ILE C O 1
ATOM 2745 N N . ASP C 1 92 ? -1.854 94.342 1.220 1.00 90.33 90 ASP C N 1
ATOM 2746 C CA . ASP C 1 92 ? -2.782 95.389 0.775 1.00 90.33 90 ASP C CA 1
ATOM 2747 C C . ASP C 1 92 ? -4.211 95.147 1.265 1.00 90.33 90 ASP C C 1
ATOM 2748 O O . ASP C 1 92 ? -4.907 96.079 1.656 1.00 90.33 90 ASP C O 1
ATOM 2753 N N . LEU C 1 93 ? -4.643 93.892 1.217 1.00 61.41 91 LEU C N 1
ATOM 2754 C CA . LEU C 1 93 ? -5.978 93.510 1.641 1.00 61.41 91 LEU C CA 1
ATOM 2755 C C . LEU C 1 93 ? -6.137 93.550 3.151 1.00 61.41 91 LEU C C 1
ATOM 2756 O O . LEU C 1 93 ? -7.234 93.787 3.671 1.00 61.41 91 LEU C O 1
ATOM 2761 N N . ARG C 1 94 ? -5.056 93.297 3.867 1.00 74.82 92 ARG C N 1
ATOM 2762 C CA . ARG C 1 94 ? -5.138 93.318 5.316 1.00 74.82 92 ARG C CA 1
ATOM 2763 C C . ARG C 1 94 ? -5.312 94.734 5.851 1.00 74.82 92 ARG C C 1
ATOM 2764 O O . ARG C 1 94 ? -6.051 94.949 6.805 1.00 74.82 92 ARG C O 1
ATOM 2772 N N . ARG C 1 95 ? -4.641 95.697 5.228 1.00 143.81 93 ARG C N 1
ATOM 2773 C CA . ARG C 1 95 ? -4.716 97.090 5.666 1.00 143.81 93 ARG C CA 1
ATOM 2774 C C . ARG C 1 95 ? -5.980 97.798 5.166 1.00 143.81 93 ARG C C 1
ATOM 2775 O O . ARG C 1 95 ? -6.269 98.925 5.563 1.00 143.81 93 ARG C O 1
ATOM 2783 N N . TRP C 1 96 ? -6.735 97.121 4.309 1.00 50.89 94 TRP C N 1
ATOM 2784 C CA . TRP C 1 96 ? -7.958 97.672 3.728 1.00 50.89 94 TRP C CA 1
ATOM 2785 C C . TRP C 1 96 ? -9.261 97.230 4.385 1.00 50.89 94 TRP C C 1
ATOM 2786 O O . TRP C 1 96 ? -10.251 97.953 4.349 1.00 50.89 94 TRP C O 1
ATOM 2797 N N . ALA C 1 97 ? -9.279 96.026 4.929 1.00 88.34 95 ALA C N 1
ATOM 2798 C CA . ALA C 1 97 ? -10.493 95.534 5.533 1.00 88.34 95 ALA C CA 1
ATOM 2799 C C . ALA C 1 97 ? -10.664 96.096 6.921 1.00 88.34 95 ALA C C 1
ATOM 2800 O O . ALA C 1 97 ? -9.684 96.277 7.654 1.00 88.34 95 ALA C O 1
ATOM 2802 N N . ASP C 1 98 ? -11.915 96.386 7.268 1.00 136.63 96 ASP C N 1
ATOM 2803 C CA . ASP C 1 98 ? -12.262 96.895 8.585 1.00 136.63 96 ASP C CA 1
ATOM 2804 C C . ASP C 1 98 ? -12.696 95.659 9.357 1.00 136.63 96 ASP C C 1
ATOM 2805 O O . ASP C 1 98 ? -12.432 95.530 10.548 1.00 136.63 96 ASP C O 1
ATOM 2810 N N . LEU C 1 99 ? -13.352 94.748 8.642 1.00 83.68 97 LEU C N 1
ATOM 2811 C CA . LEU C 1 99 ? -13.834 93.477 9.185 1.00 83.68 97 LEU C CA 1
ATOM 2812 C C . LEU C 1 99 ? -13.518 92.368 8.168 1.00 83.68 97 LEU C C 1
ATOM 2813 O O . LEU C 1 99 ? -13.654 92.569 6.952 1.00 83.68 97 LEU C O 1
ATOM 2818 N N . LEU C 1 100 ? -13.094 91.206 8.670 1.00 64.58 98 LEU C N 1
ATOM 2819 C CA . LEU C 1 100 ? -12.772 90.061 7.812 1.00 64.58 98 LEU C CA 1
ATOM 2820 C C . LEU C 1 100 ? -13.653 88.853 8.147 1.00 64.58 98 LEU C C 1
ATOM 2821 O O . LEU C 1 100 ? -13.379 88.130 9.104 1.00 64.58 98 LEU C O 1
ATOM 2823 N N . LEU C 1 101 ? -14.704 88.638 7.355 1.00 73.46 99 LEU C N 1
ATOM 2824 C CA . LEU C 1 101 ? -15.621 87.517 7.580 1.00 73.46 99 LEU C CA 1
ATOM 2825 C C . LEU C 1 101 ? -15.223 86.326 6.738 1.00 73.46 99 LEU C C 1
ATOM 2826 O O . LEU C 1 101 ? -15.025 86.448 5.539 1.00 73.46 99 LEU C O 1
ATOM 2831 N N . VAL C 1 102 ? -15.135 85.165 7.365 1.00 48.67 100 VAL C N 1
ATOM 2832 C CA . VAL C 1 102 ? -14.747 83.968 6.648 1.00 48.67 100 VAL C CA 1
ATOM 2833 C C . VAL C 1 102 ? -15.885 82.960 6.626 1.00 48.67 100 VAL C C 1
ATOM 2834 O O . VAL C 1 102 ? -15.973 82.086 7.484 1.00 48.67 100 VAL C O 1
ATOM 2838 N N . ALA C 1 103 ? -16.740 83.065 5.620 1.00 66.04 101 ALA C N 1
ATOM 2839 C CA . ALA C 1 103 ? -17.871 82.174 5.536 1.00 66.04 101 ALA C CA 1
ATOM 2840 C C . ALA C 1 103 ? -17.925 81.339 4.259 1.00 66.04 101 ALA C C 1
ATOM 2841 O O . ALA C 1 103 ? -18.203 81.867 3.180 1.00 66.04 101 ALA C O 1
ATOM 2843 N N . PRO C 1 104 ? -17.666 80.016 4.358 1.00 37.10 102 PRO C N 1
ATOM 2844 C CA . PRO C 1 104 ? -17.314 79.126 5.491 1.00 37.10 102 PRO C CA 1
ATOM 2845 C C . PRO C 1 104 ? -15.824 78.887 5.750 1.00 37.10 102 PRO C C 1
ATOM 2846 O O . PRO C 1 104 ? -14.971 79.094 4.880 1.00 37.10 102 PRO C O 1
ATOM 2850 N N . LEU C 1 105 ? -15.517 78.416 6.947 1.00 53.97 103 LEU C N 1
ATOM 2851 C CA . LEU C 1 105 ? -14.138 78.120 7.316 1.00 53.97 103 LEU C CA 1
ATOM 2852 C C . LEU C 1 105 ? -14.142 76.599 7.376 1.00 53.97 103 LEU C C 1
ATOM 2853 O O . LEU C 1 105 ? -14.821 76.020 8.225 1.00 53.97 103 LEU C O 1
ATOM 2858 N N . ASP C 1 106 ? -13.399 75.943 6.484 1.00 33.39 104 ASP C N 1
ATOM 2859 C CA . ASP C 1 106 ? -13.436 74.493 6.483 1.00 33.39 104 ASP C CA 1
ATOM 2860 C C . ASP C 1 106 ? -12.512 73.876 7.486 1.00 33.39 104 ASP C C 1
ATOM 2861 O O . ASP C 1 106 ? -11.646 74.545 8.065 1.00 33.39 104 ASP C O 1
ATOM 2866 N N . ALA C 1 107 ? -12.694 72.581 7.690 1.00 32.41 105 ALA C N 1
ATOM 2867 C CA . ALA C 1 107 ? -11.882 71.888 8.663 1.00 32.41 105 ALA C CA 1
ATOM 2868 C C . ALA C 1 107 ? -10.420 71.986 8.322 1.00 32.41 105 ALA C C 1
ATOM 2869 O O . ALA C 1 107 ? -9.561 71.878 9.217 1.00 32.41 105 ALA C O 1
ATOM 2871 N N . ASN C 1 108 ? -10.142 72.213 7.038 1.00 25.04 106 ASN C N 1
ATOM 2872 C CA . ASN C 1 108 ? -8.782 72.249 6.560 1.00 25.04 106 ASN C CA 1
ATOM 2873 C C . ASN C 1 108 ? -8.116 73.578 6.902 1.00 25.04 106 ASN C C 1
ATOM 2874 O O . ASN C 1 108 ? -7.019 73.592 7.496 1.00 25.04 106 ASN C O 1
ATOM 2879 N N . THR C 1 109 ? -8.774 74.675 6.525 1.00 39.95 107 THR C N 1
ATOM 2880 C CA . THR C 1 109 ? -8.222 76.005 6.742 1.00 39.95 107 THR C CA 1
ATOM 2881 C C . THR C 1 109 ? -8.144 76.328 8.209 1.00 39.95 107 THR C C 1
ATOM 2882 O O . THR C 1 109 ? -7.345 77.192 8.608 1.00 39.95 107 THR C O 1
ATOM 2886 N N . LEU C 1 110 ? -8.972 75.638 8.999 1.00 86.17 108 LEU C N 1
ATOM 2887 C CA . LEU C 1 110 ? -9.002 75.812 10.448 1.00 86.17 108 LEU C CA 1
ATOM 2888 C C . LEU C 1 110 ? -7.663 75.313 10.994 1.00 86.17 108 LEU C C 1
ATOM 2889 O O . LEU C 1 110 ? -7.012 75.978 11.808 1.00 86.17 108 LEU C O 1
ATOM 2894 N N . GLY C 1 111 ? -7.262 74.133 10.524 1.00 67.97 109 GLY C N 1
ATOM 2895 C CA . GLY C 1 111 ? -6.001 73.542 10.932 1.00 67.97 109 GLY C CA 1
ATOM 2896 C C . GLY C 1 111 ? -4.821 74.302 10.365 1.00 67.97 109 GLY C C 1
ATOM 2897 O O . GLY C 1 111 ? -3.722 74.234 10.904 1.00 67.97 109 GLY C O 1
ATOM 2898 N N . LYS C 1 112 ? -5.028 75.024 9.273 1.00 45.61 110 LYS C N 1
ATOM 2899 C CA . LYS C 1 112 ? -3.931 75.796 8.681 1.00 45.61 110 LYS C CA 1
ATOM 2900 C C . LYS C 1 112 ? -3.681 77.024 9.540 1.00 45.61 110 LYS C C 1
ATOM 2901 O O . LYS C 1 112 ? -2.527 77.340 9.925 1.00 45.61 110 LYS C O 1
ATOM 2907 N N . VAL C 1 113 ? -4.793 77.690 9.845 1.00 58.11 111 VAL C N 1
ATOM 2908 C CA . VAL C 1 113 ? -4.806 78.885 10.675 1.00 58.11 111 VAL C CA 1
ATOM 2909 C C . VAL C 1 113 ? -4.343 78.552 12.089 1.00 58.11 111 VAL C C 1
ATOM 2910 O O . VAL C 1 113 ? -3.569 79.288 12.700 1.00 58.11 111 VAL C O 1
ATOM 2914 N N . ALA C 1 114 ? -4.837 77.427 12.592 1.00 62.68 112 ALA C N 1
ATOM 2915 C CA . ALA C 1 114 ? -4.495 76.949 13.915 1.00 62.68 112 ALA C CA 1
ATOM 2916 C C . ALA C 1 114 ? -3.002 76.783 14.005 1.00 62.68 112 ALA C C 1
ATOM 2917 O O . ALA C 1 114 ? -2.403 77.067 15.034 1.00 62.68 112 ALA C O 1
ATOM 2919 N N . SER C 1 115 ? -2.394 76.334 12.915 1.00 53.52 113 SER C N 1
ATOM 2920 C CA . SER C 1 115 ? -0.952 76.108 12.895 1.00 53.52 113 SER C CA 1
ATOM 2921 C C . SER C 1 115 ? -0.100 77.180 12.214 1.00 53.52 113 SER C C 1
ATOM 2922 O O . SER C 1 115 ? 1.062 76.921 11.889 1.00 53.52 113 SER C O 1
ATOM 2925 N N . GLY C 1 116 ? -0.667 78.373 12.015 1.00 48.52 114 GLY C N 1
ATOM 2926 C CA . GLY C 1 116 ? 0.060 79.476 11.390 1.00 48.52 114 GLY C CA 1
ATOM 2927 C C . GLY C 1 116 ? 0.687 79.028 10.089 1.00 48.52 114 GLY C C 1
ATOM 2928 O O . GLY C 1 116 ? 1.905 79.115 9.908 1.00 48.52 114 GLY C O 1
ATOM 2929 N N . ILE C 1 117 ? -0.169 78.554 9.192 1.00 43.51 115 ILE C N 1
ATOM 2930 C CA . ILE C 1 117 ? 0.236 78.031 7.915 1.00 43.51 115 ILE C CA 1
ATOM 2931 C C . ILE C 1 117 ? -0.302 78.916 6.792 1.00 43.51 115 ILE C C 1
ATOM 2932 O O . ILE C 1 117 ? -1.472 78.826 6.448 1.00 43.51 115 ILE C O 1
ATOM 2937 N N . CYS C 1 118 ? 0.521 79.779 6.207 1.00 38.25 116 CYS C N 1
ATOM 2938 C CA . CYS C 1 118 ? 0.005 80.636 5.145 1.00 38.25 116 CYS C CA 1
ATOM 2939 C C . CYS C 1 118 ? 0.443 80.118 3.753 1.00 38.25 116 CYS C C 1
ATOM 2940 O O . CYS C 1 118 ? 1.447 80.557 3.175 1.00 38.25 116 CYS C O 1
ATOM 2943 N N . ASP C 1 119 ? -0.310 79.162 3.208 1.00 50.69 117 ASP C N 1
ATOM 2944 C CA . ASP C 1 119 ? 0.085 78.596 1.917 1.00 50.69 117 ASP C CA 1
ATOM 2945 C C . ASP C 1 119 ? -0.771 79.030 0.764 1.00 50.69 117 ASP C C 1
ATOM 2946 O O . ASP C 1 119 ? -0.649 78.498 -0.343 1.00 50.69 117 ASP C O 1
ATOM 2951 N N . ASN C 1 120 ? -1.656 79.987 1.040 1.00 41.16 118 ASN C N 1
ATOM 2952 C CA . ASN C 1 120 ? -2.554 80.535 0.026 1.00 41.16 118 ASN C CA 1
ATOM 2953 C C . ASN C 1 120 ? -3.009 81.943 0.437 1.00 41.16 118 ASN C C 1
ATOM 2954 O O . ASN C 1 120 ? -3.001 82.289 1.605 1.00 41.16 118 ASN C O 1
ATOM 2959 N N . LEU C 1 121 ? -3.408 82.747 -0.534 1.00 46.93 119 LEU C N 1
ATOM 2960 C CA . LEU C 1 121 ? -3.823 84.113 -0.288 1.00 46.93 119 LEU C CA 1
ATOM 2961 C C . LEU C 1 121 ? -4.749 84.309 0.902 1.00 46.93 119 LEU C C 1
ATOM 2962 O O . LEU C 1 121 ? -4.640 85.314 1.602 1.00 46.93 119 LEU C O 1
ATOM 2967 N N . LEU C 1 122 ? -5.667 83.372 1.133 1.00 55.39 120 LEU C N 1
ATOM 2968 C CA . LEU C 1 122 ? -6.557 83.510 2.278 1.00 55.39 120 LEU C CA 1
ATOM 2969 C C . LEU C 1 122 ? -5.725 83.386 3.537 1.00 55.39 120 LEU C C 1
ATOM 2970 O O . LEU C 1 122 ? -5.403 84.385 4.173 1.00 55.39 120 LEU C O 1
ATOM 2975 N N . THR C 1 123 ? -5.345 82.166 3.887 1.00 40.63 121 THR C N 1
ATOM 2976 C CA . THR C 1 123 ? 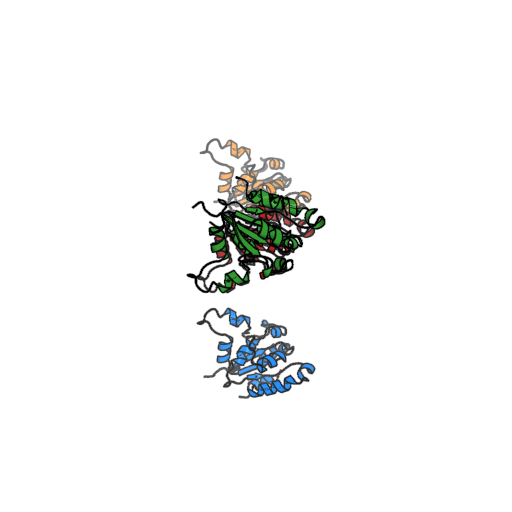-4.575 81.978 5.090 1.00 40.63 121 THR C CA 1
ATOM 2977 C C . THR C 1 123 ? -3.465 83.002 5.299 1.00 40.63 121 THR C C 1
ATOM 2978 O O . THR C 1 123 ? -3.045 83.221 6.435 1.00 40.63 121 THR C O 1
ATOM 2982 N N . CYS C 1 124 ? -2.984 83.645 4.245 1.00 51.39 122 CYS C N 1
ATOM 2983 C CA . CYS C 1 124 ? -1.953 84.630 4.473 1.00 51.39 122 CYS C CA 1
ATOM 2984 C C . CYS C 1 124 ? -2.582 85.930 4.969 1.00 51.39 122 CYS C C 1
ATOM 2985 O O . CYS C 1 124 ? -2.086 86.559 5.911 1.00 51.39 122 CYS C O 1
ATOM 2988 N N . VAL C 1 125 ? -3.684 86.336 4.359 1.00 70.23 123 VAL C N 1
ATOM 2989 C CA . VAL C 1 125 ? -4.351 87.539 4.828 1.00 70.23 123 VAL C CA 1
ATOM 2990 C C . VAL C 1 125 ? -4.628 87.394 6.330 1.00 70.23 123 VAL C C 1
ATOM 2991 O O . VAL C 1 125 ? -4.379 88.319 7.104 1.00 70.23 123 VAL C O 1
ATOM 2995 N N . MET C 1 126 ? -5.121 86.225 6.735 1.00 62.71 124 MET C N 1
ATOM 2996 C CA . MET C 1 126 ? -5.430 85.957 8.144 1.00 62.71 124 MET C CA 1
ATOM 2997 C C . MET C 1 126 ? -4.211 86.063 9.040 1.00 62.71 124 MET C C 1
ATOM 2998 O O . MET C 1 126 ? -4.218 86.814 10.005 1.00 62.71 124 MET C O 1
ATOM 3003 N N . ARG C 1 127 ? -3.172 85.302 8.714 1.00 61.63 125 ARG C N 1
ATOM 3004 C CA . ARG C 1 127 ? -1.951 85.305 9.496 1.00 61.63 125 ARG C CA 1
ATOM 3005 C C . ARG C 1 127 ? -1.251 86.665 9.538 1.00 61.63 125 ARG C C 1
ATOM 3006 O O . ARG C 1 127 ? -0.287 86.850 10.290 1.00 61.63 125 ARG C O 1
ATOM 3014 N N . ALA C 1 128 ? -1.699 87.619 8.736 1.00 67.10 126 ALA C N 1
ATOM 3015 C CA . ALA C 1 128 ? -1.060 88.929 8.772 1.00 67.10 126 ALA C CA 1
ATOM 3016 C C . ALA C 1 128 ? -2.061 89.919 9.319 1.00 67.10 126 ALA C C 1
ATOM 3017 O O . ALA C 1 128 ? -1.766 91.106 9.459 1.00 67.10 126 ALA C O 1
ATOM 3019 N N . TRP C 1 129 ? -3.243 89.402 9.645 1.00 100.17 127 TRP C N 1
ATOM 3020 C CA . TRP C 1 129 ? -4.337 90.198 10.163 1.00 100.17 127 TRP C CA 1
ATOM 3021 C C . TRP C 1 129 ? -3.931 91.203 11.223 1.00 100.17 127 TRP C C 1
ATOM 3022 O O . TRP C 1 129 ? -2.845 91.133 11.799 1.00 100.17 127 TRP C O 1
ATOM 3033 N N . ASP C 1 130 ? -4.822 92.158 11.452 1.00 122.44 128 ASP C N 1
ATOM 3034 C CA . ASP C 1 130 ? -4.618 93.195 12.447 1.00 122.44 128 ASP C CA 1
ATOM 3035 C C . ASP C 1 130 ? -5.562 92.857 13.593 1.00 122.44 128 ASP C C 1
ATOM 3036 O O . ASP C 1 130 ? -6.778 92.797 13.397 1.00 122.44 128 ASP C O 1
ATOM 3038 N N . ARG C 1 131 ? -5.018 92.614 14.780 1.00 98.69 129 ARG C N 1
ATOM 3039 C CA . ARG C 1 131 ? -5.882 92.294 15.903 1.00 98.69 129 ARG C CA 1
ATOM 3040 C C . ARG C 1 131 ? -6.870 93.444 16.120 1.00 98.69 129 ARG C C 1
ATOM 3041 O O . ARG C 1 131 ? -8.047 93.210 16.402 1.00 98.69 129 ARG C O 1
ATOM 3043 N N . SER C 1 132 ? -6.386 94.679 15.958 1.00 74.04 130 SER C N 1
ATOM 3044 C CA . SER C 1 132 ? -7.191 95.902 16.133 1.00 74.04 130 SER C CA 1
ATOM 3045 C C . SER C 1 132 ? -8.536 95.869 15.391 1.00 74.04 130 SER C C 1
ATOM 3046 O O . SER C 1 132 ? -9.475 96.603 15.726 1.00 74.04 130 SER C O 1
ATOM 3049 N N . LYS C 1 133 ? -8.611 95.012 14.377 1.00 75.56 131 LYS C N 1
ATOM 3050 C CA . LYS C 1 133 ? -9.819 94.856 13.589 1.00 75.56 131 LYS C CA 1
ATOM 3051 C C . LYS C 1 133 ? -10.394 93.482 13.928 1.00 75.56 131 LYS C C 1
ATOM 3052 O O . LYS C 1 133 ? -9.683 92.616 14.434 1.00 75.56 131 LYS C O 1
ATOM 3058 N N . PRO C 1 134 ? -11.690 93.270 13.661 1.00 57.07 132 PRO C N 1
ATOM 3059 C CA . PRO C 1 134 ? -12.389 92.009 13.938 1.00 57.07 132 PRO C CA 1
ATOM 3060 C C . PRO C 1 134 ? -12.351 90.966 12.817 1.00 57.07 132 PRO C C 1
ATOM 3061 O O . PRO C 1 134 ? -12.454 91.279 11.620 1.00 57.07 132 PRO C O 1
ATOM 3065 N N . LEU C 1 135 ? -12.261 89.715 13.242 1.00 81.77 133 LEU C N 1
ATOM 3066 C CA . LEU C 1 135 ? -12.192 88.583 12.341 1.00 81.77 133 LEU C CA 1
ATOM 3067 C C . LEU C 1 135 ? -13.242 87.580 12.797 1.00 81.77 133 LEU C C 1
ATOM 3068 O O . LEU C 1 135 ? -12.931 86.695 13.573 1.00 81.77 133 LEU C O 1
ATOM 3073 N N . LEU C 1 136 ? -14.484 87.729 12.347 1.00 107.77 134 LEU C N 1
ATOM 3074 C CA . LEU C 1 136 ? -15.545 86.797 12.749 1.00 107.77 134 LEU C CA 1
ATOM 3075 C C . LEU C 1 136 ? -15.683 85.630 11.747 1.00 107.77 134 LEU C C 1
ATOM 3076 O O . LEU C 1 136 ? -15.999 85.830 10.569 1.00 107.77 134 LEU C O 1
ATOM 3078 N N . PHE C 1 137 ? -15.448 84.410 12.229 1.00 86.89 135 PHE C N 1
ATOM 3079 C CA . PHE C 1 137 ? -15.507 83.222 11.382 1.00 86.89 135 PHE C CA 1
ATOM 3080 C C . PHE C 1 137 ? -16.647 82.294 11.729 1.00 86.89 135 PHE C C 1
ATOM 3081 O O . PHE C 1 137 ? -17.245 82.416 12.786 1.00 86.89 135 PHE C O 1
ATOM 3089 N N . CYS C 1 138 ? -16.917 81.342 10.847 1.00 53.17 136 CYS C N 1
ATOM 3090 C CA . CYS C 1 138 ? -18.000 80.403 11.065 1.00 53.17 136 CYS C CA 1
ATOM 3091 C C . CYS C 1 138 ? -17.724 78.989 10.530 1.00 53.17 136 CYS C C 1
ATOM 3092 O O . CYS C 1 138 ? -18.150 78.649 9.440 1.00 53.17 136 CYS C O 1
ATOM 3094 N N . PRO C 1 139 ? -17.036 78.140 11.305 1.00 65.82 137 PRO C N 1
ATOM 3095 C CA . PRO C 1 139 ? -16.732 76.768 10.871 1.00 65.82 137 PRO C CA 1
ATOM 3096 C C . PRO C 1 139 ? -17.928 76.171 10.180 1.00 65.82 137 PRO C C 1
ATOM 3097 O O . PRO C 1 139 ? -19.052 76.445 10.576 1.00 65.82 137 PRO C O 1
ATOM 3101 N N . ALA C 1 140 ? -17.699 75.355 9.159 1.00 73.06 138 ALA C N 1
ATOM 3102 C CA . ALA C 1 140 ? -18.808 74.756 8.428 1.00 73.06 138 ALA C CA 1
ATOM 3103 C C . ALA C 1 140 ? -18.437 73.446 7.753 1.00 73.06 138 ALA C C 1
ATOM 3104 O O . ALA C 1 140 ? -18.395 73.348 6.535 1.00 73.06 138 ALA C O 1
ATOM 3106 N N . MET C 1 141 ? -18.170 72.428 8.547 1.00 67.84 139 MET C N 1
ATOM 3107 C CA . MET C 1 141 ? -17.816 71.146 7.985 1.00 67.84 139 MET C CA 1
ATOM 3108 C C . MET C 1 141 ? -19.020 70.224 7.931 1.00 67.84 139 MET C C 1
ATOM 3109 O O . MET C 1 141 ? -20.103 70.624 7.507 1.00 67.84 139 MET C O 1
ATOM 3114 N N . ASN C 1 142 ? -18.818 68.987 8.359 1.00 77.70 140 ASN C N 1
ATOM 3115 C CA . ASN C 1 142 ? -19.858 67.972 8.357 1.00 77.70 140 ASN C CA 1
ATOM 3116 C C . ASN C 1 142 ? -19.856 67.299 9.719 1.00 77.70 140 ASN C C 1
ATOM 3117 O O . ASN C 1 142 ? -18.816 67.244 10.383 1.00 77.70 140 ASN C O 1
ATOM 3122 N N . THR C 1 143 ? -21.024 66.804 10.131 1.00 90.83 141 THR C N 1
ATOM 3123 C CA . THR C 1 143 ? -21.183 66.119 11.412 1.00 90.83 141 THR C CA 1
ATOM 3124 C C . THR C 1 143 ? -19.925 65.334 11.787 1.00 90.83 141 THR C C 1
ATOM 3125 O O . THR C 1 143 ? -19.346 65.537 12.856 1.00 90.83 141 THR C O 1
ATOM 3127 N N . ALA C 1 144 ? -19.503 64.448 10.891 1.00 74.76 142 ALA C N 1
ATOM 3128 C CA . ALA C 1 144 ? -18.319 63.630 11.121 1.00 74.76 142 ALA C CA 1
ATOM 3129 C C . ALA C 1 144 ? -17.110 64.482 11.460 1.00 74.76 142 ALA C C 1
ATOM 3130 O O . ALA C 1 144 ? -16.682 64.523 12.616 1.00 74.76 142 ALA C O 1
ATOM 3132 N N . MET C 1 145 ? -16.573 65.167 10.448 1.00 79.29 143 MET C N 1
ATOM 3133 C CA . MET C 1 145 ? -15.390 66.009 10.616 1.00 79.29 143 MET C CA 1
ATOM 3134 C C . MET C 1 145 ? -15.489 66.876 11.855 1.00 79.29 143 MET C C 1
ATOM 3135 O O . MET C 1 145 ? -14.482 67.148 12.524 1.00 79.29 143 MET C O 1
ATOM 3140 N N . TRP C 1 146 ? -16.707 67.313 12.160 1.00 119.31 144 TRP C N 1
ATOM 3141 C CA . TRP C 1 146 ? -16.928 68.155 13.323 1.00 119.31 144 TRP C CA 1
ATOM 3142 C C . TRP C 1 146 ? -17.005 67.312 14.591 1.00 119.31 144 TRP C C 1
ATOM 3143 O O . TRP C 1 146 ? -16.464 67.709 15.623 1.00 119.31 144 TRP C O 1
ATOM 3154 N N . GLU C 1 147 ? -17.648 66.146 14.508 1.00 99.73 145 GLU C N 1
ATOM 3155 C CA . GLU C 1 147 ? -17.777 65.249 15.664 1.00 99.73 145 GLU C CA 1
ATOM 3156 C C . GLU C 1 147 ? -16.443 64.597 16.064 1.00 99.73 145 GLU C C 1
ATOM 3157 O O . GLU C 1 147 ? -16.416 63.582 16.762 1.00 99.73 145 GLU C O 1
ATOM 3159 N N . HIS C 1 148 ? -15.345 65.196 15.615 1.00 66.87 146 HIS C N 1
ATOM 3160 C CA . HIS C 1 148 ? -13.983 64.736 15.897 1.00 66.87 146 HIS C CA 1
ATOM 3161 C C . HIS C 1 148 ? -13.364 65.692 16.933 1.00 66.87 146 HIS C C 1
ATOM 3162 O O . HIS C 1 148 ? -13.863 66.796 17.156 1.00 66.87 146 HIS C O 1
ATOM 3169 N N . PRO C 1 149 ? -12.286 65.260 17.595 1.00 58.33 147 PRO C N 1
ATOM 3170 C CA . PRO C 1 149 ? -11.614 66.080 18.595 1.00 58.33 147 PRO C CA 1
ATOM 3171 C C . PRO C 1 149 ? -11.035 67.398 18.097 1.00 58.33 147 PRO C C 1
ATOM 3172 O O . PRO C 1 149 ? -11.730 68.422 18.089 1.00 58.33 147 PRO C O 1
ATOM 3176 N N . ILE C 1 150 ? -9.765 67.360 17.695 1.00 84.04 148 ILE C N 1
ATOM 3177 C CA . ILE C 1 150 ? -9.040 68.547 17.238 1.00 84.04 148 ILE C CA 1
ATOM 3178 C C . ILE C 1 150 ? -9.919 69.757 16.981 1.00 84.04 148 ILE C C 1
ATOM 3179 O O . ILE C 1 150 ? -9.649 70.842 17.492 1.00 84.04 148 ILE C O 1
ATOM 3184 N N . THR C 1 151 ? -10.978 69.558 16.200 1.00 65.98 149 THR C N 1
ATOM 3185 C CA . THR C 1 151 ? -11.875 70.644 15.854 1.00 65.98 149 THR C CA 1
ATOM 3186 C C . THR C 1 151 ? -12.142 71.525 17.05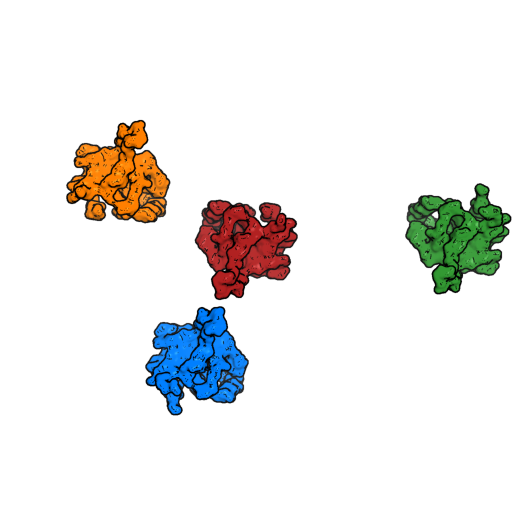5 1.00 65.98 149 THR C C 1
ATOM 3187 O O . THR C 1 151 ? -12.183 72.759 16.937 1.00 65.98 149 THR C O 1
ATOM 3191 N N . ALA C 1 152 ? -12.312 70.884 18.209 1.00 81.84 150 ALA C N 1
ATOM 3192 C CA . ALA C 1 152 ? -12.578 71.597 19.451 1.00 81.84 150 ALA C CA 1
ATOM 3193 C C . ALA C 1 152 ? -11.279 72.235 19.952 1.00 81.84 150 ALA C C 1
ATOM 3194 O O . ALA C 1 152 ? -11.181 73.459 20.089 1.00 81.84 150 ALA C O 1
ATOM 3196 N N . GLN C 1 153 ? -10.276 71.393 20.196 1.00 73.01 151 GLN C N 1
ATOM 3197 C CA . GLN C 1 153 ? -8.968 71.845 20.690 1.00 73.01 151 GLN C CA 1
ATOM 3198 C C . GLN C 1 153 ? -8.383 72.904 19.762 1.00 73.01 151 GLN C C 1
ATOM 3199 O O . GLN C 1 153 ? -7.391 73.555 20.087 1.00 73.01 151 GLN C O 1
ATOM 3201 N N . GLN C 1 154 ? -9.018 73.067 18.607 1.00 59.96 152 GLN C N 1
ATOM 3202 C CA . GLN C 1 154 ? -8.560 73.998 17.578 1.00 59.96 152 GLN C CA 1
ATOM 3203 C C . GLN C 1 154 ? -9.442 75.237 17.465 1.00 59.96 152 GLN C C 1
ATOM 3204 O O . GLN C 1 154 ? -8.936 76.357 17.358 1.00 59.96 152 GLN C O 1
ATOM 3210 N N . VAL C 1 155 ? -10.758 75.032 17.465 1.00 74.51 153 VAL C N 1
ATOM 3211 C CA . VAL C 1 155 ? -11.684 76.150 17.378 1.00 74.51 153 VAL C CA 1
ATOM 3212 C C . VAL C 1 155 ? -11.445 77.106 18.549 1.00 74.51 153 VAL C C 1
ATOM 3213 O O . VAL C 1 155 ? -11.448 78.329 18.385 1.00 74.51 153 VAL C O 1
ATOM 3217 N N . ASP C 1 156 ? -11.230 76.551 19.733 1.00 86.69 154 ASP C N 1
ATOM 3218 C CA . ASP C 1 156 ? -10.965 77.392 20.877 1.00 86.69 154 ASP C CA 1
ATOM 3219 C C . ASP C 1 156 ? -9.518 77.821 20.816 1.00 86.69 154 ASP C C 1
ATOM 3220 O O . ASP C 1 156 ? -9.190 78.947 21.178 1.00 86.69 154 ASP C O 1
ATOM 3225 N N . GLN C 1 157 ? -8.650 76.938 20.327 1.00 51.17 155 GLN C N 1
ATOM 3226 C CA . GLN C 1 157 ? -7.230 77.275 20.175 1.00 51.17 155 GLN C CA 1
ATOM 3227 C C . GLN C 1 157 ? -7.227 78.499 19.274 1.00 51.17 155 GLN C C 1
ATOM 3228 O O . GLN C 1 157 ? -6.363 79.363 19.356 1.00 51.17 155 GLN C O 1
ATOM 3230 N N . LEU C 1 158 ? -8.235 78.571 18.420 1.00 43.81 156 LEU C N 1
ATOM 3231 C CA . LEU C 1 158 ? -8.367 79.692 17.494 1.00 43.81 156 LEU C CA 1
ATOM 3232 C C . LEU C 1 158 ? -8.951 80.880 18.223 1.00 43.81 156 LEU C C 1
ATOM 3233 O O . LEU C 1 158 ? -8.747 82.030 17.830 1.00 43.81 156 LEU C O 1
ATOM 3238 N N . LYS C 1 159 ? -9.715 80.578 19.273 1.00 68.16 157 LYS C N 1
ATOM 3239 C CA . LYS C 1 159 ? -10.342 81.606 20.089 1.00 68.16 157 LYS C CA 1
ATOM 3240 C C . LYS C 1 159 ? -9.230 82.325 20.828 1.00 68.16 157 LYS C C 1
ATOM 3241 O O . LYS C 1 159 ? -9.330 83.504 21.112 1.00 68.16 157 LYS C O 1
ATOM 3243 N N . ALA C 1 160 ? -8.165 81.607 21.146 1.00 55.27 158 ALA C N 1
ATOM 3244 C CA . ALA C 1 160 ? -7.030 82.225 21.822 1.00 55.27 158 ALA C CA 1
ATOM 3245 C C . ALA C 1 160 ? -6.702 83.570 21.152 1.00 55.27 158 ALA C C 1
ATOM 3246 O O . ALA C 1 160 ? -6.245 84.509 21.794 1.00 55.27 158 ALA C O 1
ATOM 3248 N N . PHE C 1 161 ? -6.926 83.659 19.851 1.00 87.09 159 PHE C N 1
ATOM 3249 C CA . PHE C 1 161 ? -6.657 84.902 19.150 1.00 87.09 159 PHE C CA 1
ATOM 3250 C C . PHE C 1 161 ? -7.987 85.620 18.999 1.00 87.09 159 PHE C C 1
ATOM 3251 O O . PHE C 1 161 ? -8.081 86.657 18.353 1.00 87.09 159 PHE C O 1
ATOM 3253 N N . GLY C 1 162 ? -9.015 85.049 19.612 1.00 86.95 160 GLY C N 1
ATOM 3254 C CA . GLY C 1 162 ? -10.337 85.640 19.570 1.00 86.95 160 GLY C CA 1
ATOM 3255 C C . GLY C 1 162 ? -10.752 86.037 18.181 1.00 86.95 160 GLY C C 1
ATOM 3256 O O . GLY C 1 162 ? -10.642 87.202 17.807 1.00 86.95 160 GLY C O 1
ATOM 3257 N N . TYR C 1 163 ? -11.221 85.065 17.410 1.00 107.59 161 TYR C N 1
ATOM 3258 C CA . TYR C 1 163 ? -11.662 85.336 16.058 1.00 107.59 161 TYR C CA 1
ATOM 3259 C C . TYR C 1 163 ? -13.184 85.239 15.947 1.00 107.59 161 TYR C C 1
ATOM 3260 O O . TYR C 1 163 ? -13.723 84.990 14.872 1.00 107.59 161 TYR C O 1
ATOM 3269 N N . VAL C 1 164 ? -13.878 85.425 17.064 1.00 138.36 162 VAL C N 1
ATOM 3270 C CA . VAL C 1 164 ? -15.341 85.387 17.083 1.00 138.36 162 VAL C CA 1
ATOM 3271 C C . VAL C 1 164 ? -16.002 84.299 16.232 1.00 138.36 162 VAL C C 1
ATOM 3272 O O . VAL C 1 164 ? -16.366 84.541 15.079 1.00 138.36 162 VAL C O 1
ATOM 3274 N N . GLU C 1 165 ? -16.176 83.114 16.809 1.00 67.15 163 GLU C N 1
ATOM 3275 C CA . GLU C 1 165 ? -16.816 81.992 16.116 1.00 67.15 163 GLU C CA 1
ATOM 3276 C C . GLU C 1 165 ? -18.273 82.324 15.770 1.00 67.15 163 GLU C C 1
ATOM 3277 O O . GLU C 1 165 ? -18.730 83.426 16.042 1.00 67.15 163 GLU C O 1
ATOM 3279 N N . ILE C 1 166 ? -18.997 81.365 15.189 1.00 88.09 164 ILE C N 1
ATOM 3280 C CA . ILE C 1 166 ? -20.401 81.558 14.793 1.00 88.09 164 ILE C CA 1
ATOM 3281 C C . ILE C 1 166 ? -21.085 80.185 14.592 1.00 88.09 164 ILE C C 1
ATOM 3282 O O . ILE C 1 166 ? -22.081 80.060 13.871 1.00 88.09 164 ILE C O 1
ATOM 3287 N N . PRO C 1 167 ? -20.549 79.157 15.249 1.00 119.97 165 PRO C N 1
ATOM 3288 C CA . PRO C 1 167 ? -21.083 77.796 15.139 1.00 119.97 165 PRO C CA 1
ATOM 3289 C C . PRO C 1 167 ? -22.597 77.757 14.935 1.00 119.97 165 PRO C C 1
ATOM 3290 O O . PRO C 1 167 ? -23.080 77.619 13.810 1.00 119.97 165 PRO C O 1
ATOM 3292 N N . VAL C 1 186 ? -27.865 80.959 5.478 1.00 115.92 184 VAL C N 1
ATOM 3293 C CA . VAL C 1 186 ? -27.094 82.131 5.884 1.00 115.92 184 VAL C CA 1
ATOM 3294 C C . VAL C 1 186 ? -27.666 82.680 7.182 1.00 115.92 184 VAL C C 1
ATOM 3295 O O . VAL C 1 186 ? -27.706 81.975 8.192 1.00 115.92 184 VAL C O 1
ATOM 3297 N N . GLY C 1 187 ? -28.090 83.943 7.144 1.00 111.63 185 GLY C N 1
ATOM 3298 C CA . GLY C 1 187 ? -28.705 84.612 8.288 1.00 111.63 185 GLY C CA 1
ATOM 3299 C C . GLY C 1 187 ? -27.778 84.970 9.443 1.00 111.63 185 GLY C C 1
ATOM 3300 O O . GLY C 1 187 ? -26.998 85.912 9.343 1.00 111.63 185 GLY C O 1
ATOM 3301 N N . THR C 1 188 ? -27.893 84.217 10.537 1.00 86.70 186 THR C N 1
ATOM 3302 C CA . THR C 1 188 ? -27.106 84.438 11.749 1.00 86.70 186 THR C CA 1
ATOM 3303 C C . THR C 1 188 ? -25.853 85.245 11.462 1.00 86.70 186 THR C C 1
ATOM 3304 O O . THR C 1 188 ? -25.655 86.328 12.029 1.00 86.70 186 THR C O 1
ATOM 3306 N N . ILE C 1 189 ? -25.016 84.713 10.572 1.00 67.72 187 ILE C N 1
ATOM 3307 C CA . ILE C 1 189 ? -23.777 85.373 10.184 1.00 67.72 187 ILE C CA 1
ATOM 3308 C C . ILE C 1 189 ? -24.108 86.808 9.788 1.00 67.72 187 ILE C C 1
ATOM 3309 O O . ILE C 1 189 ? -23.658 87.767 10.425 1.00 67.72 187 ILE C O 1
ATOM 3311 N N . VAL C 1 190 ? -24.929 86.940 8.750 1.00 78.79 188 VAL C N 1
ATOM 3312 C CA . VAL C 1 190 ? -25.312 88.245 8.237 1.00 78.79 188 VAL C CA 1
ATOM 3313 C C . VAL C 1 190 ? -25.503 89.278 9.336 1.00 78.79 188 VAL C C 1
ATOM 3314 O O . VAL C 1 190 ? -24.711 90.215 9.454 1.00 78.79 188 VAL C O 1
ATOM 3316 N N . ASP C 1 191 ? -26.547 89.111 10.140 1.00 70.98 189 ASP C N 1
ATOM 3317 C CA . ASP C 1 191 ? -26.802 90.044 11.230 1.00 70.98 189 ASP C CA 1
ATOM 3318 C C . ASP C 1 191 ? -25.486 90.293 11.965 1.00 70.98 189 ASP C C 1
ATOM 3319 O O . ASP C 1 191 ? -24.965 91.417 11.993 1.00 70.98 189 ASP C O 1
ATOM 3321 N N . LYS C 1 192 ? -24.943 89.217 12.526 1.00 66.91 190 LYS C N 1
ATOM 3322 C CA . LYS C 1 192 ? -23.697 89.279 13.274 1.00 66.91 190 LYS C CA 1
ATOM 3323 C C . LYS C 1 192 ? -22.628 90.157 12.650 1.00 66.91 190 LYS C C 1
ATOM 3324 O O . LYS C 1 192 ? -21.802 90.707 13.364 1.00 66.91 190 LYS C O 1
ATOM 3326 N N . VAL C 1 193 ? -22.623 90.294 11.331 1.00 97.73 191 VAL C N 1
ATOM 3327 C CA . VAL C 1 193 ? -21.600 91.126 10.720 1.00 97.73 191 VAL C CA 1
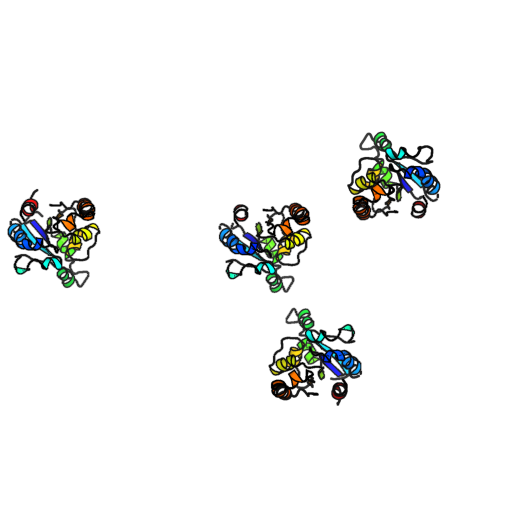ATOM 3328 C C . VAL C 1 193 ? -21.657 92.466 11.427 1.00 97.73 191 VAL C C 1
ATOM 3329 O O . VAL C 1 193 ? -20.739 92.839 12.157 1.00 97.73 191 VAL C O 1
ATOM 3331 N N . LYS C 1 194 ? -22.776 93.155 11.262 1.00 112.58 192 LYS C N 1
ATOM 3332 C CA . LYS C 1 194 ? -22.972 94.459 11.880 1.00 112.58 192 LYS C CA 1
ATOM 3333 C C . LYS C 1 194 ? -22.559 94.546 13.353 1.00 112.58 192 LYS C C 1
ATOM 3334 O O . LYS C 1 194 ? -21.369 94.706 13.675 1.00 112.58 192 LYS C O 1
ATOM 3336 N N . GLU C 1 195 ? -23.552 94.434 14.237 1.00 75.50 193 GLU C N 1
ATOM 3337 C CA . GLU C 1 195 ? -23.336 94.541 15.682 1.00 75.50 193 GLU C CA 1
ATOM 3338 C C . GLU C 1 195 ? -22.621 95.889 15.998 1.00 75.50 193 GLU C C 1
ATOM 3339 O O . GLU C 1 195 ? -22.554 96.760 15.117 1.00 75.50 193 GLU C O 1
ATOM 3341 N N . VAL C 1 196 ? -22.106 96.073 17.223 1.00 75.50 194 VAL C N 1
ATOM 3342 C CA . VAL C 1 196 ? -21.435 97.330 17.630 1.00 75.50 194 VAL C CA 1
ATOM 3343 C C . VAL C 1 196 ? -21.005 98.246 16.481 1.00 75.50 194 VAL C C 1
ATOM 3344 O O . VAL C 1 196 ? -21.565 99.330 16.287 1.00 75.50 194 VAL C O 1
ATOM 3346 N N . ARG D 1 18 ? 45.546 71.306 36.766 1.00 133.32 16 ARG D N 1
ATOM 3347 C CA . ARG D 1 18 ? 46.156 70.626 35.628 1.00 133.32 16 ARG D CA 1
ATOM 3348 C C . ARG D 1 18 ? 45.367 69.380 35.295 1.00 133.32 16 ARG D C 1
ATOM 3349 O O . ARG D 1 18 ? 44.437 69.009 36.014 1.00 133.32 16 ARG D O 1
ATOM 3351 N N . LYS D 1 19 ? 45.747 68.733 34.201 1.00 172.82 17 LYS D N 1
ATOM 3352 C CA . LYS D 1 19 ? 45.080 67.511 33.783 1.00 172.82 17 LYS D CA 1
ATOM 3353 C C . LYS D 1 19 ? 45.903 66.371 34.354 1.00 172.82 17 LYS D C 1
ATOM 3354 O O . LYS D 1 19 ? 47.116 66.319 34.153 1.00 172.82 17 LYS D O 1
ATOM 3356 N N . PHE D 1 20 ? 45.255 65.473 35.088 1.00 120.90 18 PHE D N 1
ATOM 3357 C CA . PHE D 1 20 ? 45.971 64.355 35.679 1.00 120.90 18 PHE D CA 1
ATOM 3358 C C . PHE D 1 20 ? 46.495 63.430 34.574 1.00 120.90 18 PHE D C 1
ATOM 3359 O O . PHE D 1 20 ? 45.773 63.067 33.640 1.00 120.90 18 PHE D O 1
ATOM 3361 N N . HIS D 1 21 ? 47.783 63.114 34.661 1.00 86.72 19 HIS D N 1
ATOM 3362 C CA . HIS D 1 21 ? 48.463 62.252 33.698 1.00 86.72 19 HIS D CA 1
ATOM 3363 C C . HIS D 1 21 ? 48.610 60.829 34.306 1.00 86.72 19 HIS D C 1
ATOM 3364 O O . HIS D 1 21 ? 49.492 60.555 35.128 1.00 86.72 19 HIS D O 1
ATOM 3366 N N . VAL D 1 22 ? 47.697 59.951 33.893 1.00 73.97 20 VAL D N 1
ATOM 3367 C CA . VAL D 1 22 ? 47.627 58.563 34.349 1.00 73.97 20 VAL D CA 1
ATOM 3368 C C . VAL D 1 22 ? 48.156 57.545 33.320 1.00 73.97 20 VAL D C 1
ATOM 3369 O O . VAL D 1 22 ? 48.065 57.737 32.092 1.00 73.97 20 VAL D O 1
ATOM 3373 N N . LEU D 1 23 ? 48.691 56.449 33.851 1.00 44.71 21 LEU D N 1
ATOM 3374 C CA . LEU D 1 23 ? 49.303 55.428 33.044 1.00 44.71 21 LEU D CA 1
ATOM 3375 C C . LEU D 1 23 ? 48.752 54.063 33.360 1.00 44.71 21 LEU D C 1
ATOM 3376 O O . LEU D 1 23 ? 48.911 53.554 34.480 1.00 44.71 21 LEU D O 1
ATOM 3381 N N . VAL D 1 24 ? 48.084 53.474 32.372 1.00 49.11 22 VAL D N 1
ATOM 3382 C CA . VAL D 1 24 ? 47.533 52.131 32.553 1.00 49.11 22 VAL D CA 1
ATOM 3383 C C . VAL D 1 24 ? 48.454 51.062 31.966 1.00 49.11 22 VAL D C 1
ATOM 3384 O O . VAL D 1 24 ? 48.753 51.098 30.766 1.00 49.11 22 VAL D O 1
ATOM 3388 N N . GLY D 1 25 ? 48.899 50.137 32.826 1.00 62.66 23 GLY D N 1
ATOM 3389 C CA . GLY D 1 25 ? 49.762 49.050 32.400 1.00 62.66 23 GLY D CA 1
ATOM 3390 C C . GLY D 1 25 ? 48.900 47.832 32.146 1.00 62.66 23 GLY D C 1
ATOM 3391 O O . GLY D 1 25 ? 47.982 47.586 32.910 1.00 62.66 23 GLY D O 1
ATOM 3392 N N . VAL D 1 26 ? 49.169 47.072 31.089 1.00 52.13 24 VAL D N 1
ATOM 3393 C CA . VAL D 1 26 ? 48.356 45.892 30.802 1.00 52.13 24 VAL D CA 1
ATOM 3394 C C . VAL D 1 26 ? 49.243 44.660 30.605 1.00 52.13 24 VAL D C 1
ATOM 3395 O O . VAL D 1 26 ? 50.270 44.728 29.944 1.00 52.13 24 VAL D O 1
ATOM 3399 N N . THR D 1 27 ? 48.839 43.536 31.182 1.00 50.04 25 THR D N 1
ATOM 3400 C CA . THR D 1 27 ? 49.600 42.301 31.068 1.00 50.04 25 THR D CA 1
ATOM 3401 C C . THR D 1 27 ? 48.800 41.194 30.388 1.00 50.04 25 THR D C 1
ATOM 3402 O O . THR D 1 27 ? 47.660 41.418 29.946 1.00 50.04 25 THR D O 1
ATOM 3406 N N . GLY D 1 28 ? 49.388 39.997 30.323 1.00 58.81 26 GLY D N 1
ATOM 3407 C CA . GLY D 1 28 ? 48.761 38.865 29.653 1.00 58.81 26 GLY D CA 1
ATOM 3408 C C . GLY D 1 28 ? 47.629 38.087 30.303 1.00 58.81 26 GLY D C 1
ATOM 3409 O O . GLY D 1 28 ? 47.624 36.858 30.269 1.00 58.81 26 GLY D O 1
ATOM 3410 N N . SER D 1 29 ? 46.653 38.778 30.875 1.00 49.24 27 SER D N 1
ATOM 3411 C CA . SER D 1 29 ? 45.517 38.109 31.507 1.00 49.24 27 SER D CA 1
ATOM 3412 C C . SER D 1 29 ? 44.271 38.312 30.664 1.00 49.24 27 SER D C 1
ATOM 3413 O O . SER D 1 29 ? 44.089 39.373 30.091 1.00 49.24 27 SER D O 1
ATOM 3416 N N . VAL D 1 30 ? 43.407 37.306 30.590 1.00 57.63 28 VAL D N 1
ATOM 3417 C CA . VAL D 1 30 ? 42.183 37.437 29.802 1.00 57.63 28 VAL D CA 1
ATOM 3418 C C . VAL D 1 30 ? 41.435 38.705 30.160 1.00 57.63 28 VAL D C 1
ATOM 3419 O O . VAL D 1 30 ? 40.611 39.172 29.376 1.00 57.63 28 VAL D O 1
ATOM 3423 N N . ALA D 1 31 ? 41.724 39.256 31.340 1.00 42.25 29 ALA D N 1
ATOM 3424 C CA . ALA D 1 31 ? 41.078 40.496 31.791 1.00 42.25 29 ALA D CA 1
ATOM 3425 C C . ALA D 1 31 ? 41.290 41.677 30.828 1.00 42.25 29 ALA D C 1
ATOM 3426 O O . ALA D 1 31 ? 40.406 42.523 30.652 1.00 42.25 29 ALA D O 1
ATOM 3428 N N . ALA D 1 32 ? 42.464 41.739 30.201 1.00 59.48 30 ALA D N 1
ATOM 3429 C CA . ALA D 1 32 ? 42.766 42.818 29.260 1.00 59.48 30 ALA D CA 1
ATOM 3430 C C . ALA D 1 32 ? 41.710 42.835 28.174 1.00 59.48 30 ALA D C 1
ATOM 3431 O O . ALA D 1 32 ? 41.559 43.806 27.432 1.00 59.48 30 ALA D O 1
ATOM 3433 N N . LEU D 1 33 ? 40.988 41.731 28.074 1.00 66.32 31 LEU D N 1
ATOM 3434 C CA . LEU D 1 33 ? 39.922 41.618 27.107 1.00 66.32 31 LEU D CA 1
ATOM 3435 C C . LEU D 1 33 ? 39.055 42.850 27.344 1.00 66.32 31 LEU D C 1
ATOM 3436 O O . LEU D 1 33 ? 38.671 43.543 26.409 1.00 66.32 31 LEU D O 1
ATOM 3441 N N . LYS D 1 34 ? 38.799 43.147 28.615 1.00 93.19 32 LYS D N 1
ATOM 3442 C CA . LYS D 1 34 ? 37.966 44.286 28.990 1.00 93.19 32 LYS D CA 1
ATOM 3443 C C . LYS D 1 34 ? 38.707 45.630 29.058 1.00 93.19 32 LYS D C 1
ATOM 3444 O O . LYS D 1 34 ? 38.093 46.667 29.307 1.00 93.19 32 LYS D O 1
ATOM 3446 N N . LEU D 1 35 ? 40.018 45.601 28.818 1.00 62.32 33 LEU D N 1
ATOM 3447 C CA . LEU D 1 35 ? 40.888 46.799 28.831 1.00 62.32 33 LEU D CA 1
ATOM 3448 C C . LEU D 1 35 ? 40.329 48.047 28.122 1.00 62.32 33 LEU D C 1
ATOM 3449 O O . LEU D 1 35 ? 40.541 49.182 28.567 1.00 62.32 33 LEU D O 1
ATOM 3454 N N . PRO D 1 36 ? 39.648 47.853 26.983 1.00 78.39 34 PRO D N 1
ATOM 3455 C CA . PRO D 1 36 ? 39.096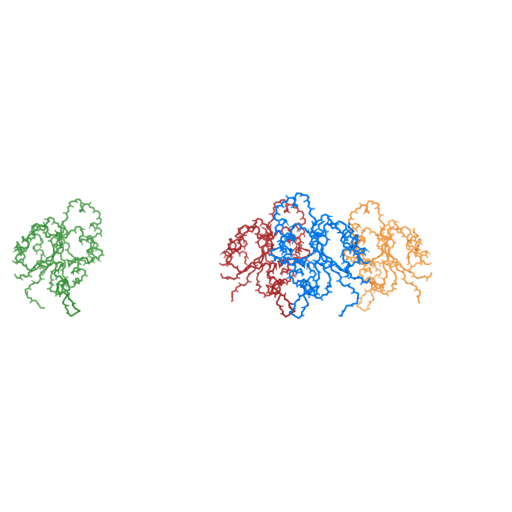 49.012 26.282 1.00 78.39 34 PRO D CA 1
ATOM 3456 C C . PRO D 1 36 ? 38.160 49.786 27.211 1.00 78.39 34 PRO D C 1
ATOM 3457 O O . PRO D 1 36 ? 38.287 50.997 27.338 1.00 78.39 34 PRO D O 1
ATOM 3461 N N . LEU D 1 37 ? 37.234 49.070 27.859 1.00 129.39 35 LEU D N 1
ATOM 3462 C CA . LEU D 1 37 ? 36.252 49.657 28.785 1.00 129.39 35 LEU D CA 1
ATOM 3463 C C . LEU D 1 37 ? 36.911 50.635 29.739 1.00 129.39 35 LEU D C 1
ATOM 3464 O O . LEU D 1 37 ? 36.500 51.788 29.869 1.00 129.39 35 LEU D O 1
ATOM 3466 N N . LEU D 1 38 ? 37.935 50.145 30.415 1.00 35.42 36 LEU D N 1
ATOM 3467 C CA . LEU D 1 38 ? 38.682 50.940 31.361 1.00 35.42 36 LEU D CA 1
ATOM 3468 C C . LEU D 1 38 ? 39.126 52.248 30.752 1.00 35.42 36 LEU D C 1
ATOM 3469 O O . LEU D 1 38 ? 38.916 53.307 31.332 1.00 35.42 36 LEU D O 1
ATOM 3474 N N . VAL D 1 39 ? 39.761 52.160 29.585 1.00 74.93 37 VAL D N 1
ATOM 3475 C CA . VAL D 1 39 ? 40.269 53.335 28.893 1.00 74.93 37 VAL D CA 1
ATOM 3476 C C . VAL D 1 39 ? 39.222 54.375 28.550 1.00 74.93 37 VAL D C 1
ATOM 3477 O O . VAL D 1 39 ? 39.390 55.553 28.875 1.00 74.93 37 VAL D O 1
ATOM 3478 N N . SER D 1 40 ? 38.147 53.932 27.888 1.00 150.00 38 SER D N 1
ATOM 3479 C CA . SER D 1 40 ? 37.055 54.815 27.476 1.00 150.00 38 SER D CA 1
ATOM 3480 C C . SER D 1 40 ? 36.388 55.505 28.653 1.00 150.00 38 SER D C 1
ATOM 3481 O O . SER D 1 40 ? 35.876 56.625 28.527 1.00 150.00 38 SER D O 1
ATOM 3482 N N . LYS D 1 41 ? 36.385 54.822 29.797 1.00 102.49 39 LYS D N 1
ATOM 3483 C CA . LYS D 1 41 ? 35.814 55.353 31.025 1.00 102.49 39 LYS D CA 1
ATOM 3484 C C . LYS D 1 41 ? 36.858 56.303 31.599 1.00 128.49 39 LYS D C 1
ATOM 3485 O O . LYS D 1 41 ? 36.690 57.521 31.555 1.00 128.49 39 LYS D O 1
ATOM 3487 N N . LEU D 1 42 ? 37.944 55.736 32.116 1.00 81.19 40 LEU D N 1
ATOM 3488 C CA . LEU D 1 42 ? 39.031 56.523 32.685 1.00 81.19 40 LEU D CA 1
ATOM 3489 C C . LEU D 1 42 ? 39.336 57.763 31.830 1.00 81.19 40 LEU D C 1
ATOM 3490 O O . LEU D 1 42 ? 39.838 58.753 32.348 1.00 81.19 40 LEU D O 1
ATOM 3492 N N . LEU D 1 43 ? 39.043 57.714 30.527 1.00 150.00 41 LEU D N 1
ATOM 3493 C CA . LEU D 1 43 ? 39.289 58.873 29.658 1.00 150.00 41 LEU D CA 1
ATOM 3494 C C . LEU D 1 43 ? 38.073 59.801 29.666 1.00 150.00 41 LEU D C 1
ATOM 3495 O O . LEU D 1 43 ? 37.122 59.612 28.909 1.00 150.00 41 LEU D O 1
ATOM 3497 N N . GLY D 1 47 ? 37.910 63.852 33.409 1.00 120.98 45 GLY D N 1
ATOM 3498 C CA . GLY D 1 47 ? 38.885 64.873 33.754 1.00 120.98 45 GLY D CA 1
ATOM 3499 C C . GLY D 1 47 ? 40.282 64.304 33.958 1.00 120.98 45 GLY D C 1
ATOM 3500 O O . GLY D 1 47 ? 40.932 64.580 34.969 1.00 120.98 45 GLY D O 1
ATOM 3501 N N . LEU D 1 48 ? 40.747 63.524 32.982 1.00 138.01 46 LEU D N 1
ATOM 3502 C CA . LEU D 1 48 ? 42.062 62.874 33.022 1.00 138.01 46 LEU D CA 1
ATOM 3503 C C . LEU D 1 48 ? 42.690 62.826 31.619 1.00 138.01 46 LEU D C 1
ATOM 3504 O O . LEU D 1 48 ? 42.061 63.195 30.625 1.00 138.01 46 LEU D O 1
ATOM 3509 N N . GLU D 1 49 ? 43.938 62.376 31.549 1.00 84.51 47 GLU D N 1
ATOM 3510 C CA . GLU D 1 49 ? 44.635 62.225 30.278 1.00 84.51 47 GLU D CA 1
ATOM 3511 C C . GLU D 1 49 ? 45.430 60.935 30.496 1.00 84.51 47 GLU D C 1
ATOM 3512 O O . GLU D 1 49 ? 46.268 60.846 31.389 1.00 84.51 47 GLU D O 1
ATOM 3518 N N . VAL D 1 50 ? 45.128 59.910 29.711 1.00 65.94 48 VAL D N 1
ATOM 3519 C CA . VAL D 1 50 ? 45.797 58.619 29.890 1.00 65.94 48 VAL D CA 1
ATOM 3520 C C . VAL D 1 50 ? 46.692 58.114 28.763 1.00 65.94 48 VAL D C 1
ATOM 3521 O O . VAL D 1 50 ? 46.785 58.711 27.690 1.00 65.94 48 VAL D O 1
ATOM 3525 N N . ALA D 1 51 ? 47.360 57.002 29.059 1.00 60.47 49 ALA D N 1
ATOM 3526 C CA . ALA D 1 51 ? 48.260 56.303 28.145 1.00 60.47 49 ALA D CA 1
ATOM 3527 C C . ALA D 1 51 ? 48.442 54.886 28.666 1.00 60.47 49 ALA D C 1
ATOM 3528 O O . ALA D 1 51 ? 48.555 54.658 29.873 1.00 60.47 49 ALA D O 1
ATOM 3530 N N . VAL D 1 52 ? 48.464 53.925 27.757 1.00 57.58 50 VAL D N 1
ATOM 3531 C CA . VAL D 1 52 ? 48.668 52.551 28.171 1.00 57.58 50 VAL D CA 1
ATOM 3532 C C . VAL D 1 52 ? 50.044 52.006 27.736 1.00 57.58 50 VAL D C 1
ATOM 3533 O O . VAL D 1 52 ? 50.560 52.313 26.654 1.00 57.58 50 VAL D O 1
ATOM 3537 N N . VAL D 1 53 ? 50.628 51.209 28.626 1.00 49.28 51 VAL D N 1
ATOM 3538 C CA . VAL D 1 53 ? 51.895 50.546 28.409 1.00 49.28 51 VAL D CA 1
ATOM 3539 C C . VAL D 1 53 ? 51.627 49.044 28.554 1.00 49.28 51 VAL D C 1
ATOM 3540 O O . VAL D 1 53 ? 51.192 48.590 29.621 1.00 49.28 51 VAL D O 1
ATOM 3544 N N . THR D 1 54 ? 51.875 48.268 27.498 1.00 50.09 52 THR D N 1
ATOM 3545 C CA . THR D 1 54 ? 51.621 46.833 27.601 1.00 50.09 52 THR D CA 1
ATOM 3546 C C . THR D 1 54 ? 52.798 45.917 27.579 1.00 50.09 52 THR D C 1
ATOM 3547 O O . THR D 1 54 ? 53.946 46.291 27.388 1.00 50.09 52 THR D O 1
ATOM 3551 N N . THR D 1 55 ? 52.464 44.670 27.791 1.00 45.54 53 THR D N 1
ATOM 3552 C CA . THR D 1 55 ? 53.434 43.629 27.719 1.00 45.54 53 THR D CA 1
ATOM 3553 C C . THR D 1 55 ? 53.096 43.077 26.349 1.00 45.54 53 THR D C 1
ATOM 3554 O O . THR D 1 55 ? 52.104 43.466 25.722 1.00 45.54 53 THR D O 1
ATOM 3558 N N . GLU D 1 56 ? 53.906 42.169 25.858 1.00 29.38 54 GLU D N 1
ATOM 3559 C CA . GLU D 1 56 ? 53.599 41.635 24.568 1.00 29.38 54 GLU D CA 1
ATOM 3560 C C . GLU D 1 56 ? 52.366 40.746 24.654 1.00 29.38 54 GLU D C 1
ATOM 3561 O O . GLU D 1 56 ? 51.375 41.012 24.004 1.00 29.38 54 GLU D O 1
ATOM 3567 N N . ARG D 1 57 ? 52.412 39.707 25.479 1.00 47.65 55 ARG D N 1
ATOM 3568 C CA . ARG D 1 57 ? 51.298 38.790 25.542 1.00 47.65 55 ARG D CA 1
ATOM 3569 C C . ARG D 1 57 ? 49.945 39.448 25.763 1.00 47.65 55 ARG D C 1
ATOM 3570 O O . ARG D 1 57 ? 48.949 39.034 25.185 1.00 47.65 55 ARG D O 1
ATOM 3578 N N . ALA D 1 58 ? 49.919 40.504 26.563 1.00 57.38 56 ALA D N 1
ATOM 3579 C CA . ALA D 1 58 ? 48.687 41.228 26.823 1.00 57.38 56 ALA D CA 1
ATOM 3580 C C . ALA D 1 58 ? 47.970 41.539 25.534 1.00 57.38 56 ALA D C 1
ATOM 3581 O O . ALA D 1 58 ? 46.765 41.365 25.420 1.00 57.38 56 ALA D O 1
ATOM 3583 N N . LYS D 1 59 ? 48.731 42.010 24.559 1.00 49.08 57 LYS D N 1
ATOM 3584 C CA . LYS D 1 59 ? 48.192 42.383 23.262 1.00 49.08 57 LYS D CA 1
ATOM 3585 C C . LYS D 1 59 ? 47.486 41.198 22.647 1.00 49.08 57 LYS D C 1
ATOM 3586 O O . LYS D 1 59 ? 46.957 41.274 21.534 1.00 49.08 57 LYS D O 1
ATOM 3588 N N . HIS D 1 60 ? 47.457 40.095 23.376 1.00 64.14 58 HIS D N 1
ATOM 3589 C CA . HIS D 1 60 ? 46.786 38.930 22.852 1.00 64.14 58 HIS D CA 1
ATOM 3590 C C . HIS D 1 60 ? 45.301 38.988 23.181 1.00 64.14 58 HIS D C 1
ATOM 3591 O O . HIS D 1 60 ? 44.513 38.169 22.698 1.00 64.14 58 HIS D O 1
ATOM 3598 N N . PHE D 1 61 ? 44.914 39.984 23.979 1.00 65.45 59 PHE D N 1
ATOM 3599 C CA . PHE D 1 61 ? 43.521 40.119 24.392 1.00 65.45 59 PHE D CA 1
ATOM 3600 C C . PHE D 1 61 ? 42.767 41.335 23.888 1.00 65.45 59 PHE D C 1
ATOM 3601 O O . PHE D 1 61 ? 41.571 41.466 24.110 1.00 65.45 59 PHE D O 1
ATOM 3609 N N . TYR D 1 62 ? 43.455 42.222 23.191 1.00 53.85 60 TYR D N 1
ATOM 3610 C CA . TYR D 1 62 ? 42.796 43.397 22.639 1.00 53.85 60 TYR D CA 1
ATOM 3611 C C . TYR D 1 62 ? 43.526 43.841 21.384 1.00 53.85 60 TYR D C 1
ATOM 3612 O O . TYR D 1 62 ? 44.611 43.348 21.080 1.00 53.85 60 TYR D O 1
ATOM 3621 N N . SER D 1 63 ? 42.940 44.771 20.648 1.00 38.23 61 SER D N 1
ATOM 3622 C CA . SER D 1 63 ? 43.581 45.258 19.440 1.00 38.23 61 SER D CA 1
ATOM 3623 C C . SER D 1 63 ? 43.876 46.718 19.709 1.00 38.23 61 SER D C 1
ATOM 3624 O O . SER D 1 63 ? 43.043 47.423 20.253 1.00 38.23 61 SER D O 1
ATOM 3627 N N . PRO D 1 64 ? 45.075 47.181 19.345 1.00 52.44 62 PRO D N 1
ATOM 3628 C CA . PRO D 1 64 ? 45.495 48.557 19.562 1.00 52.44 62 PRO D CA 1
ATOM 3629 C C . PRO D 1 64 ? 44.446 49.594 19.213 1.00 52.44 62 PRO D C 1
ATOM 3630 O O . PRO D 1 64 ? 44.197 50.512 19.996 1.00 52.44 62 PRO D O 1
ATOM 3634 N N . GLN D 1 65 ? 43.853 49.460 18.026 1.00 52.16 63 GLN D N 1
ATOM 3635 C CA . GLN D 1 65 ? 42.852 50.411 17.531 1.00 52.16 63 GLN D CA 1
ATOM 3636 C C . GLN D 1 65 ? 41.685 50.598 18.476 1.00 52.16 63 GLN D C 1
ATOM 3637 O O . GLN D 1 65 ? 41.158 51.701 18.580 1.00 52.16 63 GLN D O 1
ATOM 3643 N N . ASP D 1 66 ? 41.288 49.533 19.163 1.00 76.27 64 ASP D N 1
ATOM 3644 C CA . ASP D 1 66 ? 40.195 49.577 20.112 1.00 76.27 64 ASP D CA 1
ATOM 3645 C C . ASP D 1 66 ? 40.504 50.394 21.396 1.00 76.27 64 ASP D C 1
ATOM 3646 O O . ASP D 1 66 ? 39.702 50.417 22.337 1.00 76.27 64 ASP D O 1
ATOM 3648 N N . ILE D 1 67 ? 41.670 51.040 21.416 1.00 50.68 65 ILE D N 1
ATOM 3649 C CA . ILE D 1 67 ? 42.118 51.871 22.537 1.00 50.68 65 ILE D CA 1
ATOM 3650 C C . ILE D 1 67 ? 42.538 53.214 21.957 1.00 50.68 65 ILE D C 1
ATOM 3651 O O . ILE D 1 67 ? 43.653 53.358 21.455 1.00 50.68 65 ILE D O 1
ATOM 3656 N N . PRO D 1 68 ? 41.665 54.229 22.056 1.00 82.98 66 PRO D N 1
ATOM 3657 C CA . PRO D 1 68 ? 41.919 55.576 21.535 1.00 82.98 66 PRO D CA 1
ATOM 3658 C C . PRO D 1 68 ? 42.994 56.375 22.268 1.00 82.98 66 PRO D C 1
ATOM 3659 O O . PRO D 1 68 ? 42.788 57.541 22.572 1.00 82.98 66 PRO D O 1
ATOM 3663 N N . VAL D 1 69 ? 44.145 55.773 22.537 1.00 62.94 67 VAL D N 1
ATOM 3664 C CA . VAL D 1 69 ? 45.194 56.493 23.243 1.00 62.94 67 VAL D CA 1
ATOM 3665 C C . VAL D 1 69 ? 46.591 56.052 22.802 1.00 62.94 67 VAL D C 1
ATOM 3666 O O . VAL D 1 69 ? 46.736 55.088 22.046 1.00 62.94 67 VAL D O 1
ATOM 3670 N N . THR D 1 70 ? 47.620 56.767 23.259 1.00 41.86 68 THR D N 1
ATOM 3671 C CA . THR D 1 70 ? 48.985 56.397 22.905 1.00 41.86 68 THR D CA 1
ATOM 3672 C C . THR D 1 70 ? 49.335 55.093 23.626 1.00 41.86 68 THR D C 1
ATOM 3673 O O . THR D 1 70 ? 49.204 54.982 24.852 1.00 41.86 68 THR D O 1
ATOM 3677 N N . LEU D 1 71 ? 49.763 54.101 22.857 1.00 63.58 69 LEU D N 1
ATOM 3678 C CA . LEU D 1 71 ? 50.135 52.818 23.434 1.00 63.58 69 LEU D CA 1
ATOM 3679 C C . LEU D 1 71 ? 51.649 52.615 23.360 1.00 63.58 69 LEU D C 1
ATOM 3680 O O . LEU D 1 71 ? 52.233 52.577 22.293 1.00 63.58 69 LEU D O 1
ATOM 3685 N N . TYR D 1 72 ? 52.287 52.515 24.513 1.00 45.72 70 TYR D N 1
ATOM 3686 C CA . TYR D 1 72 ? 53.726 52.294 24.548 1.00 45.72 70 TYR D CA 1
ATOM 3687 C C . TYR D 1 72 ? 54.014 50.824 24.753 1.00 45.72 70 TYR D C 1
ATOM 3688 O O . TYR D 1 72 ? 53.439 50.190 25.651 1.00 45.72 70 TYR D O 1
ATOM 3697 N N . SER D 1 73 ? 54.905 50.297 23.909 1.00 48.06 71 SER D N 1
ATOM 3698 C CA . SER D 1 73 ? 55.323 48.892 23.935 1.00 48.06 71 SER D CA 1
ATOM 3699 C C . SER D 1 73 ? 56.839 48.758 24.065 1.00 48.06 71 SER D C 1
ATOM 3700 O O . SER D 1 73 ? 57.592 49.676 23.765 1.00 48.06 71 SER D O 1
ATOM 3703 N N . ASP D 1 74 ? 57.294 47.584 24.470 1.00 54.99 72 ASP D N 1
ATOM 3704 C CA . ASP D 1 74 ? 58.725 47.356 24.640 1.00 54.99 72 ASP D CA 1
ATOM 3705 C C . ASP D 1 74 ? 59.531 47.949 23.521 1.00 54.99 72 ASP D C 1
ATOM 3706 O O . ASP D 1 74 ? 60.353 48.821 23.738 1.00 54.99 72 ASP D O 1
ATOM 3711 N N . ALA D 1 75 ? 59.277 47.477 22.318 1.00 41.44 73 ALA D N 1
ATOM 3712 C CA . ALA D 1 75 ? 60.006 47.941 21.157 1.00 41.44 73 ALA D CA 1
ATOM 3713 C C . ALA D 1 75 ? 60.100 49.439 21.038 1.00 41.44 73 ALA D C 1
ATOM 3714 O O . ALA D 1 75 ? 61.088 49.959 20.501 1.00 41.44 73 ALA D O 1
ATOM 3716 N N . ASP D 1 76 ? 59.059 50.125 21.524 1.00 40.48 74 ASP D N 1
ATOM 3717 C CA . ASP D 1 76 ? 59.006 51.580 21.470 1.00 40.48 74 ASP D CA 1
ATOM 3718 C C . ASP D 1 76 ? 60.185 52.207 22.210 1.00 40.48 74 ASP D C 1
ATOM 3719 O O . ASP D 1 76 ? 60.786 53.176 21.751 1.00 40.48 74 ASP D O 1
ATOM 3724 N N . GLU D 1 77 ? 60.552 51.642 23.344 1.00 48.07 75 GLU D N 1
ATOM 3725 C CA . GLU D 1 77 ? 61.649 52.220 24.057 1.00 48.07 75 GLU D CA 1
ATOM 3726 C C . GLU D 1 77 ? 62.913 52.208 23.246 1.00 48.07 75 GLU D C 1
ATOM 3727 O O . GLU D 1 77 ? 63.466 53.269 22.935 1.00 48.07 75 GLU D O 1
ATOM 3733 N N . TRP D 1 78 ? 63.380 51.019 22.884 1.00 46.17 76 TRP D N 1
ATOM 3734 C CA . TRP D 1 78 ? 64.640 50.921 22.141 1.00 46.17 76 TRP D CA 1
ATOM 3735 C C . TRP D 1 78 ? 64.704 51.606 20.777 1.00 46.17 76 TRP D C 1
ATOM 3736 O O . TRP D 1 78 ? 65.755 52.090 20.384 1.00 46.17 76 TRP D O 1
ATOM 3747 N N . GLU D 1 79 ? 63.602 51.663 20.048 1.00 56.23 77 GLU D N 1
ATOM 3748 C CA . GLU D 1 79 ? 63.673 52.306 18.758 1.00 56.23 77 GLU D CA 1
ATOM 3749 C C . GLU D 1 79 ? 64.017 53.786 18.857 1.00 56.23 77 GLU D C 1
ATOM 3750 O O . GLU D 1 79 ? 64.582 54.359 17.914 1.00 56.23 77 GLU D O 1
ATOM 3756 N N . MET D 1 80 ? 63.715 54.407 20.000 1.00 45.42 78 MET D N 1
ATOM 3757 C CA . MET D 1 80 ? 64.019 55.825 20.143 1.00 45.42 78 MET D CA 1
ATOM 3758 C C . MET D 1 80 ? 65.352 56.138 20.797 1.00 45.42 78 MET D C 1
ATOM 3759 O O . MET D 1 80 ? 65.741 57.304 20.930 1.00 45.42 78 MET D O 1
ATOM 3764 N N . TRP D 1 81 ? 66.087 55.106 21.174 1.00 53.29 79 TRP D N 1
ATOM 3765 C CA . TRP D 1 81 ? 67.358 55.363 21.804 1.00 53.29 79 TRP D CA 1
ATOM 3766 C C . TRP D 1 81 ? 68.557 54.875 20.998 1.00 53.29 79 TRP D C 1
ATOM 3767 O O . TRP D 1 81 ? 68.678 53.698 20.670 1.00 53.29 79 TRP D O 1
ATOM 3778 N N . LYS D 1 82 ? 69.466 55.787 20.693 1.00 66.33 80 LYS D N 1
ATOM 3779 C CA . LYS D 1 82 ? 70.646 55.406 19.953 1.00 66.33 80 LYS D CA 1
ATOM 3780 C C . LYS D 1 82 ? 71.897 56.048 20.566 1.00 66.33 80 LYS D C 1
ATOM 3781 O O . LYS D 1 82 ? 73.009 55.628 20.274 1.00 66.33 80 LYS D O 1
ATOM 3783 N N . SER D 1 83 ? 71.712 57.045 21.433 1.00 68.38 81 SER D N 1
ATOM 3784 C CA . SER D 1 83 ? 72.834 57.738 22.092 1.00 68.38 81 SER D CA 1
ATOM 3785 C C . SER D 1 83 ? 72.468 58.193 23.507 1.00 68.38 81 SER D C 1
ATOM 3786 O O . SER D 1 83 ? 71.286 58.367 23.827 1.00 68.38 81 SER D O 1
ATOM 3788 N N . ARG D 1 84 ? 73.480 58.387 24.349 1.00 111.05 82 ARG D N 1
ATOM 3789 C CA . ARG D 1 84 ? 73.258 58.811 25.732 1.00 111.05 82 ARG D CA 1
ATOM 3790 C C . ARG D 1 84 ? 72.404 60.088 25.823 1.00 111.05 82 ARG D C 1
ATOM 3791 O O . ARG D 1 84 ? 71.785 60.374 26.853 1.00 111.05 82 ARG D O 1
ATOM 3793 N N . SER D 1 85 ? 72.377 60.847 24.731 1.00 75.64 83 SER D N 1
ATOM 3794 C CA . SER D 1 85 ? 71.608 62.081 24.656 1.00 75.64 83 SER D CA 1
ATOM 3795 C C . SER D 1 85 ? 70.145 61.719 24.496 1.00 75.64 83 SER D C 1
ATOM 3796 O O . SER D 1 85 ? 69.268 62.361 25.074 1.00 75.64 83 SER D O 1
ATOM 3798 N N . ASP D 1 86 ? 69.896 60.681 23.702 1.00 147.43 84 ASP D N 1
ATOM 3799 C CA . ASP D 1 86 ? 68.549 60.194 23.442 1.00 147.43 84 ASP D CA 1
ATOM 3800 C C . ASP D 1 86 ? 67.793 59.868 24.719 1.00 147.43 84 ASP D C 1
ATOM 3801 O O . ASP D 1 86 ? 68.388 59.559 25.748 1.00 147.43 84 ASP D O 1
ATOM 3806 N N . PRO D 1 87 ? 66.457 59.934 24.658 1.00 87.56 85 PRO D N 1
ATOM 3807 C CA . PRO D 1 87 ? 65.513 59.674 25.751 1.00 87.56 85 PRO D CA 1
ATOM 3808 C C . PRO D 1 87 ? 65.378 58.213 26.215 1.00 87.56 85 PRO D C 1
ATOM 3809 O O . PRO D 1 87 ? 65.716 57.284 25.480 1.00 87.56 85 PRO D O 1
ATOM 3813 N N . VAL D 1 88 ? 64.878 58.027 27.439 1.00 74.07 86 VAL D N 1
ATOM 3814 C CA . VAL D 1 88 ? 64.707 56.693 28.029 1.00 74.07 86 VAL D CA 1
ATOM 3815 C C . VAL D 1 88 ? 63.242 56.400 28.372 1.00 74.07 86 VAL D C 1
ATOM 3816 O O . VAL D 1 88 ? 62.849 56.392 29.535 1.00 74.07 86 VAL D O 1
ATOM 3820 N N . LEU D 1 89 ? 62.456 56.119 27.338 1.00 56.63 87 LEU D N 1
ATOM 3821 C CA . LEU D 1 89 ? 61.029 55.888 27.472 1.00 56.63 87 LEU D CA 1
ATOM 3822 C C . LEU D 1 89 ? 60.586 55.468 28.844 1.00 56.63 87 LEU D C 1
ATOM 3823 O O . LEU D 1 89 ? 59.844 56.203 29.484 1.00 56.63 87 LEU D O 1
ATOM 3828 N N . HIS D 1 90 ? 61.035 54.311 29.320 1.00 67.80 88 HIS D N 1
ATOM 3829 C CA . HIS D 1 90 ? 60.575 53.880 30.629 1.00 67.80 88 HIS D CA 1
ATOM 3830 C C . HIS D 1 90 ? 60.820 54.931 31.684 1.00 67.80 88 HIS D C 1
ATOM 3831 O O . HIS D 1 90 ? 60.011 55.081 32.597 1.00 67.80 88 HIS D O 1
ATOM 3838 N N . ILE D 1 91 ? 61.908 55.683 31.554 1.00 69.82 89 ILE D N 1
ATOM 3839 C CA . ILE D 1 91 ? 62.176 56.766 32.501 1.00 69.82 89 ILE D CA 1
ATOM 3840 C C . ILE D 1 91 ? 61.274 57.971 32.168 1.00 69.82 89 ILE D C 1
ATOM 3841 O O . ILE D 1 91 ? 60.642 58.532 33.053 1.00 69.82 89 ILE D O 1
ATOM 3846 N N . ASP D 1 92 ? 61.204 58.353 30.893 1.00 87.90 90 ASP D N 1
ATOM 3847 C CA . ASP D 1 92 ? 60.345 59.460 30.462 1.00 87.90 90 ASP D CA 1
ATOM 3848 C C . ASP D 1 92 ? 58.908 59.268 30.958 1.00 87.90 90 ASP D C 1
ATOM 3849 O O . ASP D 1 92 ? 58.246 60.226 31.365 1.00 87.90 90 ASP D O 1
ATOM 3854 N N . LEU D 1 93 ? 58.425 58.029 30.891 1.00 56.96 91 LEU D N 1
ATOM 3855 C CA . LEU D 1 93 ? 57.079 57.699 31.327 1.00 56.96 91 LEU D CA 1
ATOM 3856 C C . LEU D 1 93 ? 56.963 57.739 32.851 1.00 56.96 91 LEU D C 1
ATOM 3857 O O . LEU D 1 93 ? 55.882 58.007 33.380 1.00 56.96 91 LEU D O 1
ATOM 3862 N N . ARG D 1 94 ? 58.075 57.475 33.545 1.00 94.25 92 ARG D N 1
ATOM 3863 C CA . ARG D 1 94 ? 58.123 57.452 35.020 1.00 94.25 92 ARG D CA 1
ATOM 3864 C C . ARG D 1 94 ? 58.062 58.827 35.653 1.00 94.25 92 ARG D C 1
ATOM 3865 O O . ARG D 1 94 ? 57.695 58.970 36.815 1.00 94.25 92 ARG D O 1
ATOM 3867 N N . ARG D 1 95 ? 58.449 59.832 34.886 1.00 92.60 93 ARG D N 1
ATOM 3868 C CA . ARG D 1 95 ? 58.433 61.202 35.360 1.00 92.60 93 ARG D CA 1
ATOM 3869 C C . ARG D 1 95 ? 57.185 61.944 34.856 1.00 92.60 93 ARG D C 1
ATOM 3870 O O . ARG D 1 95 ? 56.926 63.081 35.251 1.00 92.60 93 ARG D O 1
ATOM 3878 N N . TRP D 1 96 ? 56.402 61.287 34.004 1.00 75.52 94 TRP D N 1
ATOM 3879 C CA . TRP D 1 96 ? 55.204 61.890 33.424 1.00 75.52 94 TRP D CA 1
ATOM 3880 C C . TRP D 1 96 ? 53.889 61.495 34.081 1.00 75.52 94 TRP D C 1
ATOM 3881 O O . TRP D 1 96 ? 52.920 62.252 34.072 1.00 75.52 94 TRP D O 1
ATOM 3892 N N . ALA D 1 97 ? 53.838 60.293 34.620 1.00 70.96 95 ALA D N 1
ATOM 3893 C CA . ALA D 1 97 ? 52.611 59.841 35.225 1.00 70.96 95 ALA D CA 1
ATOM 3894 C C . ALA D 1 97 ? 52.445 60.400 36.620 1.00 70.96 95 ALA D C 1
ATOM 3895 O O . ALA D 1 97 ? 53.411 60.545 37.370 1.00 70.96 95 ALA D O 1
ATOM 3897 N N . ASP D 1 98 ? 51.203 60.723 36.953 1.00 96.52 96 ASP D N 1
ATOM 3898 C CA . ASP D 1 98 ? 50.869 61.230 38.267 1.00 96.52 96 ASP D CA 1
ATOM 3899 C C . ASP D 1 98 ? 50.405 60.009 39.027 1.00 96.52 96 ASP D C 1
ATOM 3900 O O . ASP D 1 98 ? 50.670 59.872 40.216 1.00 96.52 96 ASP D O 1
ATOM 3905 N N . LEU D 1 99 ? 49.716 59.123 38.306 1.00 92.74 97 LEU D N 1
ATOM 3906 C CA . LEU D 1 99 ? 49.200 57.857 38.839 1.00 92.74 97 LEU D CA 1
ATOM 3907 C C . LEU D 1 99 ? 49.483 56.741 37.829 1.00 92.74 97 LEU D C 1
ATOM 3908 O O . LEU D 1 99 ? 49.352 56.944 36.622 1.00 92.74 97 LEU D O 1
ATOM 3913 N N . LEU D 1 100 ? 49.871 55.568 38.328 1.00 66.74 98 LEU D N 1
ATOM 3914 C CA . LEU D 1 100 ? 50.167 54.420 37.471 1.00 66.74 98 LEU D CA 1
ATOM 3915 C C . LEU D 1 100 ? 49.254 53.249 37.808 1.00 66.74 98 LEU D C 1
ATOM 3916 O O . LEU D 1 100 ? 49.493 52.510 38.772 1.00 66.74 98 LEU D O 1
ATOM 3918 N N . LEU D 1 101 ? 48.209 53.097 37.000 1.00 85.31 99 LEU D N 1
ATOM 3919 C CA . LEU D 1 101 ? 47.237 52.027 37.161 1.00 85.31 99 LEU D CA 1
ATOM 3920 C C . LEU D 1 101 ? 47.643 50.804 36.317 1.00 85.31 99 LEU D C 1
ATOM 3921 O O . LEU D 1 101 ? 47.956 50.941 35.130 1.00 85.31 99 LEU D O 1
ATOM 3926 N N . VAL D 1 102 ? 47.645 49.618 36.934 1.00 50.85 100 VAL D N 1
ATOM 3927 C CA . VAL D 1 102 ? 48.013 48.398 36.246 1.00 50.85 100 VAL D CA 1
ATOM 3928 C C . VAL D 1 102 ? 46.851 47.414 36.213 1.00 50.85 100 VAL D C 1
ATOM 3929 O O . VAL D 1 102 ? 46.748 46.506 37.047 1.00 50.85 100 VAL D O 1
ATOM 3933 N N . ALA D 1 103 ? 45.988 47.553 35.224 1.00 73.23 101 ALA D N 1
ATOM 3934 C CA . ALA D 1 103 ? 44.831 46.678 35.160 1.00 73.23 101 ALA D CA 1
ATOM 3935 C C . ALA D 1 103 ? 44.765 45.858 33.894 1.00 73.23 101 ALA D C 1
ATOM 3936 O O . ALA D 1 103 ? 44.497 46.410 32.827 1.00 73.23 101 ALA D O 1
ATOM 3938 N N . PRO D 1 104 ? 44.984 44.522 33.983 1.00 34.76 102 PRO D N 1
ATOM 3939 C CA . PRO D 1 104 ? 45.305 43.611 35.099 1.00 34.76 102 PRO D CA 1
ATOM 3940 C C . PRO D 1 104 ? 46.785 43.309 35.336 1.00 34.76 102 PRO D C 1
ATOM 3941 O O . PRO D 1 104 ? 47.619 43.460 34.445 1.00 34.76 102 PRO D O 1
ATOM 3945 N N . LEU D 1 105 ? 47.092 42.865 36.546 1.00 63.01 103 LEU D N 1
ATOM 3946 C CA . LEU D 1 105 ? 48.450 42.513 36.925 1.00 63.01 103 LEU D CA 1
ATOM 3947 C C . LEU D 1 105 ? 48.391 40.997 36.988 1.00 63.01 103 LEU D C 1
ATOM 3948 O O . LEU D 1 105 ? 47.695 40.433 37.835 1.00 63.01 103 LEU D O 1
ATOM 3953 N N . ASP D 1 106 ? 49.103 40.329 36.090 1.00 45.44 104 ASP D N 1
ATOM 3954 C CA . ASP D 1 106 ? 49.049 38.876 36.097 1.00 45.44 104 ASP D CA 1
ATOM 3955 C C . ASP D 1 106 ? 49.977 38.226 37.099 1.00 45.44 104 ASP D C 1
ATOM 3956 O O . ASP D 1 106 ? 50.874 38.870 37.677 1.00 45.44 104 ASP D O 1
ATOM 3961 N N . ALA D 1 107 ? 49.751 36.933 37.294 1.00 34.15 105 ALA D N 1
ATOM 3962 C CA . ALA D 1 107 ? 50.538 36.181 38.260 1.00 34.15 105 ALA D CA 1
ATOM 3963 C C . ALA D 1 107 ? 51.997 36.238 37.933 1.00 34.15 105 ALA D C 1
ATOM 3964 O O . ALA D 1 107 ? 52.842 36.048 38.817 1.00 34.15 105 ALA D O 1
ATOM 3966 N N . ASN D 1 108 ? 52.283 36.491 36.656 1.00 17.73 106 ASN D N 1
ATOM 3967 C CA . ASN D 1 108 ? 53.643 36.491 36.178 1.00 17.73 106 ASN D CA 1
ATOM 3968 C C . ASN D 1 108 ? 54.354 37.817 36.540 1.00 17.73 106 ASN D C 1
ATOM 3969 O O . ASN D 1 108 ? 55.407 37.810 37.172 1.00 17.73 106 ASN D O 1
ATOM 3974 N N . THR D 1 109 ? 53.756 38.934 36.129 1.00 50.41 107 THR D N 1
ATOM 3975 C CA . THR D 1 109 ? 54.342 40.236 36.357 1.00 50.41 107 THR D CA 1
ATOM 3976 C C . THR D 1 109 ? 54.434 40.529 37.834 1.00 50.41 107 THR D C 1
ATOM 3977 O O . THR D 1 109 ? 55.302 41.319 38.246 1.00 50.41 107 THR D O 1
ATOM 3981 N N . LEU D 1 110 ? 53.544 39.898 38.618 1.00 83.42 108 LEU D N 1
ATOM 3982 C CA . LEU D 1 110 ? 53.517 40.067 40.077 1.00 83.42 108 LEU D CA 1
ATOM 3983 C C . LEU D 1 110 ? 54.843 39.529 40.630 1.00 83.42 108 LEU D C 1
ATOM 3984 O O . LEU D 1 110 ? 55.517 40.180 41.436 1.00 83.42 108 LEU D O 1
ATOM 3989 N N . GLY D 1 111 ? 55.210 38.338 40.167 1.00 66.52 109 GLY D N 1
ATOM 3990 C CA . GLY D 1 111 ? 56.449 37.707 40.582 1.00 66.52 109 GLY D CA 1
ATOM 3991 C C . GLY D 1 111 ? 57.661 38.414 40.005 1.00 66.52 109 GLY D C 1
ATOM 3992 O O . GLY D 1 111 ? 58.759 38.303 40.540 1.00 66.52 109 GLY D O 1
ATOM 3993 N N . LYS D 1 112 ? 57.484 39.138 38.908 1.00 51.19 110 LYS D N 1
ATOM 3994 C CA . LYS D 1 112 ? 58.605 39.864 38.321 1.00 51.19 110 LYS D CA 1
ATOM 3995 C C . LYS D 1 112 ? 58.882 41.088 39.178 1.00 51.19 110 LYS D C 1
ATOM 3996 O O . LYS D 1 112 ? 60.037 41.378 39.528 1.00 51.19 110 LYS D O 1
ATOM 4002 N N . VAL D 1 113 ? 57.792 41.794 39.493 1.00 81.55 111 VAL D N 1
ATOM 4003 C CA . VAL D 1 113 ? 57.811 43.000 40.318 1.00 81.55 111 VAL D CA 1
ATOM 4004 C C . VAL D 1 113 ? 58.262 42.636 41.726 1.00 81.55 111 VAL D C 1
ATOM 4005 O O . VAL D 1 113 ? 59.091 43.323 42.328 1.00 81.55 111 VAL D O 1
ATOM 4009 N N . ALA D 1 114 ? 57.700 41.543 42.229 1.00 53.76 112 ALA D N 1
ATOM 4010 C CA . ALA D 1 114 ? 58.021 41.042 43.546 1.00 53.76 112 ALA D CA 1
ATOM 4011 C C . ALA D 1 114 ? 59.512 40.857 43.654 1.00 53.76 112 ALA D C 1
ATOM 4012 O O . ALA D 1 114 ? 60.096 41.131 44.701 1.00 53.76 112 ALA D O 1
ATOM 4014 N N . SER D 1 115 ? 60.126 40.388 42.565 1.00 52.23 113 SER D N 1
ATOM 4015 C CA . SER D 1 115 ? 61.573 40.120 42.535 1.00 52.23 113 SER D CA 1
ATOM 4016 C C . SER D 1 115 ? 62.429 41.168 41.847 1.00 52.23 113 SER D C 1
ATOM 4017 O O . SER D 1 115 ? 63.554 40.881 41.480 1.00 52.23 113 SER D O 1
ATOM 4020 N N . GLY D 1 116 ? 61.893 42.377 41.676 1.00 72.75 114 GLY D N 1
ATOM 4021 C CA . GLY D 1 116 ? 62.637 43.453 41.028 1.00 72.75 114 GLY D CA 1
ATOM 4022 C C . GLY D 1 116 ? 63.269 42.992 39.733 1.00 72.75 114 GLY D C 1
ATOM 4023 O O . GLY D 1 116 ? 64.479 43.066 39.532 1.00 72.75 114 GLY D O 1
ATOM 4024 N N . ILE D 1 117 ? 62.409 42.533 38.841 1.00 56.45 115 ILE D N 1
ATOM 4025 C CA . ILE D 1 117 ? 62.816 41.988 37.567 1.00 56.45 115 ILE D CA 1
ATOM 4026 C C . ILE D 1 117 ? 62.301 42.901 36.467 1.00 56.45 115 ILE D C 1
ATOM 4027 O O . ILE D 1 117 ? 61.123 42.902 36.180 1.00 56.45 115 ILE D O 1
ATOM 4032 N N . CYS D 1 118 ? 63.160 43.710 35.865 1.00 28.96 116 CYS D N 1
ATOM 4033 C CA . CYS D 1 118 ? 62.676 44.588 34.805 1.00 28.96 116 CYS D CA 1
ATOM 4034 C C . CYS D 1 118 ? 63.098 44.069 33.418 1.00 28.96 116 CYS D C 1
ATOM 4035 O O . CYS D 1 118 ? 64.108 44.500 32.852 1.00 28.96 116 CYS D O 1
ATOM 4038 N N . ASP D 1 119 ? 62.340 43.118 32.873 1.00 37.35 117 ASP D N 1
ATOM 4039 C CA . ASP D 1 119 ? 62.714 42.567 31.564 1.00 37.35 117 ASP D CA 1
ATOM 4040 C C . ASP D 1 119 ? 61.860 43.041 30.411 1.00 37.35 117 ASP D C 1
ATOM 4041 O O . ASP D 1 119 ? 61.987 42.525 29.304 1.00 37.35 117 ASP D O 1
ATOM 4046 N N . ASN D 1 120 ? 60.990 44.021 30.686 1.00 40.77 118 ASN D N 1
ATOM 4047 C CA . ASN D 1 120 ? 60.100 44.601 29.686 1.00 40.77 118 ASN D CA 1
ATOM 4048 C C . ASN D 1 120 ? 59.688 46.011 30.098 1.00 40.77 118 ASN D C 1
ATOM 4049 O O . ASN D 1 120 ? 59.717 46.351 31.272 1.00 40.77 118 ASN D O 1
ATOM 4054 N N . LEU D 1 121 ? 59.291 46.828 29.128 1.00 51.36 119 LEU D N 1
ATOM 4055 C CA . LEU D 1 121 ? 58.930 48.214 29.379 1.00 51.36 119 LEU D CA 1
ATOM 4056 C C . LEU D 1 121 ? 58.025 48.435 30.580 1.00 51.36 119 LEU D C 1
ATOM 4057 O O . LEU D 1 121 ? 58.182 49.418 31.301 1.00 51.36 119 LEU D O 1
ATOM 4062 N N . LEU D 1 122 ? 57.078 47.532 30.807 1.00 74.44 120 LEU D N 1
ATOM 4063 C CA . LEU D 1 122 ? 56.194 47.691 31.951 1.00 74.44 120 LEU D CA 1
ATOM 4064 C C . LEU D 1 122 ? 57.015 47.544 33.193 1.00 74.44 120 LEU D C 1
ATOM 4065 O O . LEU D 1 122 ? 57.368 48.519 33.837 1.00 74.44 120 LEU D O 1
ATOM 4070 N N . THR D 1 123 ? 57.344 46.316 33.527 1.00 46.30 121 THR D N 1
ATOM 4071 C CA . THR D 1 123 ? 58.121 46.111 34.735 1.00 46.30 121 THR D CA 1
ATOM 4072 C C . THR D 1 123 ? 59.266 47.110 34.951 1.00 46.30 121 THR D C 1
ATOM 4073 O O . THR D 1 123 ? 59.695 47.333 36.083 1.00 46.30 121 THR D O 1
ATOM 4077 N N . CYS D 1 124 ? 59.765 47.726 33.895 1.00 53.07 122 CYS D N 1
ATOM 4078 C CA . CYS D 1 124 ? 60.829 48.679 34.135 1.00 53.07 122 CYS D CA 1
ATOM 4079 C C . CYS D 1 124 ? 60.246 50.000 34.636 1.00 53.07 122 CYS D C 1
ATOM 4080 O O . CYS D 1 124 ? 60.772 50.614 35.562 1.00 53.07 122 CYS D O 1
ATOM 4083 N N . VAL D 1 125 ? 59.152 50.433 34.034 1.00 79.51 123 VAL D N 1
ATOM 4084 C CA . VAL D 1 125 ? 58.518 51.649 34.500 1.00 79.51 123 VAL D CA 1
ATOM 4085 C C . VAL D 1 125 ? 58.242 51.506 36.009 1.00 79.51 123 VAL D C 1
ATOM 4086 O O . VAL D 1 125 ? 58.529 52.420 36.786 1.00 79.51 123 VAL D O 1
ATOM 4090 N N . MET D 1 126 ? 57.697 50.358 36.418 1.00 65.62 124 MET D N 1
ATOM 4091 C CA . MET D 1 126 ? 57.384 50.105 37.826 1.00 65.62 124 MET D CA 1
ATOM 4092 C C . MET D 1 126 ? 58.625 50.173 38.706 1.00 65.62 124 MET D C 1
ATOM 4093 O O . MET D 1 126 ? 58.677 50.932 39.663 1.00 65.62 124 MET D O 1
ATOM 4098 N N . ARG D 1 127 ? 59.632 49.377 38.376 1.00 46.31 125 ARG D N 1
ATOM 4099 C CA . ARG D 1 127 ? 60.858 49.342 39.159 1.00 46.31 125 ARG D CA 1
ATOM 4100 C C . ARG D 1 127 ? 61.603 50.668 39.201 1.00 46.31 125 ARG D C 1
ATOM 4101 O O . ARG D 1 127 ? 62.586 50.805 39.919 1.00 46.31 125 ARG D O 1
ATOM 4109 N N . ALA D 1 128 ? 61.162 51.643 38.424 1.00 88.18 126 ALA D N 1
ATOM 4110 C CA . ALA D 1 128 ? 61.829 52.941 38.442 1.00 88.18 126 ALA D CA 1
ATOM 4111 C C . ALA D 1 128 ? 60.852 53.969 38.999 1.00 88.18 126 ALA D C 1
ATOM 4112 O O . ALA D 1 128 ? 61.174 55.159 39.143 1.00 88.18 126 ALA D O 1
ATOM 4114 N N . TRP D 1 129 ? 59.661 53.481 39.330 1.00 99.55 127 TRP D N 1
ATOM 4115 C CA . TRP D 1 129 ? 58.590 54.311 39.852 1.00 99.55 127 TRP D CA 1
ATOM 4116 C C . TRP D 1 129 ? 59.010 55.271 40.953 1.00 99.55 127 TRP D C 1
ATOM 4117 O O . TRP D 1 129 ? 60.133 55.212 41.453 1.00 99.55 127 TRP D O 1
ATOM 4128 N N . ASP D 1 130 ? 58.074 56.134 41.350 1.00 119.84 128 ASP D N 1
ATOM 4129 C CA . ASP D 1 130 ? 58.292 57.108 42.423 1.00 119.84 128 ASP D CA 1
ATOM 4130 C C . ASP D 1 130 ? 57.300 56.897 43.556 1.00 119.84 128 ASP D C 1
ATOM 4131 O O . ASP D 1 130 ? 56.097 57.065 43.359 1.00 119.84 128 ASP D O 1
ATOM 4136 N N . ARG D 1 131 ? 57.785 56.537 44.741 1.00 91.86 129 ARG D N 1
ATOM 4137 C CA . ARG D 1 131 ? 56.865 56.337 45.850 1.00 91.86 129 ARG D CA 1
ATOM 4138 C C . ARG D 1 131 ? 56.099 57.636 46.119 1.00 91.86 129 ARG D C 1
ATOM 4139 O O . ARG D 1 131 ? 55.054 57.604 46.761 1.00 91.86 129 ARG D O 1
ATOM 4141 N N . SER D 1 132 ? 56.608 58.772 45.629 1.00 62.37 130 SER D N 1
ATOM 4142 C CA . SER D 1 132 ? 55.917 60.053 45.822 1.00 62.37 130 SER D CA 1
ATOM 4143 C C . SER D 1 132 ? 54.581 60.067 45.075 1.00 62.37 130 SER D C 1
ATOM 4144 O O . SER D 1 132 ? 53.665 60.841 45.410 1.00 62.37 130 SER D O 1
ATOM 4147 N N . LYS D 1 133 ? 54.479 59.209 44.057 1.00 60.50 131 LYS D N 1
ATOM 4148 C CA . LYS D 1 133 ? 53.256 59.099 43.270 1.00 60.50 131 LYS D CA 1
ATOM 4149 C C . LYS D 1 133 ? 52.635 57.742 43.602 1.00 60.50 131 LYS D C 1
ATOM 4150 O O . LYS D 1 133 ? 53.320 56.850 44.091 1.00 60.50 131 LYS D O 1
ATOM 4156 N N . PRO D 1 134 ? 51.331 57.573 43.346 1.00 98.18 132 PRO D N 1
ATOM 4157 C CA . PRO D 1 134 ? 50.597 56.331 43.620 1.00 98.18 132 PRO D CA 1
ATOM 4158 C C . PRO D 1 134 ? 50.616 55.296 42.507 1.00 98.18 132 PRO D C 1
ATOM 4159 O O . PRO D 1 134 ? 50.545 55.633 41.320 1.00 98.18 132 PRO D O 1
ATOM 4163 N N . LEU D 1 135 ? 50.664 54.029 42.915 1.00 60.85 133 LEU D N 1
ATOM 4164 C CA . LEU D 1 135 ? 50.708 52.890 42.000 1.00 60.85 133 LEU D CA 1
ATOM 4165 C C . LEU D 1 135 ? 49.636 51.911 42.442 1.00 60.85 133 LEU D C 1
ATOM 4166 O O . LEU D 1 135 ? 49.907 51.049 43.259 1.00 60.85 133 LEU D O 1
ATOM 4171 N N . LEU D 1 136 ? 48.428 52.046 41.911 1.00 113.54 134 LEU D N 1
ATOM 4172 C CA . LEU D 1 136 ? 47.328 51.165 42.298 1.00 113.54 134 LEU D CA 1
ATOM 4173 C C . LEU D 1 136 ? 47.202 50.010 41.328 1.00 113.54 134 LEU D C 1
ATOM 4174 O O . LEU D 1 136 ? 46.981 50.210 40.137 1.00 113.54 134 LEU D O 1
ATOM 4179 N N . PHE D 1 137 ? 47.319 48.797 41.844 1.00 90.22 135 PHE D N 1
ATOM 4180 C CA . PHE D 1 137 ? 47.234 47.626 40.998 1.00 90.22 135 PHE D CA 1
ATOM 4181 C C . PHE D 1 137 ? 46.069 46.733 41.357 1.00 90.22 135 PHE D C 1
ATOM 4182 O O . PHE D 1 137 ? 45.486 46.876 42.423 1.00 90.22 135 PHE D O 1
ATOM 4190 N N . CYS D 1 138 ? 45.744 45.791 40.481 1.00 66.72 136 CYS D N 1
ATOM 4191 C CA . CYS D 1 138 ? 44.639 44.892 40.749 1.00 66.72 136 CYS D CA 1
ATOM 4192 C C . CYS D 1 138 ? 44.882 43.488 40.184 1.00 66.72 136 CYS D C 1
ATOM 4193 O O . CYS D 1 138 ? 44.466 43.199 39.075 1.00 66.72 136 CYS D O 1
ATOM 4195 N N . PRO D 1 139 ? 45.544 42.594 40.942 1.00 72.91 137 PRO D N 1
ATOM 4196 C CA . PRO D 1 139 ? 45.827 41.228 40.492 1.00 72.91 137 PRO D CA 1
ATOM 4197 C C . PRO D 1 139 ? 44.603 40.667 39.810 1.00 72.91 137 PRO D C 1
ATOM 4198 O O . PRO D 1 139 ? 43.489 40.959 40.232 1.00 72.91 137 PRO D O 1
ATOM 4202 N N . ALA D 1 140 ? 44.799 39.866 38.767 1.00 70.74 138 ALA D N 1
ATOM 4203 C CA . ALA D 1 140 ? 43.668 39.292 38.041 1.00 70.74 138 ALA D CA 1
ATOM 4204 C C . ALA D 1 140 ? 44.010 37.970 37.371 1.00 70.74 138 ALA D C 1
ATOM 4205 O O . ALA D 1 140 ? 44.079 37.876 36.151 1.00 70.74 138 ALA D O 1
ATOM 4207 N N . MET D 1 141 ? 44.221 36.941 38.169 1.00 71.99 139 MET D N 1
ATOM 4208 C CA . MET D 1 141 ? 44.551 35.656 37.603 1.00 71.99 139 MET D CA 1
ATOM 4209 C C . MET D 1 141 ? 43.332 34.758 37.543 1.00 71.99 139 MET D C 1
ATOM 4210 O O . MET D 1 141 ? 42.256 35.179 37.121 1.00 71.99 139 MET D O 1
ATOM 4215 N N . ASN D 1 142 ? 43.507 33.514 37.956 1.00 59.92 140 ASN D N 1
ATOM 4216 C CA . ASN D 1 142 ? 42.440 32.537 37.939 1.00 59.92 140 ASN D CA 1
ATOM 4217 C C . ASN D 1 142 ? 42.423 31.869 39.299 1.00 59.92 140 ASN D C 1
ATOM 4218 O O . ASN D 1 142 ? 43.458 31.774 39.973 1.00 59.92 140 ASN D O 1
ATOM 4223 N N . THR D 1 143 ? 41.242 31.422 39.705 1.00 96.95 141 THR D N 1
ATOM 4224 C CA . THR D 1 143 ? 41.082 30.757 40.984 1.00 96.95 141 THR D CA 1
ATOM 4225 C C . THR D 1 143 ? 42.313 29.935 41.333 1.00 96.95 141 THR D C 1
ATOM 4226 O O . THR D 1 143 ? 42.941 30.157 42.364 1.00 96.95 141 THR D O 1
ATOM 4230 N N . ALA D 1 144 ? 42.661 28.997 40.461 1.00 85.74 142 ALA D N 1
ATOM 4231 C CA . ALA D 1 144 ? 43.821 28.148 40.692 1.00 85.74 142 ALA D CA 1
ATOM 4232 C C . ALA D 1 144 ? 45.065 28.966 41.032 1.00 85.74 142 ALA D C 1
ATOM 4233 O O . ALA D 1 144 ? 45.489 28.998 42.185 1.00 85.74 142 ALA D O 1
ATOM 4235 N N . MET D 1 145 ? 45.636 29.630 40.028 1.00 115.96 143 MET D N 1
ATOM 4236 C CA . MET D 1 145 ? 46.849 30.435 40.212 1.00 115.96 143 MET D CA 1
ATOM 4237 C C . MET D 1 145 ? 46.759 31.313 41.449 1.00 115.96 143 MET D C 1
ATOM 4238 O O . MET D 1 145 ? 47.764 31.573 42.116 1.00 115.96 143 MET D O 1
ATOM 4243 N N . TRP D 1 146 ? 45.551 31.775 41.750 1.00 142.23 144 TRP D N 1
ATOM 4244 C CA . TRP D 1 146 ? 45.351 32.621 42.911 1.00 142.23 144 TRP D CA 1
ATOM 4245 C C . TRP D 1 146 ? 45.259 31.777 44.182 1.00 142.23 144 TRP D C 1
ATOM 4246 O O . TRP D 1 146 ? 45.819 32.147 45.212 1.00 142.23 144 TRP D O 1
ATOM 4257 N N . GLU D 1 147 ? 44.577 30.635 44.104 1.00 85.87 145 GLU D N 1
ATOM 4258 C CA . GLU D 1 147 ? 44.422 29.743 45.260 1.00 85.87 145 GLU D CA 1
ATOM 4259 C C . GLU D 1 147 ? 45.735 29.053 45.660 1.00 85.87 145 GLU D C 1
ATOM 4260 O O . GLU D 1 147 ? 45.732 28.036 46.363 1.00 85.87 145 GLU D O 1
ATOM 4262 N N . HIS D 1 148 ? 46.851 29.618 45.204 1.00 80.78 146 HIS D N 1
ATOM 4263 C CA . HIS D 1 148 ? 48.197 29.114 45.494 1.00 80.78 146 HIS D CA 1
ATOM 4264 C C . HIS D 1 148 ? 48.844 30.053 46.530 1.00 80.78 146 HIS D C 1
ATOM 4265 O O . HIS D 1 148 ? 48.381 31.174 46.746 1.00 80.78 146 HIS D O 1
ATOM 4272 N N . PRO D 1 149 ? 49.901 29.587 47.209 1.00 68.26 147 PRO D N 1
ATOM 4273 C CA . PRO D 1 149 ? 50.603 30.380 48.212 1.00 68.26 147 PRO D CA 1
ATOM 4274 C C . PRO D 1 149 ? 51.212 31.664 47.682 1.00 68.26 147 PRO D C 1
ATOM 4275 O O . PRO D 1 149 ? 50.532 32.690 47.615 1.00 68.26 147 PRO D O 1
ATOM 4279 N N . ILE D 1 150 ? 52.489 31.601 47.310 1.00 92.70 148 ILE D N 1
ATOM 4280 C CA . ILE D 1 150 ? 53.236 32.771 46.838 1.00 92.70 148 ILE D CA 1
ATOM 4281 C C . ILE D 1 150 ? 52.407 34.028 46.572 1.00 92.70 148 ILE D C 1
ATOM 4282 O O . ILE D 1 150 ? 52.743 35.106 47.068 1.00 92.70 148 ILE D O 1
ATOM 4287 N N . THR D 1 151 ? 51.326 33.884 45.803 1.00 63.44 149 THR D N 1
ATOM 4288 C CA . THR D 1 151 ? 50.467 35.010 45.441 1.00 63.44 149 THR D CA 1
ATOM 4289 C C . THR D 1 151 ? 50.173 35.871 46.657 1.00 63.44 149 THR D C 1
ATOM 4290 O O . THR D 1 151 ? 50.065 37.098 46.554 1.00 63.44 149 THR D O 1
ATOM 4292 N N . ALA D 1 152 ? 50.039 35.215 47.811 1.00 74.22 150 ALA D N 1
ATOM 4293 C CA . ALA D 1 152 ? 49.768 35.911 49.059 1.00 74.22 150 ALA D CA 1
ATOM 4294 C C . ALA D 1 152 ? 51.079 36.514 49.561 1.00 74.22 150 ALA D C 1
ATOM 4295 O O . ALA D 1 152 ? 51.230 37.735 49.663 1.00 74.22 150 ALA D O 1
ATOM 4297 N N . GLN D 1 153 ? 52.030 35.637 49.859 1.00 75.52 151 GLN D N 1
ATOM 4298 C CA . GLN D 1 153 ? 53.333 36.063 50.353 1.00 75.52 151 GLN D CA 1
ATOM 4299 C C . GLN D 1 153 ? 53.925 37.155 49.452 1.00 75.52 151 GLN D C 1
ATOM 4300 O O . GLN D 1 153 ? 54.819 37.907 49.881 1.00 75.52 151 GLN D O 1
ATOM 4306 N N . GLN D 1 154 ? 53.381 37.244 48.228 1.00 44.61 152 GLN D N 1
ATOM 4307 C CA . GLN D 1 154 ? 53.847 38.178 47.191 1.00 44.61 152 GLN D CA 1
ATOM 4308 C C . GLN D 1 154 ? 53.035 39.460 47.069 1.00 44.61 152 GLN D C 1
ATOM 4309 O O . GLN D 1 154 ? 53.591 40.559 46.932 1.00 44.61 152 GLN D O 1
ATOM 4315 N N . VAL D 1 155 ? 51.717 39.309 47.107 1.00 65.36 153 VAL D N 1
ATOM 4316 C CA . VAL D 1 155 ? 50.836 40.461 47.015 1.00 65.36 153 VAL D CA 1
ATOM 4317 C C . VAL D 1 155 ? 51.114 41.407 48.202 1.00 65.36 153 VAL D C 1
ATOM 4318 O O . VAL D 1 155 ? 51.135 42.631 48.051 1.00 65.36 153 VAL D O 1
ATOM 4322 N N . ASP D 1 156 ? 51.351 40.841 49.382 1.00 78.74 154 ASP D N 1
ATOM 4323 C CA . ASP D 1 156 ? 51.633 41.666 50.545 1.00 78.74 154 ASP D CA 1
ATOM 4324 C C . ASP D 1 156 ? 53.060 42.067 50.441 1.00 78.74 154 ASP D C 1
ATOM 4325 O O . ASP D 1 156 ? 53.431 43.190 50.740 1.00 78.74 154 ASP D O 1
ATOM 4330 N N . GLN D 1 157 ? 53.868 41.130 49.989 1.00 55.54 155 GLN D N 1
ATOM 4331 C CA . GLN D 1 157 ? 55.278 41.412 49.808 1.00 55.54 155 GLN D CA 1
ATOM 4332 C C . GLN D 1 157 ? 55.330 42.636 48.909 1.00 55.54 155 GLN D C 1
ATOM 4333 O O . GLN D 1 157 ? 56.236 43.467 48.998 1.00 55.54 155 GLN D O 1
ATOM 4335 N N . LEU D 1 158 ? 54.317 42.750 48.064 1.00 39.62 156 LEU D N 1
ATOM 4336 C CA . LEU D 1 158 ? 54.225 43.866 47.145 1.00 39.62 156 LEU D CA 1
ATOM 4337 C C . LEU D 1 158 ? 53.678 45.066 47.875 1.00 39.62 156 LEU D C 1
ATOM 4338 O O . LEU D 1 158 ? 53.930 46.218 47.499 1.00 39.62 156 LEU D O 1
ATOM 4343 N N . LYS D 1 159 ? 52.906 44.781 48.917 1.00 64.14 157 LYS D N 1
ATOM 4344 C CA . LYS D 1 159 ? 52.317 45.839 49.724 1.00 64.14 157 LYS D CA 1
ATOM 4345 C C . LYS D 1 159 ? 53.446 46.532 50.479 1.00 64.14 157 LYS D C 1
ATOM 4346 O O . LYS D 1 159 ? 53.360 47.708 50.794 1.00 64.14 157 LYS D O 1
ATOM 4348 N N . ALA D 1 160 ? 54.507 45.786 50.765 1.00 69.82 158 ALA D N 1
ATOM 4349 C CA . ALA D 1 160 ? 55.655 46.355 51.457 1.00 69.82 158 ALA D CA 1
ATOM 4350 C C . ALA D 1 160 ? 56.026 47.686 50.799 1.00 69.82 158 ALA D C 1
ATOM 4351 O O . ALA D 1 160 ? 56.506 48.600 51.456 1.00 69.82 158 ALA D O 1
ATOM 4353 N N . PHE D 1 161 ? 55.808 47.784 49.496 1.00 100.19 159 PHE D N 1
ATOM 4354 C CA . PHE D 1 161 ? 56.107 49.016 48.789 1.00 100.19 159 PHE D CA 1
ATOM 4355 C C . PHE D 1 161 ? 54.798 49.788 48.648 1.00 100.19 159 PHE D C 1
ATOM 4356 O O . PHE D 1 161 ? 54.741 50.834 47.994 1.00 100.19 159 PHE D O 1
ATOM 4358 N N . GLY D 1 162 ? 53.747 49.259 49.277 1.00 56.72 160 GLY D N 1
ATOM 4359 C CA . GLY D 1 162 ? 52.438 49.902 49.239 1.00 56.72 160 GLY D CA 1
ATOM 4360 C C . GLY D 1 162 ? 52.040 50.331 47.846 1.00 56.72 160 GLY D C 1
ATOM 4361 O O . GLY D 1 162 ? 52.197 51.500 47.469 1.00 56.72 160 GLY D O 1
ATOM 4362 N N . TYR D 1 163 ? 51.544 49.371 47.071 1.00 114.58 161 TYR D N 1
ATOM 4363 C CA . TYR D 1 163 ? 51.118 49.641 45.712 1.00 114.58 161 TYR D CA 1
ATOM 4364 C C . TYR D 1 163 ? 49.603 49.583 45.589 1.00 114.58 161 TYR D C 1
ATOM 4365 O O . TYR D 1 163 ? 49.074 49.341 44.509 1.00 114.58 161 TYR D O 1
ATOM 4374 N N . VAL D 1 164 ? 48.908 49.795 46.703 1.00 132.44 162 VAL D N 1
ATOM 4375 C CA . VAL D 1 164 ? 47.444 49.797 46.732 1.00 132.44 162 VAL D CA 1
ATOM 4376 C C . VAL D 1 164 ? 46.746 48.731 45.884 1.00 132.44 162 VAL D C 1
ATOM 4377 O O . VAL D 1 164 ? 46.370 48.987 44.740 1.00 132.44 162 VAL D O 1
ATOM 4379 N N . GLU D 1 165 ? 46.560 47.546 46.454 1.00 60.92 163 GLU D N 1
ATOM 4380 C CA . GLU D 1 165 ? 45.883 46.448 45.757 1.00 60.92 163 GLU D CA 1
ATOM 4381 C C . GLU D 1 165 ? 44.427 46.826 45.406 1.00 60.92 163 GLU D C 1
ATOM 4382 O O . GLU D 1 165 ? 43.994 47.948 45.676 1.00 60.92 163 GLU D O 1
ATOM 4384 N N . ILE D 1 166 ? 43.685 45.886 44.817 1.00 111.33 164 ILE D N 1
ATOM 4385 C CA . ILE D 1 166 ? 42.290 46.115 44.407 1.00 111.33 164 ILE D CA 1
ATOM 4386 C C . ILE D 1 166 ? 41.555 44.766 44.205 1.00 111.33 164 ILE D C 1
ATOM 4387 O O . ILE D 1 166 ? 40.555 44.678 43.483 1.00 111.33 164 ILE D O 1
ATOM 4392 N N . PRO D 1 167 ? 42.051 43.721 44.864 1.00 130.31 165 PRO D N 1
ATOM 4393 C CA . PRO D 1 167 ? 41.469 42.381 44.748 1.00 130.31 165 PRO D CA 1
ATOM 4394 C C . PRO D 1 167 ? 39.957 42.393 44.539 1.00 130.31 165 PRO D C 1
ATOM 4395 O O . PRO D 1 167 ? 39.474 42.264 43.411 1.00 130.31 165 PRO D O 1
ATOM 4397 N N . VAL D 1 186 ? 34.805 45.759 35.091 1.00 110.95 184 VAL D N 1
ATOM 4398 C CA . VAL D 1 186 ? 35.610 46.910 35.491 1.00 110.95 184 VAL D CA 1
ATOM 4399 C C . VAL D 1 186 ? 35.055 47.471 36.788 1.00 110.95 184 VAL D C 1
ATOM 4400 O O . VAL D 1 186 ? 34.983 46.757 37.795 1.00 110.95 184 VAL D O 1
ATOM 4402 N N . GLY D 1 187 ? 34.684 48.750 36.754 1.00 97.86 185 GLY D N 1
ATOM 4403 C CA . GLY D 1 187 ? 34.084 49.429 37.902 1.00 97.86 185 GLY D CA 1
ATOM 4404 C C . GLY D 1 187 ? 35.019 49.770 39.068 1.00 97.86 185 GLY D C 1
ATOM 4405 O O . GLY D 1 187 ? 35.824 50.700 38.970 1.00 97.86 185 GLY D O 1
ATOM 4406 N N . THR D 1 188 ? 34.885 49.017 40.166 1.00 111.24 186 THR D N 1
ATOM 4407 C CA . THR D 1 188 ? 35.682 49.213 41.384 1.00 111.24 186 THR D CA 1
ATOM 4408 C C . THR D 1 188 ? 36.952 49.982 41.088 1.00 111.24 186 THR D C 1
ATOM 4409 O O . THR D 1 188 ? 37.187 51.056 41.648 1.00 111.24 186 THR D O 1
ATOM 4411 N N . ILE D 1 189 ? 37.764 49.421 40.198 1.00 117.75 187 ILE D N 1
ATOM 4412 C CA . ILE D 1 189 ? 39.014 50.041 39.810 1.00 117.75 187 ILE D CA 1
ATOM 4413 C C . ILE D 1 189 ? 38.724 51.473 39.421 1.00 117.75 187 ILE D C 1
ATOM 4414 O O . ILE D 1 189 ? 39.223 52.408 40.050 1.00 117.75 187 ILE D O 1
ATOM 4416 N N . VAL D 1 190 ? 37.893 51.633 38.394 1.00 71.23 188 VAL D N 1
ATOM 4417 C CA . VAL D 1 190 ? 37.536 52.948 37.873 1.00 71.23 188 VAL D CA 1
ATOM 4418 C C . VAL D 1 190 ? 37.379 54.004 38.964 1.00 71.23 188 VAL D C 1
ATOM 4419 O O . VAL D 1 190 ? 38.182 54.947 39.060 1.00 71.23 188 VAL D O 1
ATOM 4421 N N . ASP D 1 191 ? 36.348 53.847 39.789 1.00 58.78 189 ASP D N 1
ATOM 4422 C CA . ASP D 1 191 ? 36.123 54.788 40.885 1.00 58.78 189 ASP D CA 1
ATOM 4423 C C . ASP D 1 191 ? 37.450 54.992 41.617 1.00 58.78 189 ASP D C 1
ATOM 4424 O O . ASP D 1 191 ? 38.023 56.084 41.618 1.00 58.78 189 ASP D O 1
ATOM 4426 N N . LYS D 1 192 ? 37.950 53.910 42.200 1.00 65.04 190 LYS D N 1
ATOM 4427 C CA . LYS D 1 192 ? 39.210 53.929 42.934 1.00 65.04 190 LYS D CA 1
ATOM 4428 C C . LYS D 1 192 ? 40.327 54.783 42.309 1.00 65.04 190 LYS D C 1
ATOM 4429 O O . LYS D 1 192 ? 41.188 55.299 43.027 1.00 65.04 190 LYS D O 1
ATOM 4431 N N . VAL D 1 193 ? 40.328 54.944 40.989 1.00 83.92 191 VAL D N 1
ATOM 4432 C CA . VAL D 1 193 ? 41.374 55.747 40.378 1.00 83.92 191 VAL D CA 1
ATOM 4433 C C . VAL D 1 193 ? 41.415 57.114 41.052 1.00 83.92 191 VAL D C 1
ATOM 4434 O O . VAL D 1 193 ? 42.287 57.387 41.883 1.00 83.92 191 VAL D O 1
#

B-factor: mean 68.57, std 26.18, range [1.0, 176.72]